Protein AF-A0A410RR20-F1 (afdb_monomer_lite)

Organism: Corallococcus coralloides (NCBI:txid184914)

Sequence (532 aa):
MGDSTIQPGYGQSAARFAAEAAARQAAEAAKLEAAKQAALQRQAQTAKGQPLVRDTFEAPRTRGGVNLSGGNAPSTTGFARWEGGNGSSGIPATGPLTVPQAQAEVKRLLSSTTLDDVTHDDLMSIQAVLGRVPADQVNSVVAGLSDAELKQWVEDLNDPGLAGGGPFRGLSTEERGELFTFLADNLEPTQAGRVFTALDSPEQMVEFGESFIQRGDVHDRLGFLMAVGETSFPDSERAASGQVIASAMDALTSDPGRLAIGVRALSEQNLQDGLLKAAGPAWNGMGPQGGQLQYTDLGRLQRITGAVASTEDHQARAAMFDGMGFVLGDMVRGQHAVQDKEAVADQVSGMMTNLLSDDLGRVLTHLSGAQGYDPTGSSFTTYAREQMLDEGGALSDLAGQMGELNLHSPGPNGRYDTAFVAGYFAGSVIRAADSLTAAELLGPDKAFALELAKLVVSFRTDPATGTLLSGAMSAAEQASVEKALSEGAGSVRNAVLDLLGMELSPGNDNGTPLGAFEQGLFAVYGAALYDP

Structure (mmCIF, N/CA/C/O backbone):
data_AF-A0A410RR20-F1
#
_entry.id   AF-A0A410RR20-F1
#
loop_
_atom_site.group_PDB
_atom_site.id
_atom_site.type_symbol
_atom_site.label_atom_id
_atom_site.label_alt_id
_atom_site.label_comp_id
_atom_site.label_asym_id
_atom_site.label_entity_id
_atom_site.label_seq_id
_atom_site.pdbx_PDB_ins_code
_atom_site.Cartn_x
_atom_site.Cartn_y
_atom_site.Cartn_z
_atom_site.occupancy
_atom_site.B_iso_or_equiv
_atom_site.auth_seq_id
_atom_site.auth_comp_id
_atom_site.auth_asym_id
_atom_site.auth_atom_id
_atom_site.pdbx_PDB_model_num
ATOM 1 N N . MET A 1 1 ? 29.960 47.746 -27.043 1.00 38.28 1 MET A N 1
ATOM 2 C CA . MET A 1 1 ? 28.850 48.073 -26.127 1.00 38.28 1 MET A CA 1
ATOM 3 C C . MET A 1 1 ? 27.576 47.771 -26.891 1.00 38.28 1 MET A C 1
ATOM 5 O O . MET A 1 1 ? 27.235 48.541 -27.775 1.00 38.28 1 MET A O 1
ATOM 9 N N . GLY A 1 2 ? 27.016 46.578 -26.697 1.00 32.12 2 GLY A N 1
ATOM 10 C CA . GLY A 1 2 ? 25.873 46.077 -27.461 1.00 32.12 2 GLY A CA 1
ATOM 11 C C . GLY A 1 2 ? 24.736 45.732 -26.510 1.00 32.12 2 GLY A C 1
ATOM 12 O O . GLY A 1 2 ? 24.950 44.986 -25.561 1.00 32.12 2 GLY A O 1
ATOM 13 N N . ASP A 1 3 ? 23.590 46.349 -26.772 1.00 33.25 3 ASP A N 1
ATOM 14 C CA . ASP A 1 3 ? 22.320 46.306 -26.049 1.00 33.25 3 ASP A CA 1
ATOM 15 C C . ASP A 1 3 ? 21.697 44.899 -26.063 1.00 33.25 3 ASP A C 1
ATOM 17 O O . ASP A 1 3 ? 21.514 44.317 -27.134 1.00 33.25 3 ASP A O 1
ATOM 21 N N . SER A 1 4 ? 21.332 44.358 -24.897 1.00 33.78 4 SER A N 1
ATOM 22 C CA . SER A 1 4 ? 20.535 43.128 -24.779 1.00 33.78 4 SER A CA 1
ATOM 23 C C . SER A 1 4 ? 19.088 43.478 -24.441 1.00 33.78 4 SER A C 1
ATOM 25 O O . SER A 1 4 ? 18.746 43.747 -23.290 1.00 33.78 4 SER A O 1
ATOM 27 N N . THR A 1 5 ? 18.234 43.455 -25.461 1.00 36.31 5 THR A N 1
ATOM 28 C CA . THR A 1 5 ? 16.776 43.511 -25.327 1.00 36.31 5 THR A CA 1
ATOM 29 C C . THR A 1 5 ? 16.246 42.126 -24.949 1.00 36.31 5 THR A C 1
ATOM 31 O O . THR A 1 5 ? 16.313 41.181 -25.729 1.00 36.31 5 THR A O 1
ATOM 34 N N . ILE A 1 6 ? 15.724 41.996 -23.726 1.00 38.72 6 ILE A N 1
ATOM 35 C CA . ILE A 1 6 ? 15.012 40.802 -23.253 1.00 38.72 6 ILE A CA 1
ATOM 36 C C . ILE A 1 6 ? 13.621 40.787 -23.905 1.00 38.72 6 ILE A C 1
ATOM 38 O O . ILE A 1 6 ? 12.835 41.718 -23.724 1.00 38.72 6 ILE A O 1
ATOM 42 N N . GLN A 1 7 ? 13.321 39.745 -24.687 1.00 35.81 7 GLN A N 1
ATOM 43 C CA . GLN A 1 7 ? 12.010 39.545 -25.315 1.00 35.81 7 GLN A CA 1
ATOM 44 C C . GLN A 1 7 ? 10.911 39.278 -24.258 1.00 35.81 7 GLN A C 1
ATOM 46 O O . GLN A 1 7 ? 11.033 38.330 -23.480 1.00 35.81 7 GLN A O 1
ATOM 51 N N . PRO A 1 8 ? 9.791 40.027 -24.256 1.00 40.12 8 PRO A N 1
ATOM 52 C CA . PRO A 1 8 ? 8.716 39.914 -23.262 1.00 40.12 8 PRO A CA 1
ATOM 53 C C . PRO A 1 8 ? 7.669 38.822 -23.590 1.00 40.12 8 PRO A C 1
ATOM 55 O O . PRO A 1 8 ? 6.469 39.057 -23.478 1.00 40.12 8 PRO A O 1
ATOM 58 N N . GLY A 1 9 ? 8.101 37.626 -24.013 1.00 39.41 9 GLY A N 1
ATOM 59 C CA . GLY A 1 9 ? 7.199 36.543 -24.457 1.00 39.41 9 GLY A CA 1
ATOM 60 C C . GLY A 1 9 ? 6.910 35.431 -23.436 1.00 39.41 9 GLY A C 1
ATOM 61 O O . GLY A 1 9 ? 5.862 34.796 -23.504 1.00 39.41 9 GLY A O 1
ATOM 62 N N . TYR A 1 10 ? 7.801 35.201 -22.467 1.00 42.50 10 TYR A N 1
ATOM 63 C CA . TYR A 1 10 ? 7.794 33.976 -21.646 1.00 42.50 10 TYR A CA 1
ATOM 64 C C . TYR A 1 10 ? 6.850 34.001 -20.430 1.00 42.50 10 TYR A C 1
ATOM 66 O O . TYR A 1 10 ? 6.442 32.951 -19.945 1.00 42.50 10 TYR A O 1
ATOM 74 N N . GLY A 1 11 ? 6.442 35.180 -19.951 1.00 42.06 11 GLY A N 1
ATOM 75 C CA . GLY A 1 11 ? 5.507 35.288 -18.819 1.00 42.06 11 GLY A CA 1
ATOM 76 C C . GLY A 1 11 ? 4.038 35.056 -19.194 1.00 42.06 11 GLY A C 1
ATOM 77 O O . GLY A 1 11 ? 3.231 34.685 -18.345 1.00 42.06 11 GLY A O 1
ATOM 78 N N . GLN A 1 12 ? 3.670 35.254 -20.466 1.00 43.16 12 GLN A N 1
ATOM 79 C CA . GLN A 1 12 ? 2.275 35.145 -20.911 1.00 43.16 12 GLN A CA 1
ATOM 80 C C . GLN A 1 12 ? 1.832 33.696 -21.155 1.00 43.16 12 GLN A C 1
ATOM 82 O O . GLN A 1 12 ? 0.652 33.392 -20.993 1.00 43.16 12 GLN A O 1
ATOM 87 N N . SER A 1 13 ? 2.753 32.793 -21.501 1.00 48.34 13 SER A N 1
ATOM 88 C CA . SER A 1 13 ? 2.463 31.367 -21.694 1.00 48.34 13 SER A CA 1
ATOM 89 C C . SER A 1 13 ? 2.228 30.652 -20.362 1.00 48.34 13 SER A C 1
ATOM 91 O O . SER A 1 13 ? 1.198 30.002 -20.206 1.00 48.34 13 SER A O 1
ATOM 93 N N . ALA A 1 14 ? 3.097 30.849 -19.366 1.00 45.62 14 ALA A N 1
ATOM 94 C CA . ALA A 1 14 ? 2.934 30.266 -18.030 1.00 45.62 14 ALA A CA 1
ATOM 95 C C . ALA A 1 14 ? 1.642 30.740 -17.331 1.00 45.62 14 ALA A C 1
ATOM 97 O O . ALA A 1 14 ? 0.900 29.934 -16.771 1.00 45.62 14 ALA A O 1
ATOM 98 N N . ALA A 1 15 ? 1.311 32.032 -17.445 1.00 48.06 15 ALA A N 1
ATOM 99 C CA . ALA A 1 15 ? 0.060 32.576 -16.912 1.00 48.06 15 ALA A CA 1
ATOM 100 C C . ALA A 1 15 ? -1.185 31.991 -17.605 1.00 48.06 15 ALA A C 1
ATOM 102 O O . ALA A 1 15 ? -2.221 31.802 -16.968 1.00 48.06 15 ALA A O 1
ATOM 103 N N . ARG A 1 16 ? -1.087 31.664 -18.900 1.00 59.88 16 ARG A N 1
ATOM 104 C CA . ARG A 1 16 ? -2.178 31.037 -19.655 1.00 59.88 16 ARG A CA 1
ATOM 105 C C . ARG A 1 16 ? -2.388 29.575 -19.253 1.00 59.88 16 ARG A C 1
ATOM 107 O O . ARG A 1 16 ? -3.537 29.171 -19.112 1.00 59.88 16 ARG A O 1
ATOM 114 N N . PHE A 1 17 ? -1.317 28.822 -18.996 1.00 54.97 17 PHE A N 1
ATOM 115 C CA . PHE A 1 17 ? -1.410 27.443 -18.498 1.00 54.97 17 PHE A CA 1
ATOM 116 C C . PHE A 1 17 ? -1.982 27.370 -17.080 1.00 54.97 17 PHE A C 1
ATOM 118 O O . PHE A 1 17 ? -2.875 26.564 -16.825 1.00 54.97 17 PHE A O 1
ATOM 125 N N . ALA A 1 18 ? -1.556 28.264 -16.182 1.00 57.34 18 ALA A N 1
ATOM 126 C CA . ALA A 1 18 ? -2.125 28.352 -14.837 1.00 57.34 18 ALA A CA 1
ATOM 127 C C . ALA A 1 18 ? -3.622 28.721 -14.869 1.00 57.34 18 ALA A C 1
ATOM 129 O O . ALA A 1 18 ? -4.425 28.138 -14.141 1.00 57.34 18 ALA A O 1
ATOM 130 N N . ALA A 1 19 ? -4.020 29.643 -15.755 1.00 59.91 19 ALA A N 1
ATOM 131 C CA . ALA A 1 19 ? -5.423 30.014 -15.934 1.00 59.91 19 ALA A CA 1
ATOM 132 C C . ALA A 1 19 ? -6.271 28.868 -16.516 1.00 59.91 19 ALA A C 1
ATOM 134 O O . ALA A 1 19 ? -7.423 28.693 -16.119 1.00 59.91 19 ALA A O 1
ATOM 135 N N . GLU A 1 20 ? -5.714 28.068 -17.428 1.00 76.81 20 GLU A N 1
ATOM 136 C CA . GLU A 1 20 ? -6.413 26.920 -18.010 1.00 76.81 20 GLU A CA 1
ATOM 137 C C . GLU A 1 20 ? -6.561 25.762 -17.009 1.00 76.81 20 GLU A C 1
ATOM 139 O O . GLU A 1 20 ? -7.639 25.174 -16.914 1.00 76.81 20 GLU A O 1
ATOM 144 N N . ALA A 1 21 ? -5.532 25.484 -16.203 1.00 64.69 21 ALA A N 1
ATOM 145 C CA . ALA A 1 21 ? -5.601 24.499 -15.122 1.00 64.69 21 ALA A CA 1
ATOM 146 C C . ALA A 1 21 ? -6.639 24.895 -14.055 1.00 64.69 21 ALA A C 1
ATOM 148 O O . ALA A 1 21 ? -7.487 24.081 -13.684 1.00 64.69 21 ALA A O 1
ATOM 149 N N . ALA A 1 22 ? -6.653 26.167 -13.644 1.00 69.25 22 ALA A N 1
ATOM 150 C CA . ALA A 1 22 ? -7.646 26.691 -12.707 1.00 69.25 22 ALA A CA 1
ATOM 151 C C . ALA A 1 22 ? -9.078 26.624 -13.273 1.00 69.25 22 ALA A C 1
ATOM 153 O O . ALA A 1 22 ? -10.020 26.290 -12.553 1.00 69.25 22 ALA A O 1
ATOM 154 N N . ALA A 1 23 ? -9.259 26.881 -14.574 1.00 76.50 23 ALA A N 1
ATOM 155 C CA . ALA A 1 23 ? -10.561 26.760 -15.230 1.00 76.50 23 ALA A CA 1
ATOM 156 C C . ALA A 1 23 ? -11.059 25.303 -15.286 1.00 76.50 23 ALA A C 1
ATOM 158 O O . ALA A 1 23 ? -12.258 25.061 -15.127 1.00 76.50 23 ALA A O 1
ATOM 159 N N . ARG A 1 24 ? -10.156 24.328 -15.467 1.00 79.62 24 ARG A N 1
ATOM 160 C CA . ARG A 1 24 ? -10.498 22.895 -15.439 1.00 79.62 24 ARG A CA 1
ATOM 161 C C . ARG A 1 24 ? -10.894 22.435 -14.037 1.00 79.62 24 ARG A C 1
ATOM 163 O O . ARG A 1 24 ? -11.951 21.825 -13.895 1.00 79.62 24 ARG A O 1
ATOM 170 N N . GLN A 1 25 ? -10.140 22.825 -13.010 1.00 73.69 25 GLN A N 1
ATOM 171 C CA . GLN A 1 25 ? -10.489 22.535 -11.614 1.00 73.69 25 GLN A CA 1
ATOM 172 C C . GLN A 1 25 ? -11.842 23.150 -11.219 1.00 73.69 25 GLN A C 1
ATOM 174 O O . GLN A 1 25 ? -12.675 22.486 -10.602 1.00 73.69 25 GLN A O 1
ATOM 179 N N . ALA A 1 26 ? -12.121 24.388 -11.642 1.00 77.38 26 ALA A N 1
ATOM 180 C CA . ALA A 1 26 ? -13.416 25.025 -11.400 1.00 77.38 26 ALA A CA 1
ATOM 181 C C . ALA A 1 26 ? -14.575 24.300 -12.114 1.00 77.38 26 ALA A C 1
ATOM 183 O O . ALA A 1 26 ? -15.666 24.169 -11.554 1.00 77.38 26 ALA A O 1
ATOM 184 N N . ALA A 1 27 ? -14.350 23.794 -13.331 1.00 78.81 27 ALA A N 1
ATOM 185 C CA . ALA A 1 27 ? -15.350 23.025 -14.069 1.00 78.81 27 ALA A CA 1
ATOM 186 C C . ALA A 1 27 ? -15.632 21.653 -13.428 1.00 78.81 27 ALA A C 1
ATOM 188 O O . ALA A 1 27 ? -16.777 21.196 -13.437 1.00 78.81 27 ALA A O 1
ATOM 189 N N . GLU A 1 28 ? -14.623 21.001 -12.851 1.00 79.81 28 GLU A N 1
ATOM 190 C CA . GLU A 1 28 ? -14.780 19.729 -12.136 1.00 79.81 28 GLU A CA 1
ATOM 191 C C . GLU A 1 28 ? -15.485 19.901 -10.790 1.00 79.81 28 GLU A C 1
ATOM 193 O O . GLU A 1 28 ? -16.426 19.159 -10.499 1.00 79.81 28 GLU A O 1
ATOM 198 N N . ALA A 1 29 ? -15.139 20.942 -10.029 1.00 79.31 29 ALA A N 1
ATOM 199 C CA . ALA A 1 29 ? -15.855 21.300 -8.807 1.00 79.31 29 ALA A CA 1
ATOM 200 C C . ALA A 1 29 ? -17.344 21.584 -9.087 1.00 79.31 29 ALA A C 1
ATOM 202 O O . ALA A 1 29 ? -18.221 21.098 -8.372 1.00 79.31 29 ALA A O 1
ATOM 203 N N . ALA A 1 30 ? -17.650 22.290 -10.183 1.00 83.56 30 ALA A N 1
ATOM 204 C CA . ALA A 1 30 ? -19.028 22.543 -10.604 1.00 83.56 30 ALA A CA 1
ATOM 205 C C . ALA A 1 30 ? -19.778 21.258 -11.012 1.00 83.56 30 ALA A C 1
ATOM 207 O O . ALA A 1 30 ? -20.967 21.121 -10.717 1.00 83.56 30 ALA A O 1
ATOM 208 N N . LYS A 1 31 ? -19.103 20.293 -11.656 1.00 85.19 31 LYS A N 1
ATOM 209 C CA . LYS A 1 31 ? -19.693 18.983 -11.990 1.00 85.19 31 LYS A CA 1
ATOM 210 C C . LYS A 1 31 ? -19.987 18.151 -10.743 1.00 85.19 31 LYS A C 1
ATOM 212 O O . LYS A 1 31 ? -21.052 17.538 -10.674 1.00 85.19 31 LYS A O 1
ATOM 217 N N . LEU A 1 32 ? -19.080 18.144 -9.765 1.00 82.19 32 LEU A N 1
ATOM 218 C CA . LEU A 1 32 ? -19.267 17.424 -8.505 1.00 82.19 32 LEU A CA 1
ATOM 219 C C . LEU A 1 32 ? -20.449 17.997 -7.711 1.00 82.19 32 LEU A C 1
ATOM 221 O O . LEU A 1 32 ? -21.290 17.246 -7.217 1.00 82.19 32 LEU A O 1
ATOM 225 N N . GLU A 1 33 ? -20.562 19.322 -7.653 1.00 85.38 33 GLU A N 1
ATOM 226 C CA . GLU A 1 33 ? -21.669 19.991 -6.969 1.00 85.38 33 GLU A CA 1
ATOM 227 C C . GLU A 1 33 ? -23.013 19.738 -7.673 1.00 85.38 33 GLU A C 1
ATOM 229 O O . GLU A 1 33 ? -24.012 19.415 -7.026 1.00 85.38 33 GLU A O 1
ATOM 234 N N . ALA A 1 34 ? -23.037 19.761 -9.010 1.00 85.81 34 ALA A N 1
ATOM 235 C CA . ALA A 1 34 ? -24.222 19.393 -9.783 1.00 85.81 34 ALA A CA 1
ATOM 236 C C . ALA A 1 34 ? -24.636 17.924 -9.560 1.00 85.81 34 ALA A C 1
ATOM 238 O O . ALA A 1 34 ? -25.829 17.625 -9.457 1.00 85.81 34 ALA A O 1
ATOM 239 N N . ALA A 1 35 ? -23.672 17.005 -9.433 1.00 84.19 35 ALA A N 1
ATOM 240 C CA . ALA A 1 35 ? -23.938 15.599 -9.134 1.00 84.19 35 ALA A CA 1
ATOM 241 C C . ALA A 1 35 ? -24.519 15.407 -7.721 1.00 84.19 35 ALA A C 1
ATOM 243 O O . ALA A 1 35 ? -25.494 14.667 -7.558 1.00 84.19 35 ALA A O 1
ATOM 244 N N . LYS A 1 36 ? -23.994 16.124 -6.717 1.00 87.69 36 LYS A N 1
ATOM 245 C CA . LYS A 1 36 ? -24.537 16.131 -5.347 1.00 87.69 36 LYS A CA 1
ATOM 246 C C . LYS A 1 36 ? -25.973 16.656 -5.312 1.00 87.69 36 LYS A C 1
ATOM 248 O O . LYS A 1 36 ? -26.848 16.026 -4.717 1.00 87.69 36 LYS A O 1
ATOM 253 N N . GLN A 1 37 ? -26.253 17.756 -6.013 1.00 86.12 37 GLN A N 1
ATOM 254 C CA . GLN A 1 37 ? -27.609 18.307 -6.104 1.00 86.12 37 GLN A CA 1
ATOM 255 C C . GLN A 1 37 ? -28.576 17.355 -6.823 1.00 86.12 37 GLN A C 1
ATOM 257 O O . GLN A 1 37 ? -29.713 17.182 -6.378 1.00 86.12 37 GLN A O 1
ATOM 262 N N . ALA A 1 38 ? -28.132 16.675 -7.883 1.00 82.56 38 ALA A N 1
ATOM 263 C CA . ALA A 1 38 ? -28.937 15.667 -8.570 1.00 82.56 38 ALA A CA 1
ATOM 264 C C . ALA A 1 38 ? -29.234 14.443 -7.680 1.00 82.56 38 ALA A C 1
ATOM 266 O O . ALA A 1 38 ? -30.351 13.920 -7.707 1.00 82.56 38 ALA A O 1
ATOM 267 N N . ALA A 1 39 ? -28.274 14.003 -6.861 1.00 79.38 39 ALA A N 1
ATOM 268 C CA . ALA A 1 39 ? -28.468 12.915 -5.902 1.00 79.38 39 ALA A CA 1
ATOM 269 C C . ALA A 1 39 ? -29.485 13.287 -4.808 1.00 79.38 39 ALA A C 1
ATOM 271 O O . ALA A 1 39 ? -30.405 12.512 -4.534 1.00 79.38 39 ALA A O 1
ATOM 272 N N . LEU A 1 40 ? -29.394 14.503 -4.260 1.00 81.38 40 LEU A N 1
ATOM 273 C CA . LEU A 1 40 ? -30.354 15.022 -3.279 1.00 81.38 40 LEU A CA 1
ATOM 274 C C . LEU A 1 40 ? -31.769 15.148 -3.867 1.00 81.38 40 LEU A C 1
ATOM 276 O O . LEU A 1 40 ? -32.750 14.786 -3.215 1.00 81.38 40 LEU A O 1
ATOM 280 N N . GLN A 1 41 ? -31.900 15.588 -5.122 1.00 81.19 41 GLN A N 1
ATOM 281 C CA . GLN A 1 41 ? -33.199 15.641 -5.801 1.00 81.19 41 GLN A CA 1
ATOM 282 C C . GLN A 1 41 ? -33.795 14.247 -6.040 1.00 81.19 41 GLN A C 1
ATOM 284 O O . GLN A 1 41 ? -35.004 14.073 -5.878 1.00 81.19 41 GLN A O 1
ATOM 289 N N . ARG A 1 42 ? -32.971 13.240 -6.367 1.00 74.06 42 ARG A N 1
ATOM 290 C CA . ARG A 1 42 ? -33.430 11.845 -6.497 1.00 74.06 42 ARG A CA 1
ATOM 291 C C . ARG A 1 42 ? -33.935 11.289 -5.169 1.00 74.06 42 ARG A C 1
ATOM 293 O O . ARG A 1 42 ? -35.010 10.699 -5.155 1.00 74.06 42 ARG A O 1
ATOM 300 N N . GLN A 1 43 ? -33.228 11.537 -4.065 1.00 71.94 43 GLN A N 1
ATOM 301 C CA . GLN A 1 43 ? -33.666 11.131 -2.721 1.00 71.94 43 GLN A CA 1
ATOM 302 C C . GLN A 1 43 ? -34.980 11.813 -2.301 1.00 71.94 43 GLN A C 1
ATOM 304 O O . GLN A 1 43 ? -35.869 11.178 -1.734 1.00 71.94 43 GLN A O 1
ATOM 309 N N . ALA A 1 44 ? -35.157 13.093 -2.643 1.00 65.88 44 ALA A N 1
ATOM 310 C CA . ALA A 1 44 ? -36.400 13.816 -2.375 1.00 65.88 44 ALA A CA 1
ATOM 311 C C . ALA A 1 44 ? -37.594 13.312 -3.215 1.00 65.88 44 ALA A C 1
ATOM 313 O O . ALA A 1 44 ? -38.746 13.439 -2.789 1.00 65.88 44 ALA A O 1
ATOM 314 N N . GLN A 1 45 ? -37.343 12.740 -4.398 1.00 64.12 45 GLN A N 1
ATOM 315 C CA . GLN A 1 45 ? -38.375 12.154 -5.259 1.00 64.12 45 GLN A CA 1
ATOM 316 C C . GLN A 1 45 ? -38.771 10.736 -4.825 1.00 64.12 45 GLN A C 1
ATOM 318 O O . GLN A 1 45 ? -39.964 10.427 -4.824 1.00 64.12 45 GLN A O 1
ATOM 323 N N . THR A 1 46 ? -37.830 9.897 -4.377 1.00 58.81 46 THR A N 1
ATOM 324 C CA . THR A 1 46 ? -38.148 8.574 -3.804 1.00 58.81 46 THR A CA 1
ATOM 325 C C . THR A 1 46 ? -38.941 8.679 -2.502 1.00 58.81 46 THR A C 1
ATOM 327 O O . THR A 1 46 ? -39.844 7.875 -2.280 1.00 58.81 46 THR A O 1
ATOM 330 N N . ALA A 1 47 ? -38.713 9.719 -1.694 1.00 53.72 47 ALA A N 1
ATOM 331 C CA . ALA A 1 47 ? -39.478 9.967 -0.469 1.00 53.72 47 ALA A CA 1
ATOM 332 C C . ALA A 1 47 ? -40.947 10.388 -0.704 1.00 53.72 47 ALA A C 1
ATOM 334 O O . ALA A 1 47 ? -41.767 10.289 0.206 1.00 53.72 47 ALA A O 1
ATOM 335 N N . LYS A 1 48 ? -41.310 10.852 -1.910 1.00 51.31 48 LYS A N 1
ATOM 336 C CA . LYS A 1 48 ? -42.676 11.308 -2.243 1.00 51.31 48 LYS A CA 1
ATOM 337 C C . LYS A 1 48 ? -43.491 10.308 -3.078 1.00 51.31 48 LYS A C 1
ATOM 339 O O . LYS A 1 48 ? -44.644 10.596 -3.387 1.00 51.31 48 LYS A O 1
ATOM 344 N N . GLY A 1 49 ? -42.913 9.165 -3.459 1.00 46.88 49 GLY A N 1
ATOM 345 C CA . GLY A 1 49 ? -43.400 8.362 -4.587 1.00 46.88 49 GLY A CA 1
ATOM 346 C C . GLY A 1 49 ? -43.948 6.958 -4.315 1.00 46.88 49 GLY A C 1
ATOM 347 O O . GLY A 1 49 ? -44.291 6.297 -5.292 1.00 46.88 49 GLY A O 1
ATOM 348 N N . GLN A 1 50 ? -44.050 6.462 -3.076 1.00 36.53 50 GLN A N 1
ATOM 349 C CA . GLN A 1 50 ? -44.577 5.104 -2.846 1.00 36.53 50 GLN A CA 1
ATOM 350 C C . GLN A 1 50 ? -45.801 5.065 -1.917 1.00 36.53 50 GLN A C 1
ATOM 352 O O . GLN A 1 50 ? -45.685 5.391 -0.734 1.00 36.53 50 GLN A O 1
ATOM 357 N N . PRO A 1 51 ? -46.981 4.643 -2.420 1.00 37.19 51 PRO A N 1
ATOM 358 C CA . PRO A 1 51 ? -48.098 4.263 -1.571 1.00 37.19 51 PRO A CA 1
ATOM 359 C C . PRO A 1 51 ? -47.836 2.891 -0.934 1.00 37.19 51 PRO A C 1
ATOM 361 O O . PRO A 1 51 ? -47.403 1.948 -1.594 1.00 37.19 51 PRO A O 1
ATOM 364 N N . LEU A 1 52 ? -48.142 2.792 0.361 1.00 40.88 52 LEU A N 1
ATOM 365 C CA . LEU A 1 52 ? -48.147 1.560 1.149 1.00 40.88 52 LEU A CA 1
ATOM 366 C C . LEU A 1 52 ? -49.103 0.523 0.535 1.00 40.88 52 LEU A C 1
ATOM 368 O O . LEU A 1 52 ? -50.319 0.631 0.696 1.00 40.88 52 LEU A O 1
ATOM 372 N N . VAL A 1 53 ? -48.556 -0.508 -0.110 1.00 31.33 53 VAL A N 1
ATOM 373 C CA . VAL A 1 53 ? -49.276 -1.753 -0.403 1.00 31.33 53 VAL A CA 1
ATOM 374 C C . VAL A 1 53 ? -48.865 -2.781 0.646 1.00 31.33 53 VAL A C 1
ATOM 376 O O . VAL A 1 53 ? -47.731 -3.248 0.682 1.00 31.33 53 VAL A O 1
ATOM 379 N N . ARG A 1 54 ? -49.803 -3.081 1.549 1.00 40.62 54 ARG A N 1
ATOM 380 C CA . ARG A 1 54 ? -49.764 -4.257 2.419 1.00 40.62 54 ARG A CA 1
ATOM 381 C C . ARG A 1 54 ? -50.034 -5.478 1.548 1.00 40.62 54 ARG A C 1
ATOM 383 O O . ARG A 1 54 ? -51.168 -5.625 1.113 1.00 40.62 54 ARG A O 1
ATOM 390 N N . ASP A 1 55 ? -49.052 -6.359 1.405 1.00 29.05 55 ASP A N 1
ATOM 391 C CA . ASP A 1 55 ? -49.311 -7.756 1.071 1.00 29.05 55 ASP A CA 1
ATOM 392 C C . ASP A 1 55 ? -48.566 -8.680 2.040 1.00 29.05 55 ASP A C 1
ATOM 394 O O . ASP A 1 55 ? -47.346 -8.666 2.187 1.00 29.05 55 ASP A O 1
ATOM 398 N N . THR A 1 56 ? -49.381 -9.449 2.752 1.00 39.09 56 THR A N 1
ATOM 399 C CA . THR A 1 56 ? -49.080 -10.671 3.495 1.00 39.09 56 THR A CA 1
ATOM 400 C C . THR A 1 56 ? -48.312 -11.677 2.644 1.00 39.09 56 THR A C 1
ATOM 402 O O . THR A 1 56 ? -48.839 -12.102 1.622 1.00 39.09 56 THR A O 1
ATOM 405 N N . PHE A 1 57 ? -47.150 -12.147 3.111 1.00 27.75 57 PHE A N 1
ATOM 406 C CA . PHE A 1 57 ? -46.620 -13.453 2.715 1.00 27.75 57 PHE A CA 1
ATOM 407 C C . PHE A 1 57 ? -45.755 -14.088 3.812 1.00 27.75 57 PHE A C 1
ATOM 409 O O . PHE A 1 57 ? -45.141 -13.422 4.642 1.00 27.75 57 PHE A O 1
ATOM 416 N N . GLU A 1 58 ? -45.840 -15.409 3.825 1.00 27.38 58 GLU A N 1
ATOM 417 C CA . GLU A 1 58 ? -45.623 -16.360 4.908 1.00 27.38 58 GLU A CA 1
ATOM 418 C C . GLU A 1 58 ? -44.154 -16.632 5.276 1.00 27.38 58 GLU A C 1
ATOM 420 O O . GLU A 1 58 ? -43.243 -16.560 4.456 1.00 27.38 58 GLU A O 1
ATOM 425 N N . ALA A 1 59 ? -43.949 -17.028 6.535 1.00 31.19 59 ALA A N 1
ATOM 426 C CA . ALA A 1 59 ? -42.667 -17.440 7.098 1.00 31.19 59 ALA A CA 1
ATOM 427 C C . ALA A 1 59 ? -42.218 -18.841 6.625 1.00 31.19 59 ALA A C 1
ATOM 429 O O . ALA A 1 59 ? -43.023 -19.780 6.663 1.00 31.19 59 ALA A O 1
ATOM 430 N N . PRO A 1 60 ? -40.920 -19.065 6.331 1.00 31.22 60 PRO A N 1
ATOM 431 C CA . PRO A 1 60 ? -40.358 -20.402 6.264 1.00 31.22 60 PRO A CA 1
ATOM 432 C C . PRO A 1 60 ? -39.771 -20.845 7.616 1.00 31.22 60 PRO A C 1
ATOM 434 O O . PRO A 1 60 ? -38.783 -20.331 8.128 1.00 31.22 60 PRO A O 1
ATOM 437 N N . ARG A 1 61 ? -40.471 -21.837 8.162 1.00 30.45 61 ARG A N 1
ATOM 438 C CA . ARG A 1 61 ? -40.103 -22.950 9.053 1.00 30.45 61 ARG A CA 1
ATOM 439 C C . ARG A 1 61 ? -38.655 -23.073 9.576 1.00 30.45 61 ARG A C 1
ATOM 441 O O . ARG A 1 61 ? -37.682 -23.225 8.850 1.00 30.45 61 ARG A O 1
ATOM 448 N N . THR A 1 62 ? -38.632 -23.216 10.897 1.00 32.19 62 THR A N 1
ATOM 449 C CA . THR A 1 62 ? -37.693 -23.880 11.816 1.00 32.19 62 THR A CA 1
ATOM 450 C C . THR A 1 62 ? -36.845 -25.058 11.296 1.00 32.19 62 THR A C 1
ATOM 452 O O . THR A 1 62 ? -37.379 -26.060 10.828 1.00 32.19 62 THR A O 1
ATOM 455 N N . ARG A 1 63 ? -35.535 -24.978 11.580 1.00 28.56 63 ARG A N 1
ATOM 456 C CA . ARG A 1 63 ? -34.721 -25.881 12.438 1.00 28.56 63 ARG A CA 1
ATOM 457 C C . ARG A 1 63 ? -35.024 -27.399 12.373 1.00 28.56 63 ARG A C 1
ATOM 459 O O . ARG A 1 63 ? -35.875 -27.896 13.103 1.00 28.56 63 ARG A O 1
ATOM 466 N N . GLY A 1 64 ? -34.212 -28.147 11.623 1.00 27.27 64 GLY A N 1
ATOM 467 C CA . GLY A 1 64 ? -33.764 -29.499 12.005 1.00 27.27 64 GLY A CA 1
ATOM 468 C C . GLY A 1 64 ? -32.314 -29.378 12.498 1.00 27.27 64 GLY A C 1
ATOM 469 O O . GLY A 1 64 ? -31.544 -28.648 11.894 1.00 27.27 64 GLY A O 1
ATOM 470 N N . GLY A 1 65 ? -31.860 -29.931 13.619 1.00 26.05 65 GLY A N 1
ATOM 471 C CA . GLY A 1 65 ? -32.287 -31.157 14.277 1.00 26.05 65 GLY A CA 1
ATOM 472 C C . GLY A 1 65 ? -31.307 -32.285 13.952 1.00 26.05 65 GLY A C 1
ATOM 473 O O . GLY A 1 65 ? -31.718 -33.276 13.365 1.00 26.05 65 GLY A O 1
ATOM 474 N N . VAL A 1 66 ? -30.024 -32.137 14.309 1.00 27.52 66 VAL A N 1
ATOM 475 C CA . VAL A 1 66 ? -29.084 -33.267 14.380 1.00 27.52 66 VAL A CA 1
ATOM 476 C C . VAL A 1 66 ? -28.425 -33.259 15.752 1.00 27.52 66 VAL A C 1
ATOM 478 O O . VAL A 1 66 ? -27.773 -32.303 16.158 1.00 27.52 66 VAL A O 1
ATOM 481 N N . ASN A 1 67 ? -28.686 -34.347 16.464 1.00 28.38 67 ASN A N 1
ATOM 482 C CA . ASN A 1 67 ? -28.191 -34.686 17.782 1.00 28.38 67 ASN A CA 1
ATOM 483 C C . ASN A 1 67 ? -26.889 -35.474 17.581 1.00 28.38 67 ASN A C 1
ATOM 485 O O . ASN A 1 67 ? -26.941 -36.586 17.058 1.00 28.38 67 ASN A O 1
ATOM 489 N N . LEU A 1 68 ? -25.745 -34.927 17.989 1.00 29.50 68 LEU A N 1
ATOM 490 C CA . LEU A 1 68 ? -24.550 -35.717 18.280 1.00 29.50 68 LEU A CA 1
ATOM 491 C C . LEU A 1 68 ? -23.970 -35.229 19.605 1.00 29.50 68 LEU A C 1
ATOM 493 O O . LEU A 1 68 ? -23.531 -34.095 19.761 1.00 29.50 68 LEU A O 1
ATOM 497 N N . SER A 1 69 ? -24.066 -36.126 20.576 1.00 27.83 69 SER A N 1
ATOM 498 C CA . SER A 1 69 ? -23.513 -36.040 21.914 1.00 27.83 69 SER A CA 1
ATOM 499 C C . SER A 1 69 ? -21.987 -35.986 21.892 1.00 27.83 69 SER A C 1
ATOM 501 O O . SER A 1 69 ? -21.368 -36.828 21.243 1.00 27.83 69 SER A O 1
ATOM 503 N N . GLY A 1 70 ? -21.401 -35.123 22.723 1.00 24.52 70 GLY A N 1
ATOM 504 C CA . GLY A 1 70 ? -20.065 -35.353 23.273 1.00 24.52 70 GLY A CA 1
ATOM 505 C C . GLY A 1 70 ? -19.158 -34.128 23.311 1.00 24.52 70 GLY A C 1
ATOM 506 O O . GLY A 1 70 ? -18.523 -33.813 22.318 1.00 24.52 70 GLY A O 1
ATOM 507 N N . GLY A 1 71 ? -19.012 -33.547 24.506 1.00 25.88 71 GLY A N 1
ATOM 508 C CA . GLY A 1 71 ? -17.730 -33.005 24.968 1.00 25.88 71 GLY A CA 1
ATOM 509 C C . GLY A 1 71 ? -17.446 -31.521 24.718 1.00 25.88 71 GLY A C 1
ATOM 510 O O . GLY A 1 71 ? -17.197 -31.108 23.597 1.00 25.88 71 GLY A O 1
ATOM 511 N N . ASN A 1 72 ? -17.338 -30.794 25.836 1.00 26.42 72 ASN A N 1
ATOM 512 C CA . ASN A 1 72 ? -16.632 -29.524 26.049 1.00 26.42 72 ASN A CA 1
ATOM 513 C C . ASN A 1 72 ? -17.228 -28.248 25.434 1.00 26.42 72 ASN A C 1
ATOM 515 O O . ASN A 1 72 ? -16.817 -27.770 24.383 1.00 26.42 72 ASN A O 1
ATOM 519 N N . ALA A 1 73 ? -18.123 -27.627 26.206 1.00 25.62 73 ALA A N 1
ATOM 520 C CA . ALA A 1 73 ? -18.348 -26.188 26.150 1.00 25.62 73 ALA A CA 1
ATOM 521 C C . ALA A 1 73 ? -17.081 -25.438 26.623 1.00 25.62 73 ALA A C 1
ATOM 523 O O . ALA A 1 73 ? -16.534 -25.813 27.666 1.00 25.62 73 ALA A O 1
ATOM 524 N N . PRO A 1 74 ? -16.625 -24.379 25.930 1.00 30.66 74 PRO A N 1
ATOM 525 C CA . PRO A 1 74 ? -15.716 -23.415 26.524 1.00 30.66 74 PRO A CA 1
ATOM 526 C C . PRO A 1 74 ? -16.474 -22.599 27.576 1.00 30.66 74 PRO A C 1
ATOM 528 O O . PRO A 1 74 ? -17.609 -22.165 27.374 1.00 30.66 74 PRO A O 1
ATOM 531 N N . SER A 1 75 ? -15.842 -22.444 28.731 1.00 28.19 75 SER A N 1
ATOM 532 C CA . SER A 1 75 ? -16.327 -21.709 29.889 1.00 28.19 75 SER A CA 1
ATOM 533 C C . SER A 1 75 ? -16.553 -20.231 29.576 1.00 28.19 75 SER A C 1
ATOM 535 O O . SER A 1 75 ? -15.618 -19.498 29.268 1.00 28.19 75 SER A O 1
ATOM 537 N N . THR A 1 76 ? -17.793 -19.781 29.755 1.00 31.25 76 THR A N 1
ATOM 538 C CA . THR A 1 76 ? -18.140 -18.387 30.036 1.00 31.25 76 THR A CA 1
ATOM 539 C C . THR A 1 76 ? -17.573 -18.004 31.404 1.00 31.25 76 THR A C 1
ATOM 541 O O . THR A 1 76 ? -18.205 -18.238 32.435 1.00 31.25 76 THR A O 1
ATOM 544 N N . THR A 1 77 ? -16.368 -17.450 31.435 1.00 35.09 77 THR A N 1
ATOM 545 C CA . THR A 1 77 ? -15.770 -16.862 32.641 1.00 35.09 77 THR A CA 1
ATOM 546 C C . THR A 1 77 ? -15.023 -15.605 32.242 1.00 35.09 77 THR A C 1
ATOM 548 O O . THR A 1 77 ? -14.050 -15.706 31.504 1.00 35.09 77 THR A O 1
ATOM 551 N N . GLY A 1 78 ? -15.478 -14.451 32.737 1.00 29.80 78 GLY A N 1
ATOM 552 C CA . GLY A 1 78 ? -14.750 -13.193 32.574 1.00 29.80 78 GLY A CA 1
ATOM 553 C C . GLY A 1 78 ? -15.567 -11.902 32.650 1.00 29.80 78 GLY A C 1
ATOM 554 O O . GLY A 1 78 ? -15.213 -10.965 31.965 1.00 29.80 78 GLY A O 1
ATOM 555 N N . PHE A 1 79 ? -16.646 -11.819 33.434 1.00 39.00 79 PHE A N 1
ATOM 556 C CA . PHE A 1 79 ? -17.154 -10.514 33.880 1.00 39.00 79 PHE A CA 1
ATOM 557 C C . PHE A 1 79 ? -17.445 -10.615 35.370 1.00 39.00 79 PHE A C 1
ATOM 559 O O . PHE A 1 79 ? -18.459 -11.177 35.796 1.00 39.00 79 PHE A O 1
ATOM 566 N N . ALA A 1 80 ? -16.500 -10.143 36.181 1.00 35.12 80 ALA A N 1
ATOM 567 C CA . ALA A 1 80 ? -16.744 -9.951 37.596 1.00 35.12 80 ALA A CA 1
ATOM 568 C C . ALA A 1 80 ? -17.824 -8.872 37.737 1.00 35.12 80 ALA A C 1
ATOM 570 O O . ALA A 1 80 ? -17.655 -7.726 37.335 1.00 35.12 80 ALA A O 1
ATOM 571 N N . ARG A 1 81 ? -18.971 -9.278 38.280 1.00 36.38 81 ARG A N 1
ATOM 572 C CA . ARG A 1 81 ? -20.088 -8.405 38.627 1.00 36.38 81 ARG A CA 1
ATOM 573 C C . ARG A 1 81 ? -19.612 -7.384 39.662 1.00 36.38 81 ARG A C 1
ATOM 575 O O . ARG A 1 81 ? -19.483 -7.725 40.836 1.00 36.38 81 ARG A O 1
ATOM 582 N N . TRP A 1 82 ? -19.361 -6.155 39.227 1.00 39.28 82 TRP A N 1
ATOM 583 C CA . TRP A 1 82 ? -19.091 -5.027 40.110 1.00 39.28 82 TRP A CA 1
ATOM 584 C C . TRP A 1 82 ? -20.407 -4.296 40.411 1.00 39.28 82 TRP A C 1
ATOM 586 O O . TRP A 1 82 ? -21.110 -3.856 39.505 1.00 39.28 82 TRP A O 1
ATOM 596 N N . GLU A 1 83 ? -20.782 -4.235 41.691 1.00 41.12 83 GLU A N 1
ATOM 597 C CA . GLU A 1 83 ? -21.934 -3.478 42.190 1.00 41.12 83 GLU A CA 1
ATOM 598 C C . GLU A 1 83 ? -21.414 -2.241 42.936 1.00 41.12 83 GLU A C 1
ATOM 600 O O . GLU A 1 83 ? -21.095 -2.311 44.121 1.00 41.12 83 GLU A O 1
ATOM 605 N N . GLY A 1 84 ? -21.322 -1.108 42.239 1.00 33.16 84 GLY A N 1
ATOM 606 C CA . GLY A 1 84 ? -21.084 0.209 42.829 1.00 33.16 84 GLY A CA 1
ATOM 607 C C . GLY A 1 84 ? -22.214 1.160 42.446 1.00 33.16 84 GLY A C 1
ATOM 608 O O . GLY A 1 84 ? -22.473 1.383 41.268 1.00 33.16 84 GLY A O 1
ATOM 609 N N . GLY A 1 85 ? -22.946 1.666 43.441 1.00 33.28 85 GLY A N 1
ATOM 610 C CA . GLY A 1 85 ? -24.051 2.606 43.256 1.00 33.28 85 GLY A CA 1
ATOM 611 C C . GLY A 1 85 ? -23.659 4.044 43.587 1.00 33.28 85 GLY A C 1
ATOM 612 O O . GLY A 1 85 ? -22.836 4.264 44.468 1.00 33.28 85 GLY A O 1
ATOM 613 N N . ASN A 1 86 ? -24.318 5.022 42.957 1.00 35.28 86 ASN A N 1
ATOM 614 C CA . ASN A 1 86 ? -25.393 5.845 43.543 1.00 35.28 86 ASN A CA 1
ATOM 615 C C . ASN A 1 86 ? -25.566 7.128 42.696 1.00 35.28 86 ASN A C 1
ATOM 617 O O . ASN A 1 86 ? -24.697 7.991 42.720 1.00 35.28 86 ASN A O 1
ATOM 621 N N . GLY A 1 87 ? -26.686 7.282 41.973 1.00 31.83 87 GLY A N 1
ATOM 622 C CA . GLY A 1 87 ? -26.943 8.512 41.203 1.00 31.83 87 GLY A CA 1
ATOM 623 C C . GLY A 1 87 ? -28.003 8.409 40.101 1.00 31.83 87 GLY A C 1
ATOM 624 O O . GLY A 1 87 ? -27.679 8.433 38.926 1.00 31.83 87 GLY A O 1
ATOM 625 N N . SER A 1 88 ? -29.273 8.282 40.495 1.00 39.34 88 SER A N 1
ATOM 626 C CA . SER A 1 88 ? -30.499 8.621 39.739 1.00 39.34 88 SER A CA 1
ATOM 627 C C . SER A 1 88 ? -30.504 8.603 38.191 1.00 39.34 88 SER A C 1
ATOM 629 O O . SER A 1 88 ? -30.223 9.611 37.548 1.00 39.34 88 SER A O 1
ATOM 631 N N . SER A 1 89 ? -31.084 7.551 37.608 1.00 38.50 89 SER A N 1
ATOM 632 C CA . SER A 1 89 ? -32.140 7.641 36.578 1.00 38.50 89 SER A CA 1
ATOM 633 C C . SER A 1 89 ? -32.845 6.275 36.459 1.00 38.50 89 SER A C 1
ATOM 635 O O . SER A 1 89 ? -32.322 5.267 36.925 1.00 38.50 89 SER A O 1
ATOM 637 N N . GLY A 1 90 ? -34.088 6.240 35.959 1.00 41.22 90 GLY A N 1
ATOM 638 C CA . GLY A 1 90 ? -35.036 5.109 36.029 1.00 41.22 90 GLY A CA 1
ATOM 639 C C . GLY A 1 90 ? -34.690 3.842 35.229 1.00 41.22 90 GLY A C 1
ATOM 640 O O . GLY A 1 90 ? -35.589 3.208 34.678 1.00 41.22 90 GLY A O 1
ATOM 641 N N . ILE A 1 91 ? -33.415 3.474 35.148 1.00 47.94 91 ILE A N 1
ATOM 642 C CA . ILE A 1 91 ? -32.928 2.261 34.501 1.00 47.94 91 ILE A CA 1
ATOM 643 C C . ILE A 1 91 ? -32.891 1.137 35.554 1.00 47.94 91 ILE A C 1
ATOM 645 O O . ILE A 1 91 ? -32.312 1.329 36.625 1.00 47.94 91 ILE A O 1
ATOM 649 N N . PRO A 1 92 ? -33.508 -0.037 35.315 1.00 50.72 92 PRO A N 1
ATOM 650 C CA . PRO A 1 92 ? -33.478 -1.135 36.281 1.00 50.72 92 PRO A CA 1
ATOM 651 C C . PRO A 1 92 ? -32.029 -1.533 36.583 1.00 50.72 92 PRO A C 1
ATOM 653 O O . PRO A 1 92 ? -31.249 -1.739 35.661 1.00 50.72 92 PRO A O 1
ATOM 656 N N . ALA A 1 93 ? -31.664 -1.653 37.862 1.00 58.72 93 ALA A N 1
ATOM 657 C CA . ALA A 1 93 ? -30.292 -1.952 38.293 1.00 58.72 93 ALA A CA 1
ATOM 658 C C . ALA A 1 93 ? -29.822 -3.374 37.917 1.00 58.72 93 ALA A C 1
ATOM 660 O O . ALA A 1 93 ? -28.631 -3.660 37.916 1.00 58.72 93 ALA A O 1
ATOM 661 N N . THR A 1 94 ? -30.754 -4.269 37.582 1.00 60.69 94 THR A N 1
ATOM 662 C CA . THR A 1 94 ? -30.493 -5.684 37.302 1.00 60.69 94 THR A CA 1
ATOM 663 C C . THR A 1 94 ? -31.396 -6.162 36.160 1.00 60.69 94 THR A C 1
ATOM 665 O O . THR A 1 94 ? -32.570 -6.466 36.346 1.00 60.69 94 THR A O 1
ATOM 668 N N . GLY A 1 95 ? -30.862 -6.183 34.938 1.00 68.56 95 GLY A N 1
ATOM 669 C CA . GLY A 1 95 ? -31.571 -6.659 33.745 1.00 68.56 95 GLY A CA 1
ATOM 670 C C . GLY A 1 95 ? -30.933 -6.173 32.440 1.00 68.56 95 GLY A C 1
ATOM 671 O O . GLY A 1 95 ? -30.173 -5.194 32.480 1.00 68.56 95 GLY A O 1
ATOM 672 N N . PRO A 1 96 ? -31.213 -6.842 31.305 1.00 82.56 96 PRO A N 1
ATOM 673 C CA . PRO A 1 96 ? -3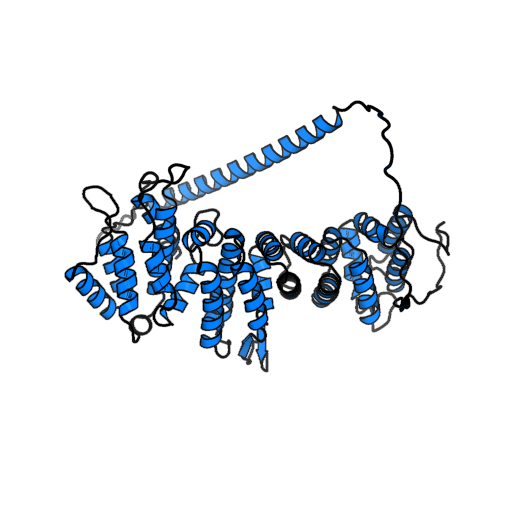0.691 -6.431 30.010 1.00 82.56 96 PRO A CA 1
ATOM 674 C C . PRO A 1 96 ? -31.227 -5.050 29.621 1.00 82.56 96 PRO A C 1
ATOM 676 O O . PRO A 1 96 ? -32.383 -4.724 29.903 1.00 82.56 96 PRO A O 1
ATOM 679 N N . LEU A 1 97 ? -30.382 -4.241 28.987 1.00 89.25 97 LEU A N 1
ATOM 680 C CA . LEU A 1 97 ? -30.748 -2.921 28.481 1.00 89.25 97 LEU A CA 1
ATOM 681 C C . LEU A 1 97 ? -31.171 -3.011 27.017 1.00 89.25 97 LEU A C 1
ATOM 683 O O . LEU A 1 97 ? -30.590 -3.758 26.235 1.00 89.25 97 LEU A O 1
ATOM 687 N N . THR A 1 98 ? -32.181 -2.226 26.641 1.00 91.62 98 THR A N 1
ATOM 688 C CA . THR A 1 98 ? -32.485 -1.993 25.222 1.00 91.62 98 THR A CA 1
ATOM 689 C C . THR A 1 98 ? -31.459 -1.037 24.613 1.00 91.62 98 THR A C 1
ATOM 691 O O . THR A 1 98 ? -30.906 -0.195 25.324 1.00 91.62 98 THR A O 1
ATOM 694 N N . VAL A 1 99 ? -31.254 -1.103 23.293 1.00 91.88 99 VAL A N 1
ATOM 695 C CA . VAL A 1 99 ? -30.329 -0.205 22.574 1.00 91.88 99 VAL A CA 1
ATOM 696 C C . VAL A 1 99 ? -30.545 1.279 22.919 1.00 91.88 99 VAL A C 1
ATOM 698 O O . VAL A 1 99 ? -29.572 1.921 23.309 1.00 91.88 99 VAL A O 1
ATOM 701 N N . PRO A 1 100 ? -31.774 1.844 22.887 1.00 93.19 100 PRO A N 1
ATOM 702 C CA . PRO A 1 100 ? -31.964 3.261 23.206 1.00 93.19 100 PRO A CA 1
ATOM 703 C C . PRO A 1 100 ? -31.642 3.609 24.665 1.00 93.19 100 PRO A C 1
ATOM 705 O O . PRO A 1 100 ? -31.166 4.706 24.941 1.00 93.19 100 PRO A O 1
ATOM 708 N N . GLN A 1 101 ? -31.892 2.688 25.604 1.00 91.75 101 GLN A N 1
ATOM 709 C CA . GLN A 1 101 ? -31.552 2.891 27.017 1.00 91.75 101 GLN A CA 1
ATOM 710 C C . GLN A 1 101 ? -30.039 2.898 27.223 1.00 91.75 101 GLN A C 1
ATOM 712 O O . GLN A 1 101 ? -29.531 3.767 27.923 1.00 91.75 101 GLN A O 1
ATOM 717 N N . ALA A 1 102 ? -29.331 1.956 26.597 1.00 92.31 102 ALA A N 1
ATOM 718 C CA . ALA A 1 102 ? -27.878 1.893 26.662 1.00 92.31 102 ALA A CA 1
ATOM 719 C C . ALA A 1 102 ? -27.235 3.124 26.011 1.00 92.31 102 ALA A C 1
ATOM 721 O O . ALA A 1 102 ? -26.380 3.749 26.622 1.00 92.31 102 ALA A O 1
ATOM 722 N N . GLN A 1 103 ? -27.701 3.537 24.828 1.00 93.38 103 GLN A N 1
ATOM 723 C CA . GLN A 1 103 ? -27.217 4.751 24.160 1.00 93.38 103 GLN A CA 1
ATOM 724 C C . GLN A 1 103 ? -27.426 6.003 25.013 1.00 93.38 103 GLN A C 1
ATOM 726 O O . GLN A 1 103 ? -26.504 6.798 25.162 1.00 93.38 103 GLN A O 1
ATOM 731 N N . ALA A 1 104 ? -28.625 6.190 25.574 1.00 92.12 104 ALA A N 1
ATOM 732 C CA . ALA A 1 104 ? -28.909 7.345 26.420 1.00 92.12 104 ALA A CA 1
ATOM 733 C C . ALA A 1 104 ? -28.001 7.378 27.655 1.00 92.12 104 ALA A C 1
ATOM 735 O O . ALA A 1 104 ? -27.541 8.449 28.038 1.00 92.12 104 ALA A O 1
ATOM 736 N N . GLU A 1 105 ? -27.719 6.216 28.245 1.00 91.62 105 GLU A N 1
ATOM 737 C CA . GLU A 1 105 ? -26.860 6.120 29.421 1.00 91.62 105 GLU A CA 1
ATOM 738 C C . GLU A 1 105 ? -25.382 6.348 29.092 1.00 91.62 105 GLU A C 1
ATOM 740 O O . GLU A 1 105 ? -24.732 7.115 29.794 1.00 91.62 105 GLU A O 1
ATOM 745 N N . VAL A 1 106 ? -24.865 5.772 28.000 1.00 91.50 106 VAL A N 1
ATOM 746 C CA . VAL A 1 106 ? -23.494 6.046 27.538 1.00 91.50 106 VAL A CA 1
ATOM 747 C C . VAL A 1 106 ? -23.320 7.539 27.267 1.00 91.50 106 VAL A C 1
ATOM 749 O O . VAL A 1 106 ? -22.410 8.155 27.807 1.00 91.50 106 VAL A O 1
ATOM 752 N N . LYS A 1 107 ? -24.243 8.163 26.524 1.00 91.31 107 LYS A N 1
ATOM 753 C CA . LYS A 1 107 ? -24.200 9.610 26.259 1.00 91.31 107 LYS A CA 1
ATOM 754 C C . LYS A 1 107 ? -24.270 10.432 27.543 1.00 91.31 107 LYS A C 1
ATOM 756 O O . LYS A 1 107 ? -23.576 11.434 27.669 1.00 91.31 107 LYS A O 1
ATOM 761 N N . ARG A 1 108 ? -25.091 10.006 28.511 1.00 90.44 108 ARG A N 1
ATOM 762 C CA . ARG A 1 108 ? -25.182 10.663 29.816 1.00 90.44 108 ARG A CA 1
ATOM 763 C C . ARG A 1 108 ? -23.837 10.619 30.544 1.00 90.44 108 ARG A C 1
ATOM 765 O O . ARG A 1 108 ? -23.436 11.665 31.039 1.00 90.44 108 ARG A O 1
ATOM 772 N N . LEU A 1 109 ? -23.177 9.460 30.587 1.00 88.31 109 LEU A N 1
ATOM 773 C CA . LEU A 1 109 ? -21.870 9.262 31.230 1.00 88.31 109 LEU A CA 1
ATOM 774 C C . LEU A 1 109 ? -20.770 10.097 30.558 1.00 88.31 109 LEU A C 1
ATOM 776 O O . LEU A 1 109 ? -20.009 10.765 31.245 1.00 88.31 109 LEU A O 1
ATOM 780 N N . LEU A 1 110 ? -20.765 10.163 29.224 1.00 86.44 110 LEU A N 1
ATOM 781 C CA . LEU A 1 110 ? -19.846 11.029 28.474 1.00 86.44 110 LEU A CA 1
ATOM 782 C C . LEU A 1 110 ? -20.105 12.527 28.724 1.00 86.44 110 LEU A C 1
ATOM 784 O O . LEU A 1 110 ? -19.196 13.342 28.665 1.00 86.44 110 LEU A O 1
ATOM 788 N N . SER A 1 111 ? -21.347 12.907 29.035 1.00 81.50 111 SER A N 1
ATOM 789 C CA . SER A 1 111 ? -21.726 14.303 29.299 1.00 81.50 111 SER A CA 1
ATOM 790 C C . SER A 1 111 ? -21.696 14.721 30.778 1.00 81.50 111 SER A C 1
ATOM 792 O O . SER A 1 111 ? -22.034 15.865 31.085 1.00 81.50 111 SER A O 1
ATOM 794 N N . SER A 1 112 ? -21.418 13.807 31.720 1.00 63.72 112 SER A N 1
ATOM 795 C CA . SER A 1 112 ? -21.783 14.016 33.132 1.00 63.72 112 SER A CA 1
ATOM 796 C C . SER A 1 112 ? -20.814 14.840 33.977 1.00 63.72 112 SER A C 1
ATOM 798 O O . SER A 1 112 ? -21.102 15.060 35.157 1.00 63.72 112 SER A O 1
ATOM 800 N N . THR A 1 113 ? -19.720 15.359 33.425 1.00 54.78 113 THR A N 1
ATOM 801 C CA . THR A 1 113 ? -18.719 16.081 34.216 1.00 54.78 113 THR A CA 1
ATOM 802 C C . THR A 1 113 ? -18.715 17.581 33.931 1.00 54.78 113 THR A C 1
ATOM 804 O O . THR A 1 113 ? -18.702 18.060 32.806 1.00 54.78 113 THR A O 1
ATOM 807 N N . THR A 1 114 ? -18.713 18.372 35.007 1.00 49.62 114 THR A N 1
ATOM 808 C CA . THR A 1 114 ? -18.613 19.844 34.977 1.00 49.62 114 THR A CA 1
ATOM 809 C C . THR A 1 114 ? -17.211 20.358 34.613 1.00 49.62 114 THR A C 1
ATOM 811 O O . THR A 1 114 ? -16.950 21.551 34.756 1.00 49.62 114 THR A O 1
ATOM 814 N N . LEU A 1 115 ? -16.302 19.455 34.236 1.00 53.31 115 LEU A N 1
ATOM 815 C CA . LEU A 1 115 ? -14.887 19.696 33.943 1.00 53.31 115 LEU A CA 1
ATOM 816 C C . LEU A 1 115 ? -14.477 19.144 32.562 1.00 53.31 115 LEU A C 1
ATOM 818 O O . LEU A 1 115 ? -13.290 19.088 32.297 1.00 53.31 115 LEU A O 1
ATOM 822 N N . ASP A 1 116 ? -15.439 18.770 31.712 1.00 59.00 116 ASP A N 1
ATOM 823 C CA . ASP A 1 116 ? -15.263 18.206 30.358 1.00 59.00 116 ASP A CA 1
ATOM 824 C C . ASP A 1 116 ? -14.571 16.817 30.252 1.00 59.00 116 ASP A C 1
ATOM 826 O O . ASP A 1 116 ? -14.717 16.179 29.212 1.00 59.00 116 ASP A O 1
ATOM 830 N N . ASP A 1 117 ? -13.952 16.288 31.318 1.00 69.25 117 ASP A N 1
ATOM 831 C CA . ASP A 1 117 ? -13.242 14.983 31.306 1.00 69.25 117 ASP A CA 1
ATOM 832 C C . ASP A 1 117 ? -14.100 13.803 31.826 1.00 69.25 117 ASP A C 1
ATOM 834 O O . ASP A 1 117 ? -14.801 13.951 32.836 1.00 69.25 117 ASP A O 1
ATOM 838 N N . VAL A 1 118 ? -14.030 12.613 31.212 1.00 77.00 118 VAL A N 1
ATOM 839 C CA . VAL A 1 118 ? -14.712 11.381 31.670 1.00 77.00 118 VAL A CA 1
ATOM 840 C C . VAL A 1 118 ? -13.910 10.702 32.789 1.00 77.00 118 VAL A C 1
ATOM 842 O O . VAL A 1 118 ? -12.704 10.494 32.687 1.00 77.00 118 VAL A O 1
ATOM 845 N N . THR A 1 119 ? -14.564 10.326 33.897 1.00 82.31 119 THR A N 1
ATOM 846 C CA . THR A 1 119 ? -13.864 9.680 35.024 1.00 82.31 119 THR A CA 1
ATOM 847 C C . THR A 1 119 ? -13.632 8.185 34.799 1.00 82.31 119 THR A C 1
ATOM 849 O O . THR A 1 119 ? -14.358 7.531 34.052 1.00 82.31 119 THR A O 1
ATOM 852 N N . HIS A 1 120 ? -12.686 7.596 35.535 1.00 85.00 120 HIS A N 1
ATOM 853 C CA . HIS A 1 120 ? -12.472 6.145 35.569 1.00 85.00 120 HIS A CA 1
ATOM 854 C C . HIS A 1 120 ? -13.770 5.366 35.846 1.00 85.00 120 HIS A C 1
ATOM 856 O O . HIS A 1 120 ? -14.070 4.371 35.186 1.00 85.00 120 HIS A O 1
ATOM 862 N N . ASP A 1 121 ? -14.558 5.834 36.820 1.00 84.56 121 ASP A N 1
ATOM 863 C CA . ASP A 1 121 ? -15.819 5.200 37.211 1.00 84.56 121 ASP A CA 1
ATOM 864 C C . ASP A 1 121 ? -16.868 5.307 36.093 1.00 84.56 121 ASP A C 1
ATOM 866 O O . ASP A 1 121 ? -17.660 4.379 35.899 1.00 84.56 121 ASP A O 1
ATOM 870 N N . ASP A 1 122 ? -16.857 6.401 35.324 1.00 85.69 122 ASP A N 1
ATOM 871 C CA . ASP A 1 122 ? -17.711 6.566 34.148 1.00 85.69 122 ASP A CA 1
ATOM 872 C C . ASP A 1 122 ? -17.294 5.604 33.025 1.00 85.69 122 ASP A C 1
ATOM 874 O O . ASP A 1 122 ? -18.159 4.940 32.454 1.00 85.69 122 ASP A O 1
ATOM 878 N N . LEU A 1 123 ? -15.992 5.441 32.759 1.00 87.44 123 LEU A N 1
ATOM 879 C CA . LEU A 1 123 ? -15.474 4.485 31.767 1.00 87.44 123 LEU A CA 1
ATOM 880 C C . LEU A 1 123 ? -15.856 3.039 32.119 1.00 87.44 123 LEU A C 1
ATOM 882 O O . LEU A 1 123 ? -16.392 2.307 31.279 1.00 87.44 123 LEU A O 1
ATOM 886 N N . MET A 1 124 ? -15.672 2.645 33.382 1.00 88.75 124 MET A N 1
ATOM 887 C CA . MET A 1 124 ? -16.101 1.334 33.884 1.00 88.75 124 MET A CA 1
ATOM 888 C C . MET A 1 124 ? -17.626 1.171 33.818 1.00 88.75 124 MET A C 1
ATOM 890 O O . MET A 1 124 ? -18.137 0.091 33.502 1.00 88.75 124 MET A O 1
ATOM 894 N N . SER A 1 125 ? -18.379 2.247 34.062 1.00 89.25 125 SER A N 1
ATOM 895 C CA . SER A 1 125 ? -19.839 2.248 33.934 1.00 89.25 125 SER A CA 1
ATOM 896 C C . SER A 1 125 ? -20.287 2.089 32.482 1.00 89.25 125 SER A C 1
ATOM 898 O O . SER A 1 125 ? -21.227 1.336 32.227 1.00 89.25 125 SER A O 1
ATOM 900 N N . ILE A 1 126 ? -19.607 2.719 31.520 1.00 89.50 126 ILE A N 1
ATOM 901 C CA . ILE A 1 126 ? -19.860 2.528 30.085 1.00 89.50 126 ILE A CA 1
ATOM 902 C C . ILE A 1 126 ? -19.633 1.059 29.710 1.00 89.50 126 ILE A C 1
ATOM 904 O O . ILE A 1 126 ? -20.514 0.445 29.103 1.00 89.50 126 ILE A O 1
ATOM 908 N N . GLN A 1 127 ? -18.521 0.453 30.139 1.00 90.19 127 GLN A N 1
ATOM 909 C CA . GLN A 1 127 ? -18.253 -0.971 29.906 1.00 90.19 127 GLN A CA 1
ATOM 910 C C . GLN A 1 127 ? -19.357 -1.861 30.504 1.00 90.19 127 GLN A C 1
ATOM 912 O O . GLN A 1 127 ? -19.861 -2.770 29.839 1.00 90.19 127 GLN A O 1
ATOM 917 N N . ALA A 1 128 ? -19.804 -1.568 31.729 1.00 89.94 128 ALA A N 1
ATOM 918 C CA . ALA A 1 128 ? -20.897 -2.294 32.371 1.00 89.94 128 ALA A CA 1
ATOM 919 C C . ALA A 1 128 ? -22.243 -2.114 31.643 1.00 89.94 128 ALA A C 1
ATOM 921 O O . ALA A 1 128 ? -23.023 -3.063 31.547 1.00 89.94 128 ALA A O 1
ATOM 922 N N . VAL A 1 129 ? -22.531 -0.922 31.111 1.00 92.00 129 VAL A N 1
ATOM 923 C CA . VAL A 1 129 ? -23.729 -0.651 30.300 1.00 92.00 129 VAL A CA 1
ATOM 924 C C . VAL A 1 129 ? -23.704 -1.482 29.023 1.00 92.00 129 VAL A C 1
ATOM 926 O O . VAL A 1 129 ? -24.700 -2.142 28.721 1.00 92.00 129 VAL A O 1
ATOM 929 N N . LEU A 1 130 ? -22.573 -1.515 28.315 1.00 91.81 130 LEU A N 1
ATOM 930 C CA . LEU A 1 130 ? -22.414 -2.316 27.101 1.00 91.81 130 LEU A CA 1
ATOM 931 C C . LEU A 1 130 ? -22.548 -3.819 27.388 1.00 91.81 130 LEU A C 1
ATOM 933 O O . LEU A 1 130 ? -23.263 -4.511 26.668 1.00 91.81 130 LEU A O 1
ATOM 937 N N . GLY A 1 131 ? -21.975 -4.312 28.490 1.00 90.56 131 GLY A N 1
ATOM 938 C CA . GLY A 1 131 ? -22.099 -5.714 28.915 1.00 90.56 131 GLY A CA 1
ATOM 939 C C . GLY A 1 131 ? -23.517 -6.144 29.320 1.00 90.56 131 GLY A C 1
ATOM 940 O O . GLY A 1 131 ? -23.795 -7.335 29.464 1.00 90.56 131 GLY A O 1
ATOM 941 N N . ARG A 1 132 ? -24.443 -5.193 29.501 1.00 92.06 132 ARG A N 1
ATOM 942 C CA . ARG A 1 132 ? -25.866 -5.463 29.772 1.00 92.06 132 ARG A CA 1
ATOM 943 C C . ARG A 1 132 ? -26.730 -5.466 28.515 1.00 92.06 132 ARG A C 1
ATOM 945 O O . ARG A 1 132 ? -27.923 -5.762 28.607 1.00 92.06 132 ARG A O 1
ATOM 952 N N . VAL A 1 133 ? -26.172 -5.121 27.365 1.00 92.38 133 VAL A N 1
ATOM 953 C CA . VAL A 1 133 ? -26.856 -5.186 26.074 1.00 92.38 133 VAL A CA 1
ATOM 954 C C . VAL A 1 133 ? -26.617 -6.579 25.480 1.00 92.38 133 VAL A C 1
ATOM 956 O O . VAL A 1 133 ? -25.529 -7.129 25.651 1.00 92.38 133 VAL A O 1
ATOM 959 N N . PRO A 1 134 ? -27.608 -7.205 24.817 1.00 91.12 134 PRO A N 1
ATOM 960 C CA . PRO A 1 134 ? -27.362 -8.427 24.057 1.00 91.12 134 PRO A CA 1
ATOM 961 C C . PRO A 1 134 ? -26.204 -8.241 23.065 1.00 91.12 134 PRO A C 1
ATOM 963 O O . PRO A 1 134 ? -26.117 -7.198 22.423 1.00 91.12 134 PRO A O 1
ATOM 966 N N . ALA A 1 135 ? -25.333 -9.244 22.937 1.00 88.88 135 ALA A N 1
ATOM 967 C CA . ALA A 1 135 ? -24.136 -9.201 22.087 1.00 88.88 135 ALA A CA 1
ATOM 968 C C . ALA A 1 135 ? -24.425 -8.698 20.657 1.00 88.88 135 ALA A C 1
ATOM 970 O O . ALA A 1 135 ? -23.768 -7.789 20.159 1.00 88.88 135 ALA A O 1
ATOM 971 N N . ASP A 1 136 ? -25.504 -9.199 20.047 1.00 88.00 136 ASP A N 1
ATOM 972 C CA . ASP A 1 136 ? -25.980 -8.836 18.705 1.00 88.00 136 ASP A CA 1
ATOM 973 C C . ASP A 1 136 ? -26.491 -7.387 18.580 1.00 88.00 136 ASP A C 1
ATOM 975 O O . ASP A 1 136 ? -26.753 -6.903 17.481 1.00 88.00 136 ASP A O 1
ATOM 979 N N . GLN A 1 137 ? -26.642 -6.676 19.698 1.00 93.81 137 GLN A N 1
ATOM 980 C CA . GLN A 1 137 ? -27.150 -5.306 19.766 1.00 93.81 137 GLN A CA 1
ATOM 981 C C . GLN A 1 137 ? -26.085 -4.277 20.167 1.00 93.81 137 GLN A C 1
ATOM 983 O O . GLN A 1 137 ? -26.326 -3.077 20.008 1.00 93.81 137 GLN A O 1
ATOM 988 N N . VAL A 1 138 ? -24.907 -4.703 20.634 1.00 93.62 138 VAL A N 1
ATOM 989 C CA . VAL A 1 138 ? -23.802 -3.803 21.021 1.00 93.62 138 VAL A CA 1
ATOM 990 C C . VAL A 1 138 ? -23.384 -2.917 19.846 1.00 93.62 138 VAL A C 1
ATOM 992 O O . VAL A 1 138 ? -23.282 -1.700 20.001 1.00 93.62 138 VAL A O 1
ATOM 995 N N . ASN A 1 139 ? -23.265 -3.496 18.647 1.00 95.00 139 ASN A N 1
ATOM 996 C CA . ASN A 1 139 ? -22.998 -2.762 17.409 1.00 95.00 139 ASN A CA 1
ATOM 997 C C . ASN A 1 139 ? -23.981 -1.597 17.184 1.00 95.00 139 ASN A C 1
ATOM 999 O O . ASN A 1 139 ? -23.577 -0.493 16.830 1.00 95.00 139 ASN A O 1
ATOM 1003 N N . SER A 1 140 ? -25.274 -1.807 17.463 1.00 95.88 140 SER A N 1
ATOM 1004 C CA . SER A 1 140 ? -26.297 -0.760 17.324 1.00 95.88 140 SER A CA 1
ATOM 1005 C C . SER A 1 140 ? -26.149 0.351 18.365 1.00 95.88 140 SER A C 1
ATOM 1007 O O . SER A 1 140 ? -26.480 1.502 18.082 1.00 95.88 140 SER A O 1
ATOM 1009 N N . VAL A 1 141 ? -25.654 0.040 19.567 1.00 95.12 141 VAL A N 1
ATOM 1010 C CA . VAL A 1 141 ? -25.375 1.056 20.591 1.00 95.12 141 VAL A CA 1
ATOM 1011 C C . VAL A 1 141 ? -24.253 1.972 20.120 1.00 95.12 141 VAL A C 1
ATOM 1013 O O . VAL A 1 141 ? -24.464 3.181 20.063 1.00 95.12 141 VAL A O 1
ATOM 1016 N N . VAL A 1 142 ? -23.125 1.399 19.691 1.00 94.88 142 VAL A N 1
ATOM 1017 C CA . VAL A 1 142 ? -21.968 2.149 19.172 1.00 94.88 142 VAL A CA 1
ATOM 1018 C C . VAL A 1 142 ? -22.321 2.922 17.897 1.00 94.88 142 VAL A C 1
ATOM 1020 O O . VAL A 1 142 ? -21.959 4.088 17.762 1.00 94.88 142 VAL A O 1
ATOM 1023 N N . ALA A 1 143 ? -23.135 2.346 17.008 1.00 95.00 143 ALA A N 1
ATOM 1024 C CA . ALA A 1 143 ? -23.633 3.038 15.818 1.00 95.00 143 ALA A CA 1
ATOM 1025 C C . ALA A 1 143 ? -24.471 4.294 16.133 1.00 95.00 143 ALA A C 1
ATOM 1027 O O . ALA A 1 143 ? -24.549 5.199 15.305 1.00 95.00 143 ALA A O 1
ATOM 1028 N N . GLY A 1 144 ? -25.097 4.369 17.314 1.00 93.62 144 GLY A N 1
ATOM 1029 C CA . GLY A 1 144 ? -25.851 5.548 17.756 1.00 93.62 144 GLY A CA 1
ATOM 1030 C C . GLY A 1 144 ? -25.016 6.631 18.443 1.00 93.62 144 GLY A C 1
ATOM 1031 O O . GLY A 1 144 ? -25.558 7.692 18.777 1.00 93.62 144 GLY A O 1
ATOM 1032 N N . LEU A 1 145 ? -23.727 6.377 18.672 1.00 94.19 145 LEU A N 1
ATOM 1033 C CA . LEU A 1 145 ? -22.773 7.388 19.113 1.00 94.19 145 LEU A CA 1
ATOM 1034 C C . LEU A 1 145 ? -22.276 8.169 17.893 1.00 94.19 145 LEU A C 1
ATOM 1036 O O . LEU A 1 145 ? -21.995 7.595 16.840 1.00 94.19 145 LEU A O 1
ATOM 1040 N N . SER A 1 146 ? -22.197 9.487 18.021 1.00 93.62 146 SER A N 1
ATOM 1041 C CA . SER A 1 146 ? -21.543 10.372 17.056 1.00 93.62 146 SER A CA 1
ATOM 1042 C C . SER A 1 146 ? -20.025 10.226 17.135 1.00 93.62 146 SER A C 1
ATOM 1044 O O . SER A 1 146 ? -19.499 9.767 18.144 1.00 93.62 146 SER A O 1
ATOM 1046 N N . ASP A 1 147 ? -19.309 10.646 16.093 1.00 90.88 147 ASP A N 1
ATOM 1047 C CA . ASP A 1 147 ? -17.842 10.554 16.084 1.00 90.88 147 ASP A CA 1
ATOM 1048 C C . ASP A 1 147 ? -17.204 11.408 17.192 1.00 90.88 147 ASP A C 1
ATOM 1050 O O . ASP A 1 147 ? -16.187 11.020 17.750 1.00 90.88 147 ASP A O 1
ATOM 1054 N N . ALA A 1 148 ? -17.837 12.524 17.575 1.00 89.31 148 ALA A N 1
ATOM 1055 C CA . ALA A 1 148 ? -17.400 13.340 18.708 1.00 89.31 148 ALA A CA 1
ATOM 1056 C C . ALA A 1 148 ? -17.594 12.623 20.055 1.00 89.31 148 ALA A C 1
ATOM 1058 O O . ALA A 1 148 ? -16.708 12.669 20.897 1.00 89.31 148 ALA A O 1
ATOM 1059 N N . GLU A 1 149 ? -18.724 11.931 20.241 1.00 91.50 149 GLU A N 1
ATOM 1060 C CA . GLU A 1 149 ? -18.969 11.120 21.445 1.00 91.50 149 GLU A CA 1
ATOM 1061 C C . GLU A 1 149 ? -18.012 9.918 21.506 1.00 91.50 149 GLU A C 1
ATOM 1063 O O . GLU A 1 149 ? -17.530 9.578 22.581 1.00 91.50 149 GLU A O 1
ATOM 1068 N N . LEU A 1 150 ? -17.708 9.284 20.365 1.00 92.31 150 LEU A N 1
ATOM 1069 C CA . LEU A 1 150 ? -16.705 8.215 20.297 1.00 92.31 150 LEU A CA 1
ATOM 1070 C C . LEU A 1 150 ? -15.314 8.734 20.637 1.00 92.31 150 LEU A C 1
ATOM 1072 O O . LEU A 1 150 ? -14.624 8.106 21.428 1.00 92.31 150 LEU A O 1
ATOM 1076 N N . LYS A 1 151 ? -14.925 9.876 20.067 1.00 89.31 151 LYS A N 1
ATOM 1077 C CA . LYS A 1 151 ? -13.633 10.504 20.326 1.00 89.31 151 LYS A CA 1
ATOM 1078 C C . LYS A 1 151 ? -13.467 10.856 21.804 1.00 89.31 151 LYS A C 1
ATOM 1080 O O . LYS A 1 151 ? -12.513 10.401 22.415 1.00 89.31 151 LYS A O 1
ATOM 1085 N N . GLN A 1 152 ? -14.453 11.531 22.393 1.00 86.94 152 GLN A N 1
ATOM 1086 C CA . GLN A 1 152 ? -14.447 11.842 23.823 1.00 86.94 152 GLN A CA 1
ATOM 1087 C C . GLN A 1 152 ? -14.346 10.571 24.681 1.00 86.94 152 GLN A C 1
ATOM 1089 O O . GLN A 1 152 ? -13.615 10.533 25.660 1.00 86.94 152 GLN A O 1
ATOM 1094 N N . TRP A 1 153 ? -15.056 9.502 24.306 1.00 88.56 153 TRP A N 1
ATOM 1095 C CA . TRP A 1 153 ? -14.971 8.241 25.038 1.00 88.56 153 TRP A CA 1
ATOM 1096 C C . TRP A 1 153 ? -13.562 7.637 25.012 1.00 88.56 153 TRP A C 1
ATOM 1098 O O . TRP A 1 153 ? -13.11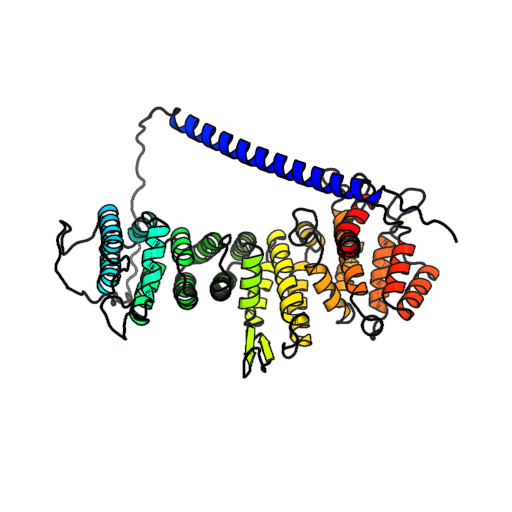3 7.111 26.029 1.00 88.56 153 TRP A O 1
ATOM 1108 N N . VAL A 1 154 ? -12.884 7.665 23.862 1.00 88.56 154 VAL A N 1
ATOM 1109 C CA . VAL A 1 154 ? -11.602 6.970 23.701 1.00 88.56 154 VAL A CA 1
ATOM 1110 C C . VAL A 1 154 ? -10.380 7.785 24.127 1.00 88.56 154 VAL A C 1
ATOM 1112 O O . VAL A 1 154 ? -9.418 7.171 24.590 1.00 88.56 154 VAL A O 1
ATOM 1115 N N . GLU A 1 155 ? -10.433 9.120 24.054 1.00 84.81 155 GLU A N 1
ATOM 1116 C CA . GLU A 1 155 ? -9.379 10.027 24.553 1.00 84.81 155 GLU A CA 1
ATOM 1117 C C . GLU A 1 155 ? -9.092 9.765 26.047 1.00 84.81 155 GLU A C 1
ATOM 1119 O O . GLU A 1 155 ? -7.942 9.615 26.464 1.00 84.81 155 GLU A O 1
ATOM 1124 N N . ASP A 1 156 ? -10.143 9.560 26.845 1.00 84.38 156 ASP A N 1
ATOM 1125 C CA . ASP A 1 156 ? -10.016 9.361 28.293 1.00 84.38 156 ASP A CA 1
ATOM 1126 C C . ASP A 1 156 ? -9.581 7.935 28.688 1.00 84.38 156 ASP A C 1
ATOM 1128 O O . ASP A 1 156 ? -9.251 7.667 29.846 1.00 84.38 156 ASP A O 1
ATOM 1132 N N . LEU A 1 157 ? -9.507 6.987 27.742 1.00 85.62 157 LEU A N 1
ATOM 1133 C CA . LEU A 1 157 ? -9.123 5.600 28.046 1.00 85.62 157 LEU A CA 1
ATOM 1134 C C . LEU A 1 157 ? -7.669 5.463 28.520 1.00 85.62 157 LEU A C 1
ATOM 1136 O O . LEU A 1 157 ? -7.367 4.482 29.202 1.00 85.62 157 LEU A O 1
ATOM 1140 N N . ASN A 1 158 ? -6.771 6.387 28.162 1.00 78.88 158 ASN A N 1
ATOM 1141 C CA . ASN A 1 158 ? -5.350 6.343 28.541 1.00 78.88 158 ASN A CA 1
ATOM 1142 C C . ASN A 1 158 ? -4.908 7.536 29.400 1.00 78.88 158 ASN A C 1
ATOM 1144 O O . ASN A 1 158 ? -3.701 7.748 29.534 1.00 78.88 158 ASN A O 1
ATOM 1148 N N . ASP A 1 159 ? -5.838 8.314 29.972 1.00 78.00 159 ASP A N 1
ATOM 1149 C CA . ASP A 1 159 ? -5.463 9.469 30.791 1.00 78.00 159 ASP A CA 1
ATOM 1150 C C . ASP A 1 159 ? -4.602 8.998 31.988 1.00 78.00 159 ASP A C 1
ATOM 1152 O O . ASP A 1 159 ? -5.062 8.209 32.824 1.00 78.00 159 ASP A O 1
ATOM 1156 N N . PRO A 1 160 ? -3.334 9.438 32.115 1.00 64.94 160 PRO A N 1
ATOM 1157 C CA . PRO A 1 160 ? -2.493 9.078 33.258 1.00 64.94 160 PRO A CA 1
ATOM 1158 C C . PRO A 1 160 ? -3.047 9.597 34.601 1.00 64.94 160 PRO A C 1
ATOM 1160 O O . PRO A 1 160 ? -2.591 9.174 35.672 1.00 64.94 160 PRO A O 1
ATOM 1163 N N . GLY A 1 161 ? -4.027 10.500 34.556 1.00 64.94 161 GLY A N 1
ATOM 1164 C CA . GLY A 1 161 ? -4.669 11.153 35.677 1.00 64.94 161 GLY A CA 1
ATOM 1165 C C . GLY A 1 161 ? -3.738 12.118 36.413 1.00 64.94 161 GLY A C 1
ATOM 1166 O O . GLY A 1 161 ? -2.506 12.086 36.322 1.00 64.94 161 GLY A O 1
ATOM 1167 N N . LEU A 1 162 ? -4.324 12.976 37.249 1.00 54.47 162 LEU A N 1
ATOM 1168 C CA . LEU A 1 162 ? -3.549 13.806 38.171 1.00 54.47 162 LEU A CA 1
ATOM 1169 C C . LEU A 1 162 ? -2.913 12.927 39.267 1.00 54.47 162 LEU A C 1
ATOM 1171 O O . LEU A 1 162 ? -3.599 12.397 40.140 1.00 54.47 162 LEU A O 1
ATOM 1175 N N . ALA A 1 163 ? -1.582 12.806 39.228 1.00 53.81 163 ALA A N 1
ATOM 1176 C CA . ALA A 1 163 ? -0.731 12.224 40.273 1.00 53.81 163 ALA A CA 1
ATOM 1177 C C . ALA A 1 163 ? -1.036 10.760 40.682 1.00 53.81 163 ALA A C 1
ATOM 1179 O O . ALA A 1 163 ? -1.094 10.445 41.871 1.00 53.81 163 ALA A O 1
ATOM 1180 N N . GLY A 1 164 ? -1.140 9.842 39.712 1.00 50.75 164 GLY A N 1
ATOM 1181 C CA . GLY A 1 164 ? -0.925 8.404 39.955 1.00 50.75 164 GLY A CA 1
ATOM 1182 C C . GLY A 1 164 ? -2.072 7.642 40.628 1.00 50.75 164 GLY A C 1
ATOM 1183 O O . GLY A 1 164 ? -1.817 6.678 41.351 1.00 50.75 164 GLY A O 1
ATOM 1184 N N . GLY A 1 165 ? -3.326 8.051 40.402 1.00 57.34 165 GLY A N 1
ATOM 1185 C CA . GLY A 1 165 ? -4.497 7.291 40.864 1.00 57.34 165 GLY A CA 1
ATOM 1186 C C . GLY A 1 165 ? -5.744 8.103 41.218 1.00 57.34 165 GLY A C 1
ATOM 1187 O O . GLY A 1 165 ? -6.582 7.599 41.963 1.00 57.34 165 GLY A O 1
ATOM 1188 N N . GLY A 1 166 ? -5.862 9.346 40.744 1.00 63.81 166 GLY A N 1
ATOM 1189 C CA . GLY A 1 166 ? -7.070 10.155 40.922 1.00 63.81 166 GLY A CA 1
ATOM 1190 C C . GLY A 1 166 ? -8.292 9.609 40.160 1.00 63.81 166 GLY A C 1
ATOM 1191 O O . GLY A 1 166 ? -8.150 8.706 39.339 1.00 63.81 166 GLY A O 1
ATOM 1192 N N . PRO A 1 167 ? -9.494 10.163 40.405 1.00 64.00 167 PRO A N 1
ATOM 1193 C CA . PRO A 1 167 ? -10.737 9.725 39.756 1.00 64.00 167 PRO A CA 1
ATOM 1194 C C . PRO A 1 167 ? -10.759 9.964 38.236 1.00 64.00 167 PRO A C 1
ATOM 1196 O O . PRO A 1 167 ? -11.527 9.319 37.537 1.00 64.00 167 PRO A O 1
ATOM 1199 N N . PHE A 1 168 ? -9.893 10.841 37.726 1.00 69.00 168 PHE A N 1
ATOM 1200 C CA . PHE A 1 168 ? -9.710 11.141 36.298 1.00 69.00 168 PHE A CA 1
ATOM 1201 C C . PHE A 1 168 ? -8.614 10.286 35.644 1.00 69.00 168 PHE A C 1
ATOM 1203 O O . PHE A 1 168 ? -7.991 10.703 34.683 1.00 69.00 168 PHE A O 1
ATOM 1210 N N . ARG A 1 169 ? -8.272 9.130 36.224 1.00 78.94 169 ARG A N 1
ATOM 1211 C CA . ARG A 1 169 ? -7.378 8.183 35.548 1.00 78.94 169 ARG A CA 1
ATOM 1212 C C . ARG A 1 169 ? -8.169 7.420 34.479 1.00 78.94 169 ARG A C 1
ATOM 1214 O O . ARG A 1 169 ? -9.320 7.064 34.719 1.00 78.94 169 ARG A O 1
ATOM 1221 N N . GLY A 1 170 ? -7.532 7.093 33.368 1.00 83.62 170 GLY A N 1
ATOM 1222 C CA . GLY A 1 170 ? -8.076 6.194 32.360 1.00 83.62 170 GLY A CA 1
ATOM 1223 C C . GLY A 1 170 ? -8.170 4.746 32.844 1.00 83.62 170 GLY A C 1
ATOM 1224 O O . GLY A 1 170 ? -8.062 4.437 34.039 1.00 83.62 170 GLY A O 1
ATOM 1225 N N . LEU A 1 171 ? -8.379 3.829 31.903 1.00 85.56 171 LEU A N 1
ATOM 1226 C CA . LEU A 1 171 ? -8.366 2.395 32.184 1.00 85.56 171 LEU A CA 1
ATOM 1227 C C . LEU A 1 171 ? -6.926 1.886 32.322 1.00 85.56 171 LEU A C 1
ATOM 1229 O O . LEU A 1 171 ? -6.016 2.331 31.621 1.00 85.56 171 LEU A O 1
ATOM 1233 N N . SER A 1 172 ? -6.715 0.911 33.206 1.00 86.75 172 SER A N 1
ATOM 1234 C CA . SER A 1 172 ? -5.470 0.136 33.211 1.00 86.75 172 SER A CA 1
ATOM 1235 C C . SER A 1 172 ? -5.307 -0.655 31.908 1.00 86.75 172 SER A C 1
ATOM 1237 O O . SER A 1 172 ? -6.272 -0.887 31.178 1.00 86.75 172 SER A O 1
ATOM 1239 N N . THR A 1 173 ? -4.085 -1.105 31.615 1.00 85.50 173 THR A N 1
ATOM 1240 C CA . THR A 1 173 ? -3.799 -1.936 30.434 1.00 85.50 173 THR A CA 1
ATOM 1241 C C . THR A 1 173 ? -4.672 -3.193 30.399 1.00 85.50 173 THR A C 1
ATOM 1243 O O . THR A 1 173 ? -5.183 -3.554 29.342 1.00 85.50 173 THR A O 1
ATOM 1246 N N . GLU A 1 174 ? -4.885 -3.845 31.545 1.00 88.25 174 GLU A N 1
ATOM 1247 C CA . GLU A 1 174 ? -5.742 -5.027 31.645 1.00 88.25 174 GLU A CA 1
ATOM 1248 C C . GLU A 1 174 ? -7.218 -4.699 31.365 1.00 88.25 174 GLU A C 1
ATOM 1250 O O . GLU A 1 174 ? -7.839 -5.356 30.531 1.00 88.25 174 GLU A O 1
ATOM 1255 N N . GLU A 1 175 ? -7.767 -3.656 31.998 1.00 90.38 175 GLU A N 1
ATOM 1256 C CA . GLU A 1 175 ? -9.163 -3.222 31.799 1.00 90.38 175 GLU A CA 1
ATOM 1257 C C . GLU A 1 175 ? -9.417 -2.796 30.347 1.00 90.38 175 GLU A C 1
ATOM 1259 O O . GLU A 1 175 ? -10.434 -3.148 29.744 1.00 90.38 175 GLU A O 1
ATOM 1264 N N . ARG A 1 176 ? -8.458 -2.084 29.751 1.00 91.12 176 ARG A N 1
ATOM 1265 C CA . ARG A 1 176 ? -8.512 -1.677 28.349 1.00 91.12 176 ARG A CA 1
ATOM 1266 C C . ARG A 1 176 ? -8.452 -2.879 27.409 1.00 91.12 176 ARG A C 1
ATOM 1268 O O . ARG A 1 176 ? -9.235 -2.948 26.464 1.00 91.12 176 ARG A O 1
ATOM 1275 N N . GLY A 1 177 ? -7.586 -3.853 27.690 1.00 90.81 177 GLY A N 1
ATOM 1276 C CA . GLY A 1 177 ? -7.517 -5.104 26.937 1.00 90.81 177 GLY A CA 1
ATOM 1277 C C . GLY A 1 177 ? -8.832 -5.891 26.977 1.00 90.81 177 GLY A C 1
ATOM 1278 O O . GLY A 1 177 ? -9.273 -6.414 25.949 1.00 90.81 177 GLY A O 1
ATOM 1279 N N . GLU A 1 178 ? -9.505 -5.935 28.130 1.00 91.50 178 GLU A N 1
ATOM 1280 C CA . GLU A 1 178 ? -10.838 -6.538 28.268 1.00 91.50 178 GLU A CA 1
ATOM 1281 C C . GLU A 1 178 ? -11.900 -5.777 27.463 1.00 91.50 178 GLU A C 1
ATOM 1283 O O . GLU A 1 178 ? -12.691 -6.402 26.750 1.00 91.50 178 GLU A O 1
ATOM 1288 N N . LEU A 1 179 ? -11.895 -4.439 27.519 1.00 93.00 179 LEU A N 1
ATOM 1289 C CA . LEU A 1 179 ? -12.793 -3.603 26.722 1.00 93.00 179 LEU A CA 1
ATOM 1290 C C . LEU A 1 179 ? -12.581 -3.833 25.222 1.00 93.00 179 LEU A C 1
ATOM 1292 O O . LEU A 1 179 ? -13.541 -4.101 24.503 1.00 93.00 179 LEU A O 1
ATOM 1296 N N . PHE A 1 180 ? -11.342 -3.770 24.738 1.00 94.94 180 PHE A N 1
ATOM 1297 C CA . PHE A 1 180 ? -11.033 -3.967 23.323 1.00 94.94 180 PHE A CA 1
ATOM 1298 C C . PHE A 1 180 ? -11.357 -5.379 22.849 1.00 94.94 180 PHE A C 1
ATOM 1300 O O . PHE A 1 180 ? -11.868 -5.539 21.746 1.00 94.94 180 PHE A O 1
ATOM 1307 N N . THR A 1 181 ? -11.144 -6.396 23.685 1.00 94.56 181 THR A N 1
ATOM 1308 C CA . THR A 1 181 ? -11.583 -7.769 23.393 1.00 94.56 181 THR A CA 1
ATOM 1309 C C . THR A 1 181 ? -13.102 -7.848 23.261 1.00 94.56 181 THR A C 1
ATOM 1311 O O . THR A 1 181 ? -13.611 -8.429 22.304 1.00 94.56 181 THR A O 1
ATOM 1314 N N . PHE A 1 182 ? -13.833 -7.230 24.190 1.00 94.25 182 PHE A N 1
ATOM 1315 C CA . PHE A 1 182 ? -15.289 -7.191 24.143 1.00 94.25 182 PHE A CA 1
ATOM 1316 C C . PHE A 1 182 ? -15.801 -6.453 22.900 1.00 94.25 182 PHE A C 1
ATOM 1318 O O . PHE A 1 182 ? -16.708 -6.939 22.231 1.00 94.25 182 PHE A O 1
ATOM 1325 N N . LEU A 1 183 ? -15.221 -5.304 22.551 1.00 94.94 183 LEU A N 1
ATOM 1326 C CA . LEU A 1 183 ? -15.599 -4.571 21.343 1.00 94.94 183 LEU A CA 1
ATOM 1327 C C . LEU A 1 183 ? -15.263 -5.372 20.081 1.00 94.94 183 LEU A C 1
ATOM 1329 O O . LEU A 1 183 ? -16.104 -5.479 19.193 1.00 94.94 183 LEU A O 1
ATOM 1333 N N . ALA A 1 184 ? -14.094 -6.008 20.026 1.00 94.94 184 ALA A N 1
ATOM 1334 C CA . ALA A 1 184 ? -13.701 -6.855 18.906 1.00 94.94 184 ALA A CA 1
ATOM 1335 C C . ALA A 1 184 ? -14.663 -8.031 18.665 1.00 94.94 184 ALA A C 1
ATOM 1337 O O . ALA A 1 184 ? -14.900 -8.394 17.519 1.00 94.94 184 ALA A O 1
ATOM 1338 N N . ASP A 1 185 ? -15.254 -8.595 19.721 1.00 94.50 185 ASP A N 1
ATOM 1339 C CA . ASP A 1 185 ? -16.228 -9.691 19.614 1.00 94.50 185 ASP A CA 1
ATOM 1340 C C . ASP A 1 185 ? -17.618 -9.272 19.131 1.00 94.50 185 ASP A C 1
ATOM 1342 O O . ASP A 1 185 ? -18.394 -10.117 18.685 1.00 94.50 185 ASP A O 1
ATOM 1346 N N . ASN A 1 186 ? -17.978 -7.999 19.303 1.00 95.31 186 ASN A N 1
ATOM 1347 C CA . ASN A 1 186 ? -19.372 -7.562 19.210 1.00 95.31 186 ASN A CA 1
ATOM 1348 C C . ASN A 1 186 ? -19.604 -6.416 18.213 1.00 95.31 186 ASN A C 1
ATOM 1350 O O . ASN A 1 186 ? -20.755 -6.022 18.002 1.00 95.31 186 ASN A O 1
ATOM 1354 N N . LEU A 1 187 ? -18.547 -5.854 17.621 1.00 96.56 187 LEU A N 1
ATOM 1355 C CA . LEU A 1 187 ? -18.654 -4.801 16.614 1.00 96.56 187 LEU A CA 1
ATOM 1356 C C . LEU A 1 187 ? -18.568 -5.358 15.199 1.00 96.56 187 LEU A C 1
ATOM 1358 O O . LEU A 1 187 ? -17.733 -6.200 14.889 1.00 96.56 187 LEU A O 1
ATOM 1362 N N . GLU A 1 188 ? -19.400 -4.811 14.315 1.00 96.06 188 GLU A N 1
ATOM 1363 C CA . GLU A 1 188 ? -19.237 -5.012 12.880 1.00 96.06 188 GLU A CA 1
ATOM 1364 C C . GLU A 1 188 ? -18.070 -4.160 12.356 1.00 96.06 188 GLU A C 1
ATOM 1366 O O . GLU A 1 188 ? -17.755 -3.111 12.935 1.00 96.06 188 GLU A O 1
ATOM 1371 N N . PRO A 1 189 ? -17.470 -4.525 11.210 1.00 96.31 189 PRO A N 1
ATOM 1372 C CA . PRO A 1 189 ? -16.235 -3.897 10.747 1.00 96.31 189 PRO A CA 1
ATOM 1373 C C . PRO A 1 189 ? -16.326 -2.386 10.524 1.00 96.31 189 PRO A C 1
ATOM 1375 O O . PRO A 1 189 ? -15.372 -1.661 10.787 1.00 96.31 189 PRO A O 1
ATOM 1378 N N . THR A 1 190 ? -17.488 -1.881 10.100 1.00 95.19 190 THR A N 1
ATOM 1379 C CA . THR A 1 190 ? -17.716 -0.437 9.950 1.00 95.19 190 THR A CA 1
ATOM 1380 C C . THR A 1 190 ? -17.660 0.296 11.290 1.00 95.19 190 THR A C 1
ATOM 1382 O O . THR A 1 190 ? -17.084 1.378 11.368 1.00 95.19 190 THR A O 1
ATOM 1385 N N . GLN A 1 191 ? -18.238 -0.271 12.354 1.00 96.31 191 GLN A N 1
ATOM 1386 C CA . GLN A 1 191 ? -18.195 0.357 13.677 1.00 96.31 191 GLN A CA 1
ATOM 1387 C C . GLN A 1 191 ? -16.830 0.173 14.335 1.00 96.31 191 GLN A C 1
ATOM 1389 O O . GLN A 1 191 ? -16.340 1.106 14.964 1.00 96.31 191 GLN A O 1
ATOM 1394 N N . ALA A 1 192 ? -16.179 -0.973 14.126 1.00 96.88 192 ALA A N 1
ATOM 1395 C CA . ALA A 1 192 ? -14.796 -1.166 14.538 1.00 96.88 192 ALA A CA 1
ATOM 1396 C C . ALA A 1 192 ? -13.862 -0.148 13.866 1.00 96.88 192 ALA A C 1
ATOM 1398 O O . ALA A 1 192 ? -13.050 0.460 14.551 1.00 96.88 192 ALA A O 1
ATOM 1399 N N . GLY A 1 193 ? -14.028 0.125 12.567 1.00 96.44 193 GLY A N 1
ATOM 1400 C CA . GLY A 1 193 ? -13.281 1.174 11.868 1.00 96.44 193 GLY A CA 1
ATOM 1401 C C . GLY A 1 193 ? -13.498 2.566 12.472 1.00 96.44 193 GLY A C 1
ATOM 1402 O O . GLY A 1 193 ? -12.536 3.292 12.688 1.00 96.44 193 GLY A O 1
ATOM 1403 N N . ARG A 1 194 ? -14.741 2.916 12.838 1.00 96.00 194 ARG A N 1
ATOM 1404 C CA . ARG A 1 194 ? -15.042 4.192 13.517 1.00 96.00 194 ARG A CA 1
ATOM 1405 C C . ARG A 1 194 ? -14.383 4.302 14.889 1.00 96.00 194 ARG A C 1
ATOM 1407 O O . ARG A 1 194 ? -13.822 5.346 15.194 1.00 96.00 194 ARG A O 1
ATOM 1414 N N . VAL A 1 195 ? -14.440 3.239 15.697 1.00 96.00 195 VAL A N 1
ATOM 1415 C CA . VAL A 1 195 ? -13.747 3.194 16.995 1.00 96.00 195 VAL A CA 1
ATOM 1416 C C . VAL A 1 195 ? -12.244 3.325 16.780 1.00 96.00 195 VAL A C 1
ATOM 1418 O O . VAL A 1 195 ? -11.622 4.166 17.411 1.00 96.00 195 VAL A O 1
ATOM 1421 N N . PHE A 1 196 ? -11.677 2.571 15.839 1.00 96.00 196 PHE A N 1
ATOM 1422 C CA . PHE A 1 196 ? -10.255 2.614 15.515 1.00 96.00 196 PHE A CA 1
ATOM 1423 C C . PHE A 1 196 ? -9.776 4.009 15.100 1.00 96.00 196 PHE A C 1
ATOM 1425 O O . PHE A 1 196 ? -8.746 4.463 15.577 1.00 96.00 196 PHE A O 1
ATOM 1432 N N . THR A 1 197 ? -10.528 4.701 14.240 1.00 93.94 197 THR A N 1
ATOM 1433 C CA . THR A 1 197 ? -10.216 6.070 13.800 1.00 93.94 197 THR A CA 1
ATOM 1434 C C . THR A 1 197 ? -10.438 7.120 14.890 1.00 93.94 197 THR A C 1
ATOM 1436 O O . THR A 1 197 ? -9.908 8.221 14.786 1.00 93.94 197 THR A O 1
ATOM 1439 N N . ALA A 1 198 ? -11.219 6.813 15.926 1.00 93.62 198 ALA A N 1
ATOM 1440 C CA . ALA A 1 198 ? -11.385 7.712 17.060 1.00 93.62 198 ALA A CA 1
ATOM 1441 C C . ALA A 1 198 ? -10.191 7.659 18.031 1.00 93.62 198 ALA A C 1
ATOM 1443 O O . ALA A 1 198 ? -9.974 8.643 18.733 1.00 93.62 198 ALA A O 1
ATOM 1444 N N . LEU A 1 199 ? -9.452 6.540 18.085 1.00 92.56 199 LEU A N 1
ATOM 1445 C CA . LEU A 1 199 ? -8.301 6.355 18.978 1.00 92.56 199 LEU A CA 1
ATOM 1446 C C . LEU A 1 199 ? -7.165 7.310 18.596 1.00 92.56 199 LEU A C 1
ATOM 1448 O O . LEU A 1 199 ? -6.780 7.373 17.432 1.00 92.56 199 LEU A O 1
ATOM 1452 N N . ASP A 1 200 ? -6.603 7.999 19.584 1.00 85.19 200 ASP A N 1
ATOM 1453 C CA . ASP A 1 200 ? -5.555 9.014 19.415 1.00 85.19 200 ASP A CA 1
ATOM 1454 C C . ASP A 1 200 ? -4.172 8.553 19.923 1.00 85.19 200 ASP A C 1
ATOM 1456 O O . ASP A 1 200 ? -3.146 9.185 19.654 1.00 85.19 200 ASP A O 1
ATOM 1460 N N . SER A 1 201 ? -4.119 7.423 20.635 1.00 88.75 201 SER A N 1
ATOM 1461 C CA . SER A 1 201 ? -2.882 6.797 21.102 1.00 88.75 201 SER A CA 1
ATOM 1462 C C . SER A 1 201 ? -2.444 5.667 20.159 1.00 88.75 201 SER A C 1
ATOM 1464 O O . SER A 1 201 ? -3.191 4.703 19.949 1.00 88.75 201 SER A O 1
ATOM 1466 N N . PRO A 1 202 ? -1.197 5.711 19.646 1.00 91.31 202 PRO A N 1
ATOM 1467 C CA . PRO A 1 202 ? -0.624 4.643 18.830 1.00 91.31 202 PRO A CA 1
ATOM 1468 C C . PRO A 1 202 ? -0.714 3.256 19.480 1.00 91.31 202 PRO A C 1
ATOM 1470 O O . PRO A 1 202 ? -0.981 2.265 18.801 1.00 91.31 202 PRO A O 1
ATOM 1473 N N . GLU A 1 203 ? -0.518 3.173 20.796 1.00 90.31 203 GLU A N 1
ATOM 1474 C CA . GLU A 1 203 ? -0.614 1.929 21.558 1.00 90.31 203 GLU A CA 1
ATOM 1475 C C . GLU A 1 203 ? -2.037 1.365 21.527 1.00 90.31 203 GLU A C 1
ATOM 1477 O O . GLU A 1 203 ? -2.227 0.184 21.234 1.00 90.31 203 GLU A O 1
ATOM 1482 N N . GLN A 1 204 ? -3.043 2.211 21.760 1.00 92.06 204 GLN A N 1
ATOM 1483 C CA . GLN A 1 204 ? -4.442 1.792 21.737 1.00 92.06 204 GLN A CA 1
ATOM 1484 C C . GLN A 1 204 ? -4.883 1.325 20.350 1.00 92.06 204 GLN A C 1
ATOM 1486 O O . GLN A 1 204 ? -5.588 0.322 20.236 1.00 92.06 204 GLN A O 1
ATOM 1491 N N . MET A 1 205 ? -4.463 2.034 19.297 1.00 94.81 205 MET A N 1
ATOM 1492 C CA . MET A 1 205 ? -4.753 1.649 17.916 1.00 94.81 205 MET A CA 1
ATOM 1493 C C . MET A 1 205 ? -4.247 0.234 17.634 1.00 94.81 205 MET A C 1
ATOM 1495 O O . MET A 1 205 ? -4.997 -0.591 17.111 1.00 94.81 205 MET A O 1
ATOM 1499 N N . VAL A 1 206 ? -3.000 -0.068 18.011 1.00 95.38 206 VAL A N 1
ATOM 1500 C CA . VAL A 1 206 ? -2.421 -1.406 17.829 1.00 95.38 206 VAL A CA 1
ATOM 1501 C C . VAL A 1 206 ? -3.174 -2.442 18.661 1.00 95.38 206 VAL A C 1
ATOM 1503 O O . VAL A 1 206 ? -3.595 -3.454 18.108 1.00 95.38 206 VAL A O 1
ATOM 1506 N N . GLU A 1 207 ? -3.407 -2.187 19.951 1.00 94.31 207 GLU A N 1
ATOM 1507 C CA . GLU A 1 207 ? -4.108 -3.124 20.839 1.00 94.31 207 GLU A CA 1
ATOM 1508 C C . GLU A 1 207 ? -5.520 -3.467 20.332 1.00 94.31 207 GLU A C 1
ATOM 1510 O O . GLU A 1 207 ? -5.877 -4.644 20.217 1.00 94.31 207 GLU A O 1
ATOM 1515 N N . PHE A 1 208 ? -6.326 -2.455 19.996 1.00 96.69 208 PHE A N 1
ATOM 1516 C CA . PHE A 1 208 ? -7.681 -2.665 19.491 1.00 96.69 208 PHE A CA 1
ATOM 1517 C C . PHE A 1 208 ? -7.678 -3.296 18.096 1.00 96.69 208 PHE A C 1
ATOM 1519 O O . PHE A 1 208 ? -8.381 -4.282 17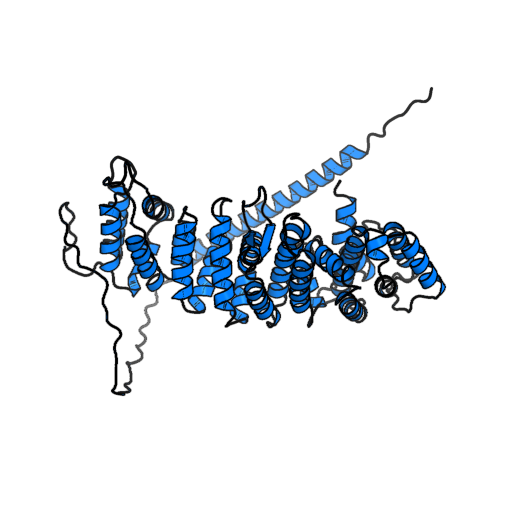.862 1.00 96.69 208 PHE A O 1
ATOM 1526 N N . GLY A 1 209 ? -6.873 -2.759 17.175 1.00 96.62 209 GLY A N 1
ATOM 1527 C CA . GLY A 1 209 ? -6.801 -3.230 15.795 1.00 96.62 209 GLY A CA 1
ATOM 1528 C C . GLY A 1 209 ? -6.348 -4.686 15.700 1.00 96.62 209 GLY A C 1
ATOM 1529 O O . GLY A 1 209 ? -6.984 -5.486 15.013 1.00 96.62 209 GLY A O 1
ATOM 1530 N N . GLU A 1 210 ? -5.297 -5.068 16.429 1.00 95.38 210 GLU A N 1
ATOM 1531 C CA . GLU A 1 210 ? -4.835 -6.458 16.467 1.00 95.38 210 GLU A CA 1
ATOM 1532 C C . GLU A 1 210 ? -5.865 -7.385 17.117 1.00 95.38 210 GLU A C 1
ATOM 1534 O O . GLU A 1 210 ? -6.101 -8.475 16.592 1.00 95.38 210 GLU A O 1
ATOM 1539 N N . SER A 1 211 ? -6.529 -6.949 18.193 1.00 96.06 211 SER A N 1
ATOM 1540 C CA . SER A 1 211 ? -7.618 -7.714 18.811 1.00 96.06 211 SER A CA 1
ATOM 1541 C C . SER A 1 211 ? -8.754 -7.976 17.815 1.00 96.06 211 SER A C 1
ATOM 1543 O O . SER A 1 211 ? -9.182 -9.122 17.653 1.00 96.06 211 SER A O 1
ATOM 1545 N N . PHE A 1 212 ? -9.185 -6.953 17.067 1.00 97.06 212 PHE A N 1
ATOM 1546 C CA . PHE A 1 212 ? -10.217 -7.096 16.038 1.00 97.06 212 PHE A CA 1
ATOM 1547 C C . PHE A 1 212 ? -9.788 -8.063 14.927 1.00 97.06 212 PHE A C 1
ATOM 1549 O O . PHE A 1 212 ? -10.518 -8.992 14.590 1.00 97.06 212 PHE A O 1
ATOM 1556 N N . ILE A 1 213 ? -8.577 -7.902 14.389 1.00 96.94 213 ILE A N 1
ATOM 1557 C CA . ILE A 1 213 ? -8.067 -8.731 13.286 1.00 96.94 213 ILE A CA 1
ATOM 1558 C C . ILE A 1 213 ? -7.918 -10.201 13.699 1.00 96.94 213 ILE A C 1
ATOM 1560 O O . ILE A 1 213 ? -8.283 -11.097 12.932 1.00 96.94 213 ILE A O 1
ATOM 1564 N N . GLN A 1 214 ? -7.380 -10.465 14.893 1.00 95.19 214 GLN A N 1
ATOM 1565 C CA . GLN A 1 214 ? -7.140 -11.826 15.380 1.00 95.19 214 GLN A CA 1
ATOM 1566 C C . GLN A 1 214 ? -8.443 -12.597 15.616 1.00 95.19 214 GLN A C 1
ATOM 1568 O O . GLN A 1 214 ? -8.483 -13.811 15.404 1.00 95.19 214 GLN A O 1
ATOM 1573 N N . ARG A 1 215 ? -9.498 -11.901 16.050 1.00 93.94 215 ARG A N 1
ATOM 1574 C CA . ARG A 1 215 ? -10.783 -12.502 16.434 1.00 93.94 215 ARG A CA 1
ATOM 1575 C C . ARG A 1 215 ? -11.783 -12.551 15.285 1.00 93.94 215 ARG A C 1
ATOM 1577 O O . ARG A 1 215 ? -12.539 -13.516 15.194 1.00 93.94 215 ARG A O 1
ATOM 1584 N N . GLY A 1 216 ? -11.754 -11.546 14.413 1.00 92.00 216 GLY A N 1
ATOM 1585 C CA . GLY A 1 216 ? -12.617 -11.453 13.246 1.00 92.00 216 GLY A CA 1
ATOM 1586 C C . GLY A 1 216 ? -12.334 -12.549 12.226 1.00 92.00 216 GLY A C 1
ATOM 1587 O O . GLY A 1 216 ? -11.202 -13.044 12.096 1.00 92.00 216 GLY A O 1
ATOM 1588 N N . ASP A 1 217 ? -13.368 -12.925 11.481 1.00 94.69 217 ASP A N 1
ATOM 1589 C CA . ASP A 1 217 ? -13.207 -13.806 10.335 1.00 94.69 217 ASP A CA 1
ATOM 1590 C C . ASP A 1 217 ? -12.653 -13.042 9.112 1.00 94.69 217 ASP A C 1
ATOM 1592 O O . ASP A 1 217 ? -12.288 -11.866 9.161 1.00 94.69 217 ASP A O 1
ATOM 1596 N N . VAL A 1 218 ? -12.535 -13.728 7.977 1.00 94.94 218 VAL A N 1
ATOM 1597 C CA . VAL A 1 218 ? -12.011 -13.124 6.744 1.00 94.94 218 VAL A CA 1
ATOM 1598 C C . VAL A 1 218 ? -12.896 -11.985 6.200 1.00 94.94 218 VAL A C 1
ATOM 1600 O O . VAL A 1 218 ? -12.379 -11.065 5.566 1.00 94.94 218 VAL A O 1
ATOM 1603 N N . HIS A 1 219 ? -14.214 -12.025 6.429 1.00 95.56 219 HIS A N 1
ATOM 1604 C CA . HIS A 1 219 ? -15.126 -10.942 6.065 1.00 95.56 219 HIS A CA 1
ATOM 1605 C C . HIS A 1 219 ? -14.931 -9.742 6.982 1.00 95.56 219 HIS A C 1
ATOM 1607 O O . HIS A 1 219 ? -14.899 -8.616 6.484 1.00 95.56 219 HIS A O 1
ATOM 1613 N N . ASP A 1 220 ? -14.736 -9.983 8.277 1.00 95.69 220 ASP A N 1
ATOM 1614 C CA . ASP A 1 220 ? -14.515 -8.911 9.238 1.00 95.69 220 ASP A CA 1
ATOM 1615 C C . ASP A 1 220 ? -13.214 -8.163 8.955 1.00 95.69 220 ASP A C 1
ATOM 1617 O O . ASP A 1 220 ? -13.197 -6.936 8.873 1.00 95.69 220 ASP A O 1
ATOM 1621 N N . ARG A 1 221 ? -12.129 -8.905 8.705 1.00 96.31 221 ARG A N 1
ATOM 1622 C CA . ARG A 1 221 ? -10.809 -8.346 8.367 1.00 96.31 221 ARG A CA 1
ATOM 1623 C C . ARG A 1 221 ? -10.851 -7.494 7.103 1.00 96.31 221 ARG A C 1
ATOM 1625 O O . ARG A 1 221 ? -10.287 -6.402 7.087 1.00 96.31 221 ARG A O 1
ATOM 1632 N N . LEU A 1 222 ? -11.534 -7.968 6.056 1.00 97.44 222 LEU A N 1
ATOM 1633 C CA . LEU A 1 222 ? -11.717 -7.195 4.827 1.00 97.44 222 LEU A CA 1
ATOM 1634 C C . LEU A 1 222 ? -12.577 -5.953 5.080 1.00 97.44 222 LEU A C 1
ATOM 1636 O O . LEU A 1 222 ? -12.199 -4.859 4.671 1.00 97.44 222 LEU A O 1
ATOM 1640 N N . GLY A 1 223 ? -13.717 -6.107 5.756 1.00 97.00 223 GLY A N 1
ATOM 1641 C CA . GLY A 1 223 ? -14.607 -4.990 6.059 1.00 97.00 223 GLY A CA 1
ATOM 1642 C C . GLY A 1 223 ? -13.914 -3.909 6.887 1.00 97.00 223 GLY A C 1
ATOM 1643 O O . GLY A 1 223 ? -14.148 -2.725 6.662 1.00 97.00 223 GLY A O 1
ATOM 1644 N N . PHE A 1 224 ? -13.026 -4.308 7.798 1.00 96.62 224 PHE A N 1
ATOM 1645 C CA . PHE A 1 224 ? -12.270 -3.395 8.645 1.00 96.62 224 PHE A CA 1
ATOM 1646 C C . PHE A 1 224 ? -11.217 -2.657 7.828 1.00 96.62 224 PHE A C 1
ATOM 1648 O O . PHE A 1 224 ? -11.159 -1.432 7.881 1.00 96.62 224 PHE A O 1
ATOM 1655 N N . LEU A 1 225 ? -10.464 -3.380 6.992 1.00 96.38 225 LEU A N 1
ATOM 1656 C CA . LEU A 1 225 ? -9.497 -2.789 6.069 1.00 96.38 225 LEU A CA 1
ATOM 1657 C C . LEU A 1 225 ? -10.157 -1.772 5.124 1.00 96.38 225 LEU A C 1
ATOM 1659 O O . LEU A 1 225 ? -9.613 -0.696 4.903 1.00 96.38 225 LEU A O 1
ATOM 1663 N N . MET A 1 226 ? -11.356 -2.076 4.618 1.00 96.81 226 MET A N 1
ATOM 1664 C CA . MET A 1 226 ? -12.142 -1.143 3.804 1.00 96.81 226 MET A CA 1
ATOM 1665 C C . MET A 1 226 ? -12.644 0.064 4.606 1.00 96.81 226 MET A C 1
ATOM 1667 O O . MET A 1 226 ? -12.713 1.161 4.064 1.00 96.81 226 MET A O 1
ATOM 1671 N N . ALA A 1 227 ? -13.002 -0.119 5.880 1.00 95.44 227 ALA A N 1
ATOM 1672 C CA . ALA A 1 227 ? -13.492 0.963 6.729 1.00 95.44 227 ALA A CA 1
ATOM 1673 C C . ALA A 1 227 ? -12.395 1.977 7.088 1.00 95.44 227 ALA A C 1
ATOM 1675 O O . ALA A 1 227 ? -12.690 3.162 7.205 1.00 95.44 227 ALA A O 1
ATOM 1676 N N . VAL A 1 228 ? -11.147 1.523 7.243 1.00 95.12 228 VAL A N 1
ATOM 1677 C CA . VAL A 1 228 ? -9.999 2.389 7.573 1.00 95.12 228 VAL A CA 1
ATOM 1678 C C . VAL A 1 228 ? -9.197 2.821 6.343 1.00 95.12 228 VAL A C 1
ATOM 1680 O O . VAL A 1 228 ? -8.305 3.657 6.454 1.00 95.12 228 VAL A O 1
ATOM 1683 N N . GLY A 1 229 ? -9.491 2.253 5.170 1.00 90.81 229 GLY A N 1
ATOM 1684 C CA . GLY A 1 229 ? -8.620 2.344 4.000 1.00 90.81 229 GLY A CA 1
ATOM 1685 C C . GLY A 1 229 ? -8.436 3.751 3.445 1.00 90.81 229 GLY A C 1
ATOM 1686 O O . GLY A 1 229 ? -7.319 4.106 3.074 1.00 90.81 229 GLY A O 1
ATOM 1687 N N . GLU A 1 230 ? -9.479 4.580 3.469 1.00 90.31 230 GLU A N 1
ATOM 1688 C CA . GLU A 1 230 ? -9.425 5.978 3.014 1.00 90.31 230 GLU A CA 1
ATOM 1689 C C . GLU A 1 230 ? -9.178 6.982 4.154 1.00 90.31 230 GLU A C 1
ATOM 1691 O O . GLU A 1 230 ? -9.117 8.190 3.918 1.00 90.31 230 GLU A O 1
ATOM 1696 N N . THR A 1 231 ? -9.032 6.512 5.396 1.00 92.00 231 THR A N 1
ATOM 1697 C CA . THR A 1 231 ? -8.829 7.394 6.548 1.00 92.00 231 THR A CA 1
ATOM 1698 C C . THR A 1 231 ? -7.461 8.066 6.471 1.00 92.00 231 THR A C 1
ATOM 1700 O O . THR A 1 231 ? -6.436 7.404 6.318 1.00 92.00 231 THR A O 1
ATOM 1703 N N . SER A 1 232 ? -7.440 9.390 6.616 1.00 91.06 232 SER A N 1
ATOM 1704 C CA . SER A 1 232 ? -6.206 10.166 6.744 1.00 91.06 232 SER A CA 1
ATOM 1705 C C . SER A 1 232 ? -5.779 10.209 8.207 1.00 91.06 232 SER A C 1
ATOM 1707 O O . SER A 1 232 ? -6.404 10.909 9.004 1.00 91.06 232 SER A O 1
ATOM 1709 N N . PHE A 1 233 ? -4.697 9.510 8.544 1.00 91.00 233 PHE A N 1
ATOM 1710 C CA . PHE A 1 233 ? -4.119 9.537 9.886 1.00 91.00 233 PHE A CA 1
ATOM 1711 C C . PHE A 1 233 ? -3.069 10.654 10.019 1.00 91.00 233 PHE A C 1
ATOM 1713 O O . PHE A 1 233 ? -2.253 10.834 9.108 1.00 91.00 233 PHE A O 1
ATOM 1720 N N . PRO A 1 234 ? -3.055 11.409 11.130 1.00 89.75 234 PRO A N 1
ATOM 1721 C CA . PRO A 1 234 ? -1.977 12.341 11.437 1.00 89.75 234 PRO A CA 1
ATOM 1722 C C . PRO A 1 234 ? -0.652 11.595 11.645 1.00 89.75 234 PRO A C 1
ATOM 1724 O O . PRO A 1 234 ? -0.630 10.423 12.022 1.00 89.75 234 PRO A O 1
ATOM 1727 N N . ASP A 1 235 ? 0.472 12.286 11.442 1.00 87.06 235 ASP A N 1
ATOM 1728 C CA . ASP A 1 235 ? 1.811 11.673 11.455 1.00 87.06 235 ASP A CA 1
ATOM 1729 C C . ASP A 1 235 ? 2.135 10.887 12.738 1.00 87.06 235 ASP A C 1
ATOM 1731 O O . ASP A 1 235 ? 2.835 9.876 12.678 1.00 87.06 235 ASP A O 1
ATOM 1735 N N . SER A 1 236 ? 1.598 11.308 13.888 1.00 87.12 236 SER A N 1
ATOM 1736 C CA . SER A 1 236 ? 1.741 10.604 15.170 1.00 87.12 236 SER A CA 1
ATOM 1737 C C . SER A 1 236 ? 1.116 9.205 15.174 1.00 87.12 236 SER A C 1
ATOM 1739 O O . SER A 1 236 ? 1.612 8.320 15.865 1.00 87.12 236 SER A O 1
ATOM 1741 N N . GLU A 1 237 ? 0.065 8.988 14.386 1.00 91.50 237 GLU A N 1
ATOM 1742 C CA . GLU A 1 237 ? -0.745 7.764 14.351 1.00 91.50 237 GLU A CA 1
ATOM 1743 C C . GLU A 1 237 ? -0.416 6.870 13.146 1.00 91.50 237 GLU A C 1
ATOM 1745 O O . GLU A 1 237 ? -0.715 5.673 13.147 1.00 91.50 237 GLU A O 1
ATOM 1750 N N . ARG A 1 238 ? 0.248 7.412 12.115 1.00 91.81 238 ARG A N 1
ATOM 1751 C CA . ARG A 1 238 ? 0.615 6.683 10.883 1.00 91.81 238 ARG A CA 1
ATOM 1752 C C . ARG A 1 238 ? 1.384 5.392 11.146 1.00 91.81 238 ARG A C 1
ATOM 1754 O O . ARG A 1 238 ? 1.156 4.367 10.512 1.00 91.81 238 ARG A O 1
ATOM 1761 N N . ALA A 1 239 ? 2.290 5.412 12.122 1.00 91.06 239 ALA A N 1
ATOM 1762 C CA . ALA A 1 239 ? 3.080 4.234 12.456 1.00 91.06 239 ALA A CA 1
ATOM 1763 C C . ALA A 1 239 ? 2.225 3.085 13.026 1.00 91.06 239 ALA A C 1
ATOM 1765 O O . ALA A 1 239 ? 2.486 1.924 12.704 1.00 91.06 239 ALA A O 1
ATOM 1766 N N . ALA A 1 240 ? 1.234 3.397 13.864 1.00 94.38 240 ALA A N 1
ATOM 1767 C CA . ALA A 1 240 ? 0.337 2.412 14.462 1.00 94.38 240 ALA A CA 1
ATOM 1768 C C . ALA A 1 240 ? -0.737 1.947 13.477 1.00 94.38 240 ALA A C 1
ATOM 1770 O O . ALA A 1 240 ? -0.972 0.748 13.342 1.00 94.38 240 ALA A O 1
ATOM 1771 N N . SER A 1 241 ? -1.333 2.874 12.725 1.00 95.81 241 SER A N 1
ATOM 1772 C CA . SER A 1 241 ? -2.281 2.529 11.662 1.00 95.81 241 SER A CA 1
ATOM 1773 C C . SER A 1 241 ? -1.644 1.649 10.590 1.00 95.81 241 SER A C 1
ATOM 1775 O O . SER A 1 241 ? -2.195 0.595 10.278 1.00 95.81 241 SER A O 1
ATOM 1777 N N . GLY A 1 242 ? -0.436 1.980 10.123 1.00 96.00 242 GLY A N 1
ATOM 1778 C CA . GLY A 1 242 ? 0.329 1.129 9.211 1.00 96.00 242 GLY A CA 1
ATOM 1779 C C . GLY A 1 242 ? 0.574 -0.279 9.768 1.00 96.00 242 GLY A C 1
ATOM 1780 O O . GLY A 1 242 ? 0.431 -1.261 9.044 1.00 96.00 242 GLY A O 1
ATOM 1781 N N . GLN A 1 243 ? 0.870 -0.415 11.068 1.00 96.31 243 GLN A N 1
ATOM 1782 C CA . GLN A 1 243 ? 1.051 -1.722 11.718 1.00 96.31 243 GLN A CA 1
ATOM 1783 C C . GLN A 1 243 ? -0.235 -2.559 11.665 1.00 96.31 243 GLN A C 1
ATOM 1785 O O . GLN A 1 243 ? -0.199 -3.745 11.335 1.00 96.31 243 GLN A O 1
ATOM 1790 N N . VAL A 1 244 ? -1.380 -1.945 11.955 1.00 97.38 244 VAL A N 1
ATOM 1791 C CA . VAL A 1 244 ? -2.682 -2.621 11.938 1.00 97.38 244 VAL A CA 1
ATOM 1792 C C . VAL A 1 244 ? -3.108 -2.969 10.510 1.00 97.38 244 VAL A C 1
ATOM 1794 O O . VAL A 1 244 ? -3.569 -4.085 10.269 1.00 97.38 244 VAL A O 1
ATOM 1797 N N . ILE A 1 245 ? -2.878 -2.079 9.541 1.00 97.75 245 ILE A N 1
ATOM 1798 C CA . ILE A 1 245 ? -3.105 -2.341 8.111 1.00 97.75 245 ILE A CA 1
ATOM 1799 C C . ILE A 1 245 ? -2.248 -3.525 7.645 1.00 97.75 245 ILE A C 1
ATOM 1801 O O . ILE A 1 245 ? -2.768 -4.453 7.023 1.00 97.75 245 ILE A O 1
ATOM 1805 N N . ALA A 1 246 ? -0.962 -3.563 8.010 1.00 97.44 246 ALA A N 1
ATOM 1806 C CA . ALA A 1 246 ? -0.090 -4.703 7.738 1.00 97.44 246 ALA A CA 1
ATOM 1807 C C . ALA A 1 246 ? -0.646 -6.005 8.339 1.00 97.44 246 ALA A C 1
ATOM 1809 O O . ALA A 1 246 ? -0.493 -7.084 7.759 1.00 97.44 246 ALA A O 1
ATOM 1810 N N . SER A 1 247 ? -1.262 -5.944 9.525 1.00 97.31 247 SER A N 1
ATOM 1811 C CA . SER A 1 247 ? -1.855 -7.103 10.219 1.00 97.31 247 SER A CA 1
ATOM 1812 C C . SER A 1 247 ? -3.121 -7.584 9.538 1.00 97.31 247 SER A C 1
ATOM 1814 O O . SER A 1 247 ? -3.273 -8.788 9.335 1.00 97.31 247 SER A O 1
ATOM 1816 N N . ALA A 1 248 ? -3.969 -6.667 9.083 1.00 97.44 248 ALA A N 1
ATOM 1817 C CA . ALA A 1 248 ? -5.146 -7.007 8.303 1.00 97.44 248 ALA A CA 1
ATOM 1818 C C . ALA A 1 248 ? -4.749 -7.642 6.960 1.00 97.44 248 ALA A C 1
ATOM 1820 O O . ALA A 1 248 ? -5.290 -8.686 6.600 1.00 97.44 248 ALA A O 1
ATOM 1821 N N . MET A 1 249 ? -3.760 -7.076 6.257 1.00 98.06 249 MET A N 1
ATOM 1822 C CA . MET A 1 249 ? -3.256 -7.636 4.998 1.00 98.06 249 MET A CA 1
ATOM 1823 C C . MET A 1 249 ? -2.646 -9.034 5.182 1.00 98.06 249 MET A C 1
ATO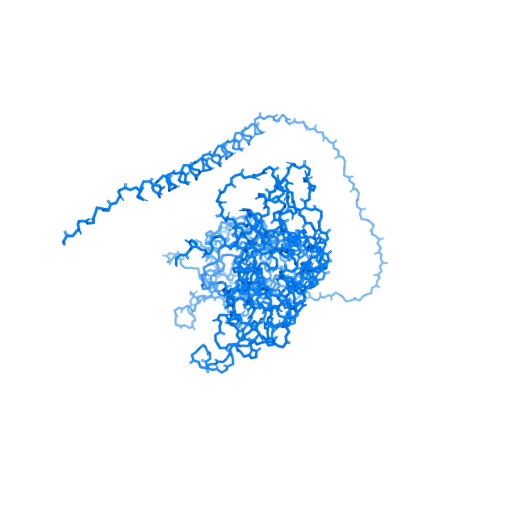M 1825 O O . MET A 1 249 ? -3.010 -9.948 4.445 1.00 98.06 249 MET A O 1
ATOM 1829 N N . ASP A 1 250 ? -1.774 -9.239 6.179 1.00 97.81 250 ASP A N 1
ATOM 1830 C CA . ASP A 1 250 ? -1.177 -10.562 6.447 1.00 97.81 250 ASP A CA 1
ATOM 1831 C C . ASP A 1 250 ? -2.256 -11.596 6.805 1.00 97.81 250 ASP A C 1
ATOM 1833 O O . ASP A 1 250 ? -2.258 -12.707 6.275 1.00 97.81 250 ASP A O 1
ATOM 1837 N N . ALA A 1 251 ? -3.246 -11.219 7.620 1.00 96.94 251 ALA A N 1
ATOM 1838 C CA . ALA A 1 251 ? -4.353 -12.099 7.993 1.00 96.94 251 ALA A CA 1
ATOM 1839 C C . ALA A 1 251 ? -5.283 -12.457 6.813 1.00 96.94 251 ALA A C 1
ATOM 1841 O O . ALA A 1 251 ? -5.975 -13.482 6.862 1.00 96.94 251 ALA A O 1
ATOM 1842 N N . LEU A 1 252 ? -5.295 -11.637 5.756 1.00 97.88 252 LEU A N 1
ATOM 1843 C CA . LEU A 1 252 ? -6.026 -11.873 4.509 1.00 97.88 252 LEU A CA 1
ATOM 1844 C C . LEU A 1 252 ? -5.228 -12.690 3.480 1.00 97.88 252 LEU A C 1
ATOM 1846 O O . LEU A 1 252 ? -5.813 -13.118 2.493 1.00 97.88 252 LEU A O 1
ATOM 1850 N N . THR A 1 253 ? -3.943 -12.996 3.701 1.00 97.56 253 THR A N 1
ATOM 1851 C CA . THR A 1 253 ? -3.132 -13.796 2.749 1.00 97.56 253 THR A CA 1
ATOM 1852 C C . THR A 1 253 ? -3.691 -15.194 2.477 1.00 97.56 253 THR A C 1
ATOM 1854 O O . THR A 1 253 ? -3.453 -15.761 1.413 1.00 97.56 253 THR A O 1
ATOM 1857 N N . SER A 1 254 ? -4.475 -15.741 3.412 1.00 95.12 254 SER A N 1
ATOM 1858 C CA . SER A 1 254 ? -5.199 -17.008 3.237 1.00 95.12 254 SER A CA 1
ATOM 1859 C C . SER A 1 254 ? -6.355 -16.936 2.225 1.00 95.12 254 SER A C 1
ATOM 1861 O O . SER A 1 254 ? -6.815 -17.976 1.758 1.00 95.12 254 SER A O 1
ATOM 1863 N N . ASP A 1 255 ? -6.797 -15.729 1.859 1.00 97.06 255 ASP A N 1
ATOM 1864 C CA . ASP A 1 255 ? -7.769 -15.453 0.800 1.00 97.06 255 ASP A CA 1
ATOM 1865 C C . ASP A 1 255 ? -7.252 -14.321 -0.111 1.00 97.06 255 ASP A C 1
ATOM 1867 O O . ASP A 1 255 ? -7.596 -13.145 0.071 1.00 97.06 255 ASP A O 1
ATOM 1871 N N . PRO A 1 256 ? -6.432 -14.668 -1.121 1.00 96.56 256 PRO A N 1
ATOM 1872 C CA . PRO A 1 256 ? -5.849 -13.698 -2.040 1.00 96.56 256 PRO A CA 1
ATOM 1873 C C . PRO A 1 256 ? -6.873 -12.785 -2.725 1.00 96.56 256 PRO A C 1
ATOM 1875 O O . PRO A 1 256 ? -6.607 -11.602 -2.921 1.00 96.56 256 PRO A O 1
ATOM 1878 N N . GLY A 1 257 ? -8.064 -13.298 -3.055 1.00 97.31 257 GLY A N 1
ATOM 1879 C CA . GLY A 1 257 ? -9.107 -12.511 -3.716 1.00 97.31 257 GLY A CA 1
ATOM 1880 C C . GLY A 1 257 ? -9.639 -11.390 -2.824 1.00 97.31 257 GLY A C 1
ATOM 1881 O O . GLY A 1 257 ? -9.796 -10.255 -3.276 1.00 97.31 257 GLY A O 1
ATOM 1882 N N . ARG A 1 258 ? -9.865 -11.674 -1.536 1.00 97.38 258 ARG A N 1
ATOM 1883 C CA . ARG A 1 258 ? -10.243 -10.640 -0.561 1.00 97.38 258 ARG A CA 1
ATOM 1884 C C . ARG A 1 258 ? -9.089 -9.690 -0.255 1.00 97.38 258 ARG A C 1
ATOM 1886 O O . ARG A 1 258 ? -9.332 -8.491 -0.145 1.00 97.38 258 ARG A O 1
ATOM 1893 N N . LEU A 1 259 ? -7.852 -10.184 -0.180 1.00 98.31 259 LEU A N 1
ATOM 1894 C CA . LEU A 1 259 ? -6.676 -9.322 -0.037 1.00 98.31 259 LEU A CA 1
ATOM 1895 C C . LEU A 1 259 ? -6.569 -8.318 -1.195 1.00 98.31 259 LEU A C 1
ATOM 1897 O O . LEU A 1 259 ? -6.383 -7.133 -0.943 1.00 98.31 259 LEU A O 1
ATOM 1901 N N . ALA A 1 260 ? -6.757 -8.754 -2.444 1.00 97.69 260 ALA A N 1
ATOM 1902 C CA . ALA A 1 260 ? -6.738 -7.870 -3.611 1.00 97.69 260 ALA A CA 1
ATOM 1903 C C . ALA A 1 260 ? -7.816 -6.775 -3.543 1.00 97.69 260 ALA A C 1
ATOM 1905 O O . ALA A 1 260 ? -7.537 -5.611 -3.830 1.00 97.69 260 ALA A O 1
ATOM 1906 N N . ILE A 1 261 ? -9.034 -7.112 -3.098 1.00 97.62 261 ILE A N 1
ATOM 1907 C CA . ILE A 1 261 ? -10.085 -6.110 -2.854 1.00 97.62 261 ILE A CA 1
ATOM 1908 C C . ILE A 1 261 ? -9.626 -5.102 -1.797 1.00 97.62 261 ILE A C 1
ATOM 1910 O O . ILE A 1 261 ? -9.778 -3.901 -2.010 1.00 97.62 261 ILE A O 1
ATOM 1914 N N . GLY A 1 262 ? -9.051 -5.590 -0.696 1.00 96.75 262 GLY A N 1
ATOM 1915 C CA . GLY A 1 262 ? -8.534 -4.768 0.394 1.00 96.75 262 GLY A CA 1
ATOM 1916 C C . GLY A 1 262 ? -7.442 -3.798 -0.053 1.00 96.75 262 GLY A C 1
ATOM 1917 O O . GLY A 1 262 ? -7.546 -2.609 0.215 1.00 96.75 262 GLY A O 1
ATOM 1918 N N . VAL A 1 263 ? -6.449 -4.280 -0.804 1.00 97.44 263 VAL A N 1
ATOM 1919 C CA . VAL A 1 263 ? -5.346 -3.463 -1.339 1.00 97.44 263 VAL A CA 1
ATOM 1920 C C . VAL A 1 263 ? -5.861 -2.299 -2.184 1.00 97.44 263 VAL A C 1
ATOM 1922 O O . VAL A 1 263 ? -5.372 -1.187 -2.045 1.00 97.44 263 VAL A O 1
ATOM 1925 N N . ARG A 1 264 ? -6.886 -2.517 -3.016 1.00 95.25 264 ARG A N 1
ATOM 1926 C CA . ARG A 1 264 ? -7.477 -1.442 -3.836 1.00 95.25 264 ARG A CA 1
ATOM 1927 C C . ARG A 1 264 ? -8.336 -0.457 -3.044 1.00 95.25 264 ARG A C 1
ATOM 1929 O O . ARG A 1 264 ? -8.640 0.609 -3.566 1.00 95.25 264 ARG A O 1
ATOM 1936 N N . ALA A 1 265 ? -8.799 -0.842 -1.857 1.00 94.94 265 ALA A N 1
ATOM 1937 C CA . ALA A 1 265 ? -9.607 0.015 -0.992 1.00 94.94 265 ALA A CA 1
ATOM 1938 C C . ALA A 1 265 ? -8.750 0.942 -0.116 1.00 94.94 265 ALA A C 1
ATOM 1940 O O . ALA A 1 265 ? -9.277 1.874 0.485 1.00 94.94 265 ALA A O 1
ATOM 1941 N N . LEU A 1 266 ? -7.445 0.676 -0.020 1.00 96.69 266 LEU A N 1
ATOM 1942 C CA . LEU A 1 266 ? -6.510 1.532 0.692 1.00 96.69 266 LEU A CA 1
ATOM 1943 C C . LEU A 1 266 ? -6.173 2.769 -0.144 1.00 96.69 266 LEU A C 1
ATOM 1945 O O . LEU A 1 266 ? -5.973 2.684 -1.357 1.00 96.69 266 LEU A O 1
ATOM 1949 N N . SER A 1 267 ? -6.047 3.912 0.528 1.00 95.06 267 SER A N 1
ATOM 1950 C CA . SER A 1 267 ? -5.335 5.056 -0.030 1.00 95.06 267 SER A CA 1
ATOM 1951 C C . SER A 1 267 ? -3.871 4.687 -0.278 1.00 95.06 267 SER A C 1
ATOM 1953 O O . SER A 1 267 ? -3.316 3.812 0.391 1.00 95.06 267 SER A O 1
ATOM 1955 N N . GLU A 1 268 ? -3.233 5.378 -1.221 1.00 92.75 268 GLU A N 1
ATOM 1956 C CA . GLU A 1 268 ? -1.813 5.192 -1.540 1.00 92.75 268 GLU A CA 1
ATOM 1957 C C . GLU A 1 268 ? -0.940 5.258 -0.274 1.00 92.75 268 GLU A C 1
ATOM 1959 O O . GLU A 1 268 ? -0.167 4.345 0.006 1.00 92.75 268 GLU A O 1
ATOM 1964 N N . GLN A 1 269 ? -1.161 6.281 0.554 1.00 93.69 269 GLN A N 1
ATOM 1965 C CA . GLN A 1 269 ? -0.444 6.491 1.810 1.00 93.69 269 GLN A CA 1
ATOM 1966 C C . GLN A 1 269 ? -0.640 5.332 2.801 1.00 93.69 269 GLN A C 1
ATOM 1968 O O . GLN A 1 269 ? 0.330 4.840 3.375 1.00 93.69 269 GLN A O 1
ATOM 1973 N N . ASN A 1 270 ? -1.877 4.863 2.984 1.00 95.75 270 ASN A N 1
ATOM 1974 C CA . ASN A 1 270 ? -2.174 3.766 3.908 1.00 95.75 270 ASN A CA 1
ATOM 1975 C C . ASN A 1 270 ? -1.600 2.431 3.413 1.00 95.75 270 ASN A C 1
ATOM 1977 O O . ASN A 1 270 ? -1.143 1.619 4.221 1.00 95.75 270 ASN A O 1
ATOM 1981 N N . LEU A 1 271 ? -1.582 2.207 2.095 1.00 96.75 271 LEU A N 1
ATOM 1982 C CA . LEU A 1 271 ? -0.919 1.052 1.497 1.00 96.75 271 LEU A CA 1
ATOM 1983 C C . LEU A 1 271 ? 0.599 1.122 1.708 1.00 96.75 271 LEU A C 1
ATOM 1985 O O . LEU A 1 271 ? 1.178 0.155 2.193 1.00 96.75 271 LEU A O 1
ATOM 1989 N N . GLN A 1 272 ? 1.234 2.258 1.415 1.00 95.00 272 GLN A N 1
ATOM 1990 C CA . GLN A 1 272 ? 2.672 2.468 1.615 1.00 95.00 272 GLN A CA 1
ATOM 1991 C C . GLN A 1 272 ? 3.080 2.274 3.085 1.00 95.00 272 GLN A C 1
ATOM 1993 O O . GLN A 1 272 ? 4.011 1.518 3.370 1.00 95.00 272 GLN A O 1
ATOM 1998 N N . ASP A 1 273 ? 2.347 2.875 4.028 1.00 94.38 273 ASP A N 1
ATOM 1999 C CA . ASP A 1 273 ? 2.590 2.720 5.467 1.00 94.38 273 ASP A CA 1
ATOM 2000 C C . ASP A 1 273 ? 2.404 1.261 5.914 1.00 94.38 273 ASP A C 1
ATOM 2002 O O . ASP A 1 273 ? 3.214 0.727 6.678 1.00 94.38 273 ASP A O 1
ATOM 2006 N N . GLY A 1 274 ? 1.370 0.589 5.400 1.00 96.50 274 GLY A N 1
ATOM 2007 C CA . GLY A 1 274 ? 1.110 -0.826 5.647 1.00 96.50 274 GLY A CA 1
ATOM 2008 C C . GLY A 1 274 ? 2.215 -1.745 5.124 1.00 96.50 274 GLY A C 1
ATOM 2009 O O . GLY A 1 274 ? 2.656 -2.646 5.836 1.00 96.50 274 GLY A O 1
ATOM 2010 N N . LEU A 1 275 ? 2.705 -1.520 3.904 1.00 97.12 275 LEU A N 1
ATOM 2011 C CA . LEU A 1 275 ? 3.790 -2.309 3.313 1.00 97.12 275 LEU A CA 1
ATOM 2012 C C . LEU A 1 275 ? 5.118 -2.067 4.022 1.00 97.12 275 LEU A C 1
ATOM 2014 O O . LEU A 1 275 ? 5.835 -3.020 4.334 1.00 97.12 275 LEU A O 1
ATOM 2018 N N . LEU A 1 276 ? 5.411 -0.812 4.363 1.00 94.00 276 LEU A N 1
ATOM 2019 C CA . LEU A 1 276 ? 6.575 -0.484 5.167 1.00 94.00 276 LEU A CA 1
ATOM 2020 C C . LEU A 1 276 ? 6.519 -1.210 6.514 1.00 94.00 276 LEU A C 1
ATOM 2022 O O . LEU A 1 276 ? 7.497 -1.832 6.915 1.00 94.00 276 LEU A O 1
ATOM 2026 N N . LYS A 1 277 ? 5.379 -1.192 7.212 1.00 94.81 277 LYS A N 1
ATOM 2027 C CA . LYS A 1 277 ? 5.240 -1.891 8.498 1.00 94.81 277 LYS A CA 1
ATOM 2028 C C . LYS A 1 277 ? 5.265 -3.407 8.360 1.00 94.81 277 LYS A C 1
ATOM 2030 O O . LYS A 1 277 ? 5.854 -4.070 9.212 1.00 94.81 277 LYS A O 1
ATOM 2035 N N . ALA A 1 278 ? 4.742 -3.953 7.266 1.00 96.56 278 ALA A N 1
ATOM 2036 C CA . ALA A 1 278 ? 4.866 -5.372 6.953 1.00 96.56 278 ALA A CA 1
ATOM 2037 C C . ALA A 1 278 ? 6.327 -5.819 6.781 1.00 96.56 278 ALA A C 1
ATOM 2039 O O . ALA A 1 278 ? 6.630 -6.963 7.095 1.00 96.56 278 ALA A O 1
ATOM 2040 N N . ALA A 1 279 ? 7.227 -4.937 6.334 1.00 93.56 279 ALA A N 1
ATOM 2041 C CA . ALA A 1 279 ? 8.659 -5.224 6.214 1.00 93.56 279 ALA A CA 1
ATOM 2042 C C . ALA A 1 279 ? 9.398 -5.287 7.572 1.00 93.56 279 ALA A C 1
ATOM 2044 O O . ALA A 1 279 ? 10.534 -5.761 7.645 1.00 93.56 279 ALA A O 1
ATOM 2045 N N . GLY A 1 280 ? 8.775 -4.802 8.652 1.00 92.06 280 GLY A N 1
ATOM 2046 C CA . GLY A 1 280 ? 9.338 -4.805 10.005 1.00 92.06 280 GLY A CA 1
ATOM 2047 C C . GLY A 1 280 ? 10.557 -3.887 10.200 1.00 92.06 280 GLY A C 1
ATOM 2048 O O . GLY A 1 280 ? 11.600 -4.370 10.640 1.00 92.06 280 GLY A O 1
ATOM 2049 N N . PRO A 1 281 ? 10.484 -2.578 9.889 1.00 90.19 281 PRO A N 1
ATOM 2050 C CA . PRO A 1 281 ? 11.591 -1.654 10.101 1.00 90.19 281 PRO A CA 1
ATOM 2051 C C . PRO A 1 281 ? 11.899 -1.524 11.597 1.00 90.19 281 PRO A C 1
ATOM 2053 O O . PRO A 1 281 ? 11.065 -1.070 12.384 1.00 90.19 281 PRO A O 1
ATOM 2056 N N . ALA A 1 282 ? 13.114 -1.886 11.990 1.00 88.81 282 ALA A N 1
ATOM 2057 C CA . ALA A 1 282 ? 13.594 -1.821 13.361 1.00 88.81 282 ALA A CA 1
ATOM 2058 C C . ALA A 1 282 ? 15.030 -1.293 13.401 1.00 88.81 282 ALA A C 1
ATOM 2060 O O . ALA A 1 282 ? 15.885 -1.709 12.624 1.00 88.81 282 ALA A O 1
ATOM 2061 N N . TRP A 1 283 ? 15.317 -0.382 14.327 1.00 87.00 283 TRP A N 1
ATOM 2062 C CA . TRP A 1 283 ? 16.677 0.111 14.527 1.00 87.00 283 TRP A CA 1
ATOM 2063 C C . TRP A 1 283 ? 17.456 -0.830 15.440 1.00 87.00 283 TRP A C 1
ATOM 2065 O O . TRP A 1 283 ? 17.017 -1.121 16.553 1.00 87.00 283 TRP A O 1
ATOM 2075 N N . ASN A 1 284 ? 18.642 -1.253 15.009 1.00 82.62 284 ASN A N 1
ATOM 2076 C CA . ASN A 1 284 ? 19.609 -1.854 15.914 1.00 82.62 284 ASN A CA 1
ATOM 2077 C C . ASN A 1 284 ? 20.332 -0.745 16.713 1.00 82.62 284 ASN A C 1
ATOM 2079 O O . ASN A 1 284 ? 20.676 0.310 16.190 1.00 82.62 284 ASN A O 1
ATOM 2083 N N . GLY A 1 285 ? 20.541 -0.933 18.017 1.00 71.25 285 GLY A N 1
ATOM 2084 C CA . GLY A 1 285 ? 21.327 0.012 18.826 1.00 71.25 285 GLY A CA 1
ATOM 2085 C C . GLY A 1 285 ? 20.645 1.359 19.131 1.00 71.25 285 GLY A C 1
ATOM 2086 O O . GLY A 1 285 ? 19.498 1.393 19.563 1.00 71.25 285 GLY A O 1
ATOM 2087 N N . MET A 1 286 ? 21.378 2.475 18.991 1.00 73.62 286 MET A N 1
ATOM 2088 C CA . MET A 1 286 ? 21.009 3.815 19.508 1.00 73.62 286 MET A CA 1
ATOM 2089 C C . MET A 1 286 ? 19.924 4.554 18.691 1.00 73.62 286 MET A C 1
ATOM 2091 O O . MET A 1 286 ? 19.848 5.783 18.722 1.00 73.62 286 MET A O 1
ATOM 2095 N N . GLY A 1 287 ? 19.090 3.829 17.941 1.00 77.62 287 GLY A N 1
ATOM 2096 C CA . GLY A 1 287 ? 18.053 4.420 17.096 1.00 77.62 287 GLY A CA 1
ATOM 2097 C C . GLY A 1 287 ? 18.613 5.216 15.904 1.00 77.62 287 GLY A C 1
ATOM 2098 O O . GLY A 1 287 ? 19.772 5.034 15.528 1.00 77.62 287 GLY A O 1
ATOM 2099 N N . PRO A 1 288 ? 17.830 6.143 15.325 1.00 76.50 288 PRO A N 1
ATOM 2100 C CA . PRO A 1 288 ? 18.208 6.887 14.118 1.00 76.50 288 PRO A CA 1
ATOM 2101 C C . PRO A 1 288 ? 19.517 7.684 14.207 1.00 76.50 288 PRO A C 1
ATOM 2103 O O . PRO A 1 288 ? 20.102 8.033 13.188 1.00 76.50 288 PRO A O 1
ATOM 2106 N N . GLN A 1 289 ? 19.976 8.001 15.422 1.00 76.81 289 GLN A N 1
ATOM 2107 C CA . GLN A 1 289 ? 21.137 8.865 15.661 1.00 76.81 289 GLN A CA 1
ATOM 2108 C C . GLN A 1 289 ? 22.482 8.121 15.625 1.00 76.81 289 GLN A C 1
ATOM 2110 O O . GLN A 1 289 ? 23.532 8.759 15.665 1.00 76.81 289 GLN A O 1
ATOM 2115 N N . GLY A 1 290 ? 22.475 6.789 15.557 1.00 75.44 290 GLY A N 1
ATOM 2116 C CA . GLY A 1 290 ? 23.716 6.006 15.536 1.00 75.44 290 GLY A CA 1
ATOM 2117 C C . GLY A 1 290 ? 23.551 4.499 15.357 1.00 75.44 290 GLY A C 1
ATOM 2118 O O . GLY A 1 290 ? 24.524 3.764 15.506 1.00 75.44 290 GLY A O 1
ATOM 2119 N N . GLY A 1 291 ? 22.332 4.035 15.093 1.00 83.88 291 GLY A N 1
ATOM 2120 C CA . GLY A 1 291 ? 22.010 2.657 14.757 1.00 83.88 291 GLY A CA 1
ATOM 2121 C C . GLY A 1 291 ? 21.954 2.416 13.252 1.00 83.88 291 GLY A C 1
ATOM 2122 O O . GLY A 1 291 ? 22.069 3.338 12.446 1.00 83.88 291 GLY A O 1
ATOM 2123 N N . GLN A 1 292 ? 21.739 1.162 12.884 1.00 87.31 292 GLN A N 1
ATOM 2124 C CA . GLN A 1 292 ? 21.375 0.752 11.535 1.00 87.31 292 GLN A CA 1
ATOM 2125 C C . GLN A 1 292 ? 19.906 0.342 11.510 1.00 87.31 292 GLN A C 1
ATOM 2127 O O . GLN A 1 292 ? 19.396 -0.272 12.451 1.00 87.31 292 GLN A O 1
ATOM 2132 N N . LEU A 1 293 ? 19.231 0.678 10.421 1.00 89.31 293 LEU A N 1
ATOM 2133 C CA . LEU A 1 293 ? 17.873 0.243 10.153 1.00 89.31 293 LEU A CA 1
ATOM 2134 C C . LEU A 1 293 ? 17.908 -1.171 9.566 1.00 89.31 293 LEU A C 1
ATOM 2136 O O . LEU A 1 293 ? 18.590 -1.423 8.578 1.00 89.31 293 LEU A O 1
ATOM 2140 N N . GLN A 1 294 ? 17.161 -2.083 10.170 1.00 91.38 294 GLN A N 1
ATOM 2141 C CA . GLN A 1 294 ? 16.960 -3.448 9.699 1.00 91.38 294 GLN A CA 1
ATOM 2142 C C . GLN A 1 294 ? 15.500 -3.648 9.311 1.00 91.38 294 GLN A C 1
ATOM 2144 O O . GLN A 1 294 ? 14.612 -3.033 9.896 1.00 91.38 294 GLN A O 1
ATOM 2149 N N . TYR A 1 295 ? 15.260 -4.561 8.377 1.00 90.56 295 TYR A N 1
ATOM 2150 C CA . TYR A 1 295 ? 13.927 -5.027 8.011 1.00 90.56 295 TYR A CA 1
ATOM 2151 C C . TYR A 1 295 ? 13.764 -6.460 8.509 1.00 90.56 295 TYR A C 1
ATOM 2153 O O . TYR A 1 295 ? 14.225 -7.410 7.879 1.00 90.56 295 TYR A O 1
ATOM 2161 N N . THR A 1 296 ? 13.195 -6.612 9.704 1.00 90.62 296 THR A N 1
ATOM 2162 C CA . THR A 1 296 ? 13.194 -7.883 10.444 1.00 90.62 296 THR A CA 1
ATOM 2163 C C . THR A 1 296 ? 12.122 -8.864 9.975 1.00 90.62 296 THR A C 1
ATOM 2165 O O . THR A 1 296 ? 12.194 -10.037 10.339 1.00 90.62 296 THR A O 1
ATOM 2168 N N . ASP A 1 297 ? 11.159 -8.422 9.159 1.00 93.06 297 ASP A N 1
ATOM 2169 C CA . ASP A 1 297 ? 10.014 -9.234 8.731 1.00 93.06 297 ASP A CA 1
ATOM 2170 C C . ASP A 1 297 ? 9.741 -9.149 7.218 1.00 93.06 297 ASP A C 1
ATOM 2172 O O . ASP A 1 297 ? 8.603 -9.163 6.752 1.00 93.06 297 ASP A O 1
ATOM 2176 N N . LEU A 1 298 ? 10.797 -9.130 6.396 1.00 93.81 298 LEU A N 1
ATOM 2177 C CA . LEU A 1 298 ? 10.647 -9.233 4.933 1.00 93.81 298 LEU A CA 1
ATOM 2178 C C . LEU A 1 298 ? 9.876 -10.495 4.501 1.00 93.81 298 LEU A C 1
ATOM 2180 O O . LEU A 1 298 ? 9.258 -10.512 3.438 1.00 93.81 298 LEU A O 1
ATOM 2184 N N . GLY A 1 299 ? 9.856 -11.539 5.338 1.00 96.50 299 GLY A N 1
ATOM 2185 C CA . GLY A 1 299 ? 9.045 -12.734 5.114 1.00 96.50 299 GLY A CA 1
ATOM 2186 C C . GLY A 1 299 ? 7.539 -12.456 5.132 1.00 96.50 299 GLY A C 1
ATOM 2187 O O . GLY A 1 299 ? 6.809 -13.048 4.338 1.00 96.50 299 GLY A O 1
ATOM 2188 N N . ARG A 1 300 ? 7.050 -11.562 5.997 1.00 96.44 300 ARG A N 1
ATOM 2189 C CA . ARG A 1 300 ? 5.649 -11.118 5.986 1.00 96.44 300 ARG A CA 1
ATOM 2190 C C . ARG A 1 300 ? 5.320 -10.286 4.762 1.00 96.44 300 ARG A C 1
ATOM 2192 O O . ARG A 1 300 ? 4.322 -10.573 4.101 1.00 96.44 300 ARG A O 1
ATOM 2199 N N . LEU A 1 301 ? 6.177 -9.329 4.411 1.00 97.12 301 LEU A N 1
ATOM 2200 C CA . LEU A 1 301 ? 6.014 -8.557 3.179 1.00 97.12 301 LEU A CA 1
ATOM 2201 C C . LEU A 1 301 ? 5.930 -9.478 1.951 1.00 97.12 301 LEU A C 1
ATOM 2203 O O . LEU A 1 301 ? 5.037 -9.323 1.117 1.00 97.12 301 LEU A O 1
ATOM 2207 N N . GLN A 1 302 ? 6.791 -10.497 1.882 1.00 97.31 302 GLN A N 1
ATOM 2208 C CA . GLN A 1 302 ? 6.787 -11.490 0.808 1.00 97.31 302 GLN A CA 1
ATOM 2209 C C . GLN A 1 302 ? 5.498 -12.323 0.762 1.00 97.31 302 GLN A C 1
ATOM 2211 O O . GLN A 1 302 ? 5.006 -12.625 -0.324 1.00 97.31 302 GLN A O 1
ATOM 2216 N N . ARG A 1 303 ? 4.921 -12.696 1.913 1.00 97.81 303 ARG A N 1
ATOM 2217 C CA . ARG A 1 303 ? 3.628 -13.407 1.950 1.00 97.81 303 ARG A CA 1
ATOM 2218 C C . ARG A 1 303 ? 2.488 -12.543 1.419 1.00 97.81 303 ARG A C 1
ATOM 2220 O O . ARG A 1 303 ? 1.694 -13.030 0.620 1.00 97.81 303 ARG A O 1
ATOM 2227 N N . ILE A 1 304 ? 2.419 -11.279 1.840 1.00 98.25 304 ILE A N 1
ATOM 2228 C CA . ILE A 1 304 ? 1.382 -10.329 1.404 1.00 98.25 304 ILE A CA 1
ATOM 2229 C C . ILE A 1 304 ? 1.482 -10.087 -0.103 1.00 98.25 304 ILE A C 1
ATOM 2231 O O . ILE A 1 304 ? 0.512 -10.289 -0.835 1.00 98.25 304 ILE A O 1
ATOM 2235 N N . THR A 1 305 ? 2.668 -9.708 -0.575 1.00 97.75 305 THR A N 1
ATOM 2236 C CA . THR A 1 305 ? 2.922 -9.436 -1.998 1.00 97.75 305 THR A CA 1
ATOM 2237 C C . THR A 1 305 ? 2.723 -10.685 -2.854 1.00 97.75 305 THR A C 1
ATOM 2239 O O . THR A 1 305 ? 2.057 -10.613 -3.882 1.00 97.75 305 THR A O 1
ATOM 2242 N N . GLY A 1 306 ? 3.206 -11.848 -2.405 1.00 97.62 306 GLY A N 1
ATOM 2243 C CA . GLY A 1 306 ? 3.021 -13.129 -3.088 1.00 97.62 306 GLY A CA 1
ATOM 2244 C C . GLY A 1 306 ? 1.555 -13.557 -3.189 1.00 97.62 306 GLY A C 1
ATOM 2245 O O . GLY A 1 306 ? 1.131 -14.060 -4.229 1.00 97.62 306 GLY A O 1
ATOM 2246 N N . ALA A 1 307 ? 0.751 -13.307 -2.151 1.00 97.81 307 ALA A N 1
ATOM 2247 C CA . ALA A 1 307 ? -0.686 -13.549 -2.206 1.00 97.81 307 ALA A CA 1
ATOM 2248 C C . ALA A 1 307 ? -1.349 -12.657 -3.267 1.00 97.81 307 ALA A C 1
ATOM 2250 O O . ALA A 1 307 ? -2.063 -13.180 -4.118 1.00 97.81 307 ALA A O 1
ATOM 2251 N N . VAL A 1 308 ? -1.055 -11.352 -3.310 1.00 97.69 308 VAL A N 1
ATOM 2252 C CA . VAL A 1 308 ? -1.580 -10.456 -4.363 1.00 97.69 308 VAL A CA 1
ATOM 2253 C C . VAL A 1 308 ? -1.112 -10.871 -5.760 1.00 97.69 308 VAL A C 1
ATOM 2255 O O . VAL A 1 308 ? -1.930 -10.931 -6.682 1.00 97.69 308 VAL A O 1
ATOM 2258 N N . ALA A 1 309 ? 0.165 -11.226 -5.913 1.00 96.50 309 ALA A N 1
ATOM 2259 C CA . ALA A 1 309 ? 0.734 -11.709 -7.170 1.00 96.50 309 ALA A CA 1
ATOM 2260 C C . ALA A 1 309 ? 0.006 -12.953 -7.706 1.00 96.50 309 ALA A C 1
ATOM 2262 O O . ALA A 1 309 ? -0.140 -13.105 -8.913 1.00 96.50 309 ALA A O 1
ATOM 2263 N N . SER A 1 310 ? -0.524 -13.810 -6.827 1.00 95.62 310 SER A N 1
ATOM 2264 C CA . SER A 1 310 ? -1.273 -15.012 -7.224 1.00 95.62 310 SER A CA 1
ATOM 2265 C C . SER A 1 310 ? -2.695 -14.748 -7.751 1.00 95.62 310 SER A C 1
ATOM 2267 O O . SER A 1 310 ? -3.348 -15.668 -8.241 1.00 95.62 310 SER A O 1
ATOM 2269 N N . THR A 1 311 ? -3.204 -13.514 -7.655 1.00 94.94 311 THR A N 1
ATOM 2270 C CA . THR A 1 311 ? -4.581 -13.155 -8.054 1.00 94.94 311 THR A CA 1
ATOM 2271 C C . THR A 1 311 ? -4.662 -12.694 -9.499 1.00 94.94 311 THR A C 1
ATOM 2273 O O . THR A 1 311 ? -3.729 -12.076 -9.980 1.00 94.94 311 THR A O 1
ATOM 2276 N N . GLU A 1 312 ? -5.789 -12.856 -10.187 1.00 94.06 312 GLU A N 1
ATOM 2277 C CA . GLU A 1 312 ? -5.994 -12.260 -11.525 1.00 94.06 312 GLU A CA 1
ATOM 2278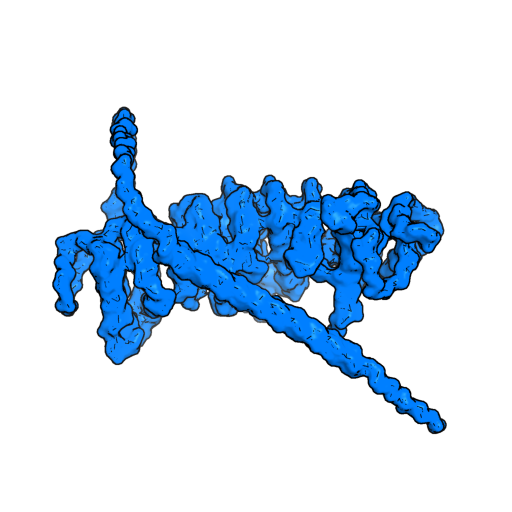 C C . GLU A 1 312 ? -6.340 -10.749 -11.482 1.00 94.06 312 GLU A C 1
ATOM 2280 O O . GLU A 1 312 ? -6.670 -10.150 -12.505 1.00 94.06 312 GLU A O 1
ATOM 2285 N N . ASP A 1 313 ? -6.283 -10.102 -10.310 1.00 95.38 313 ASP A N 1
ATOM 2286 C CA . ASP A 1 313 ? -6.605 -8.679 -10.157 1.00 95.38 313 ASP A CA 1
ATOM 2287 C C . ASP A 1 313 ? -5.384 -7.802 -10.477 1.00 95.38 313 ASP A C 1
ATOM 2289 O O . ASP A 1 313 ? -4.594 -7.426 -9.608 1.00 95.38 313 ASP A O 1
ATOM 2293 N N . HIS A 1 314 ? -5.229 -7.461 -11.756 1.00 94.75 314 HIS A N 1
ATOM 2294 C CA . HIS A 1 314 ? -4.121 -6.625 -12.230 1.00 94.75 314 HIS A CA 1
ATOM 2295 C C . HIS A 1 314 ? -4.117 -5.215 -11.620 1.00 94.75 314 HIS A C 1
ATOM 2297 O O . HIS A 1 314 ? -3.051 -4.612 -11.506 1.00 94.75 314 HIS A O 1
ATOM 2303 N N . GLN A 1 315 ? -5.276 -4.696 -11.203 1.00 95.25 315 GLN A N 1
ATOM 2304 C CA . GLN A 1 315 ? -5.364 -3.392 -10.552 1.00 95.25 315 GLN A CA 1
ATOM 2305 C C . GLN A 1 315 ? -4.779 -3.460 -9.135 1.00 95.25 315 GLN A C 1
ATOM 2307 O O . GLN A 1 315 ? -4.008 -2.586 -8.747 1.00 95.25 315 GLN A O 1
ATOM 2312 N N . ALA A 1 316 ? -5.081 -4.525 -8.386 1.00 96.69 316 ALA A N 1
ATOM 2313 C CA . ALA A 1 316 ? -4.464 -4.770 -7.084 1.00 96.69 316 ALA A CA 1
ATOM 2314 C C . ALA A 1 316 ? -2.953 -5.026 -7.202 1.00 96.69 316 ALA A C 1
ATOM 2316 O O . ALA A 1 316 ? -2.183 -4.500 -6.400 1.00 96.69 316 ALA A O 1
ATOM 2317 N N . ARG A 1 317 ? -2.514 -5.785 -8.219 1.00 97.38 317 ARG A N 1
ATOM 2318 C CA . ARG A 1 317 ? -1.081 -5.988 -8.498 1.00 97.38 317 ARG A CA 1
ATOM 2319 C C . ARG A 1 317 ? -0.369 -4.669 -8.813 1.00 97.38 317 ARG A C 1
ATOM 2321 O O . ARG A 1 317 ? 0.724 -4.458 -8.305 1.00 97.38 317 ARG A O 1
ATOM 2328 N N . ALA A 1 318 ? -0.987 -3.781 -9.597 1.00 96.88 318 ALA A N 1
ATOM 2329 C CA . ALA A 1 318 ? -0.436 -2.462 -9.912 1.00 96.88 318 ALA A CA 1
ATOM 2330 C C . ALA A 1 318 ? -0.344 -1.554 -8.677 1.00 96.88 318 ALA A C 1
ATOM 2332 O O . ALA A 1 318 ? 0.711 -0.979 -8.439 1.00 96.88 318 ALA A O 1
ATOM 2333 N N . ALA A 1 319 ? -1.395 -1.486 -7.854 1.00 96.69 319 ALA A N 1
ATOM 2334 C CA . ALA A 1 319 ? -1.367 -0.735 -6.596 1.00 96.69 319 ALA A CA 1
ATOM 2335 C C . ALA A 1 319 ? -0.269 -1.252 -5.649 1.00 96.69 319 ALA A C 1
ATOM 2337 O O . ALA A 1 319 ? 0.495 -0.478 -5.080 1.00 96.69 319 ALA A O 1
ATOM 2338 N N . MET A 1 320 ? -0.151 -2.579 -5.522 1.00 97.56 320 MET A N 1
ATOM 2339 C CA . MET A 1 320 ? 0.904 -3.220 -4.737 1.00 97.56 320 MET A CA 1
ATOM 2340 C C . MET A 1 320 ? 2.297 -2.916 -5.302 1.00 97.56 320 MET A C 1
ATOM 2342 O O . MET A 1 320 ? 3.220 -2.654 -4.540 1.00 97.56 320 MET A O 1
ATOM 2346 N N . PHE A 1 321 ? 2.457 -2.941 -6.627 1.00 97.31 321 PHE A N 1
ATOM 2347 C CA . PHE A 1 321 ? 3.726 -2.636 -7.283 1.00 97.31 321 PHE A CA 1
ATOM 2348 C C . PHE A 1 321 ? 4.150 -1.189 -7.019 1.00 97.31 321 PHE A C 1
ATOM 2350 O O . PHE A 1 321 ? 5.297 -0.953 -6.653 1.00 97.31 321 PHE A O 1
ATOM 2357 N N . ASP A 1 322 ? 3.229 -0.236 -7.145 1.00 95.69 322 ASP A N 1
ATOM 2358 C CA . ASP A 1 322 ? 3.504 1.167 -6.845 1.00 95.69 322 ASP A CA 1
ATOM 2359 C C . ASP A 1 322 ? 3.887 1.381 -5.367 1.00 95.69 322 ASP A C 1
ATOM 2361 O O . ASP A 1 322 ? 4.959 1.907 -5.067 1.00 95.69 322 ASP A O 1
ATOM 2365 N N . GLY A 1 323 ? 3.102 0.838 -4.429 1.00 95.44 323 GLY A N 1
ATOM 2366 C CA . GLY A 1 323 ? 3.424 0.908 -2.999 1.00 95.44 323 GLY A CA 1
ATOM 2367 C C . GLY A 1 323 ? 4.770 0.261 -2.638 1.00 95.44 323 GLY A C 1
ATOM 2368 O O . GLY A 1 323 ? 5.488 0.749 -1.765 1.00 95.44 323 GLY A O 1
ATOM 2369 N N . MET A 1 324 ? 5.161 -0.811 -3.334 1.00 95.94 324 MET A N 1
ATOM 2370 C CA . MET A 1 324 ? 6.485 -1.431 -3.192 1.00 95.94 324 MET A CA 1
ATOM 2371 C C . MET A 1 324 ? 7.612 -0.571 -3.781 1.00 95.94 324 MET A C 1
ATOM 2373 O O . MET A 1 324 ? 8.728 -0.605 -3.259 1.00 95.94 324 MET A O 1
ATOM 2377 N N . GLY A 1 325 ? 7.328 0.229 -4.813 1.00 93.50 325 GLY A N 1
ATOM 2378 C CA . GLY A 1 325 ? 8.251 1.223 -5.358 1.00 93.50 325 GLY A CA 1
ATOM 2379 C C . GLY A 1 325 ? 8.675 2.252 -4.313 1.00 93.50 325 GLY A C 1
ATOM 2380 O O . GLY A 1 325 ? 9.867 2.533 -4.191 1.00 93.50 325 GLY A O 1
ATOM 2381 N N . PHE A 1 326 ? 7.738 2.719 -3.482 1.00 90.00 326 PHE A N 1
ATOM 2382 C CA . PHE A 1 326 ? 8.041 3.568 -2.323 1.00 90.00 326 PHE A CA 1
ATOM 2383 C C . PHE A 1 326 ? 8.948 2.863 -1.300 1.00 90.00 326 PHE A C 1
ATOM 2385 O O . PHE A 1 326 ? 9.955 3.426 -0.863 1.00 90.00 326 PHE A O 1
ATOM 2392 N N . VAL A 1 327 ? 8.642 1.608 -0.940 1.00 89.38 327 VAL A N 1
ATOM 2393 C CA . VAL A 1 327 ? 9.470 0.831 0.004 1.00 89.38 327 VAL A CA 1
ATOM 2394 C C . VAL A 1 327 ? 10.902 0.682 -0.524 1.00 89.38 327 VAL A C 1
ATOM 2396 O O . VAL A 1 327 ? 11.866 0.902 0.209 1.00 89.38 327 VAL A O 1
ATOM 2399 N N . LEU A 1 328 ? 11.060 0.350 -1.805 1.00 92.44 328 LEU A N 1
ATOM 2400 C CA . LEU A 1 328 ? 12.363 0.178 -2.442 1.00 92.44 328 LEU A CA 1
ATOM 2401 C C . LEU A 1 328 ? 13.137 1.500 -2.564 1.00 92.44 328 LEU A C 1
ATOM 2403 O O . LEU A 1 328 ? 14.309 1.582 -2.189 1.00 92.44 328 LEU A O 1
ATOM 2407 N N . GLY A 1 329 ? 12.480 2.540 -3.074 1.00 87.19 329 GLY A N 1
ATOM 2408 C CA . GLY A 1 329 ? 13.085 3.834 -3.369 1.00 87.19 329 GLY A CA 1
ATOM 2409 C C . GLY A 1 329 ? 13.407 4.620 -2.109 1.00 87.19 329 GLY A C 1
ATOM 2410 O O . GLY A 1 329 ? 14.577 4.834 -1.786 1.00 87.19 329 GLY A O 1
ATOM 2411 N N . ASP A 1 330 ? 12.381 5.012 -1.366 1.00 80.88 330 ASP A N 1
ATOM 2412 C CA . ASP A 1 330 ? 12.529 5.966 -0.267 1.00 80.88 330 ASP A CA 1
ATOM 2413 C C . ASP A 1 330 ? 13.078 5.292 0.991 1.00 80.88 330 ASP A C 1
ATOM 2415 O O . ASP A 1 330 ? 13.943 5.839 1.684 1.00 80.88 330 ASP A O 1
ATOM 2419 N N . MET A 1 331 ? 12.632 4.066 1.265 1.00 78.88 331 MET A N 1
ATOM 2420 C CA . MET A 1 331 ? 12.891 3.419 2.550 1.00 78.88 331 MET A CA 1
ATOM 2421 C C . MET A 1 331 ? 14.125 2.510 2.540 1.00 78.88 331 MET A C 1
ATOM 2423 O O . MET A 1 331 ? 14.806 2.397 3.564 1.00 78.88 331 MET A O 1
ATOM 2427 N N . VAL A 1 332 ? 14.470 1.898 1.405 1.00 84.25 332 VAL A N 1
ATOM 2428 C CA . VAL A 1 332 ? 15.700 1.098 1.271 1.00 84.25 332 VAL A CA 1
ATOM 2429 C C . VAL A 1 332 ? 16.832 1.934 0.678 1.00 84.25 332 VAL A C 1
ATOM 2431 O O . VAL A 1 332 ? 17.881 2.106 1.310 1.00 84.25 332 VAL A O 1
ATOM 2434 N N . ARG A 1 333 ? 16.646 2.494 -0.523 1.00 83.31 333 ARG A N 1
ATOM 2435 C CA . ARG A 1 333 ? 17.721 3.220 -1.214 1.00 83.31 333 ARG A CA 1
ATOM 2436 C C . ARG A 1 333 ? 17.970 4.603 -0.615 1.00 83.31 333 ARG A C 1
ATOM 2438 O O . ARG A 1 333 ? 19.132 4.904 -0.312 1.00 83.31 333 ARG A O 1
ATOM 2445 N N . GLY A 1 334 ? 16.917 5.372 -0.343 1.00 81.81 334 GLY A N 1
ATOM 2446 C CA . GLY A 1 334 ? 16.974 6.716 0.242 1.00 81.81 334 GLY A CA 1
ATOM 2447 C C . GLY A 1 334 ? 17.525 6.765 1.671 1.00 81.81 334 GLY A C 1
ATOM 2448 O O . GLY A 1 334 ? 18.105 7.769 2.082 1.00 81.81 334 GLY A O 1
ATOM 2449 N N . GLN A 1 335 ? 17.439 5.664 2.423 1.00 84.75 335 GLN A N 1
ATOM 2450 C CA . GLN A 1 335 ? 17.910 5.605 3.805 1.00 84.75 335 GLN A CA 1
ATOM 2451 C C . GLN A 1 335 ? 19.356 5.095 3.901 1.00 84.75 335 GLN A C 1
ATOM 2453 O O . GLN A 1 335 ? 19.655 3.923 3.674 1.00 84.75 335 GLN A O 1
ATOM 2458 N N . HIS A 1 336 ? 20.299 5.960 4.279 1.00 83.50 336 HIS A N 1
ATOM 2459 C CA . HIS A 1 336 ? 21.720 5.599 4.404 1.00 83.50 336 HIS A CA 1
ATOM 2460 C C . HIS A 1 336 ? 22.012 4.588 5.516 1.00 83.50 336 HIS A C 1
ATOM 2462 O O . HIS A 1 336 ? 23.013 3.882 5.440 1.00 83.50 336 HIS A O 1
ATOM 2468 N N . ALA A 1 337 ? 21.153 4.514 6.531 1.00 86.44 337 ALA A N 1
ATOM 2469 C CA . ALA A 1 337 ? 21.373 3.659 7.688 1.00 86.44 337 ALA A CA 1
ATOM 2470 C C . ALA A 1 337 ? 20.931 2.199 7.497 1.00 86.44 337 ALA A C 1
ATOM 2472 O O . ALA A 1 337 ? 21.064 1.418 8.434 1.00 86.44 337 ALA A O 1
ATOM 2473 N N . VAL A 1 338 ? 20.382 1.821 6.337 1.00 88.88 338 VAL A N 1
ATOM 2474 C CA . VAL A 1 338 ? 19.914 0.445 6.103 1.00 88.88 338 VAL A CA 1
ATOM 2475 C C . VAL A 1 338 ? 21.085 -0.530 6.155 1.00 88.88 338 VAL A C 1
ATOM 2477 O O . VAL A 1 338 ? 22.073 -0.370 5.437 1.00 88.88 338 VAL A O 1
ATOM 2480 N N . GLN A 1 339 ? 20.961 -1.545 7.005 1.00 87.94 339 GLN A N 1
ATOM 2481 C CA . GLN A 1 339 ? 21.881 -2.670 7.049 1.00 87.94 339 GLN A CA 1
ATOM 2482 C C . GLN A 1 339 ? 21.623 -3.609 5.865 1.00 87.94 339 GLN A C 1
ATOM 2484 O O . GLN A 1 339 ? 20.469 -3.885 5.549 1.00 87.94 339 GLN A O 1
ATOM 2489 N N . ASP A 1 340 ? 22.698 -4.121 5.255 1.00 88.69 340 ASP A N 1
ATOM 2490 C CA . ASP A 1 340 ? 22.641 -5.071 4.135 1.00 88.69 340 ASP A CA 1
ATOM 2491 C C . ASP A 1 340 ? 21.724 -4.566 3.003 1.00 88.69 340 ASP A C 1
ATOM 2493 O O . ASP A 1 340 ? 20.907 -5.301 2.450 1.00 88.69 340 ASP A O 1
ATOM 2497 N N . LYS A 1 341 ? 21.850 -3.265 2.696 1.00 89.81 341 LYS A N 1
ATOM 2498 C CA . LYS A 1 341 ? 20.974 -2.506 1.793 1.00 89.81 341 LYS A CA 1
ATOM 2499 C C . LYS A 1 341 ? 20.756 -3.204 0.456 1.00 89.81 341 LYS A C 1
ATOM 2501 O O . LYS A 1 341 ? 19.628 -3.238 -0.022 1.00 89.81 341 LYS A O 1
ATOM 2506 N N . GLU A 1 342 ? 21.819 -3.734 -0.134 1.00 88.94 342 GLU A N 1
ATOM 2507 C CA . GLU A 1 342 ? 21.778 -4.440 -1.411 1.00 88.94 342 GLU A CA 1
ATOM 2508 C C . GLU A 1 342 ? 20.894 -5.687 -1.311 1.00 88.94 342 GLU A C 1
ATOM 2510 O O . GLU A 1 342 ? 19.931 -5.801 -2.055 1.00 88.94 342 GLU A O 1
ATOM 2515 N N . ALA A 1 343 ? 21.106 -6.540 -0.305 1.00 90.50 343 ALA A N 1
ATOM 2516 C CA . ALA A 1 343 ? 20.303 -7.749 -0.117 1.00 90.50 343 ALA A CA 1
ATOM 2517 C C . ALA A 1 343 ? 18.812 -7.444 0.124 1.00 90.50 343 ALA A C 1
ATOM 2519 O O . ALA A 1 343 ? 17.938 -8.171 -0.351 1.00 90.50 343 ALA A O 1
ATOM 2520 N N . VAL A 1 344 ? 18.506 -6.362 0.851 1.00 92.25 344 VAL A N 1
ATOM 2521 C CA . VAL A 1 344 ? 17.120 -5.911 1.047 1.00 92.25 344 VAL A CA 1
ATOM 2522 C C . VAL A 1 344 ? 16.516 -5.425 -0.273 1.00 92.25 344 VAL A C 1
ATOM 2524 O O . VAL A 1 344 ? 15.384 -5.790 -0.591 1.00 92.25 344 VAL A O 1
ATOM 2527 N N . ALA A 1 345 ? 17.254 -4.628 -1.051 1.00 92.00 345 ALA A N 1
ATOM 2528 C CA . ALA A 1 345 ? 16.804 -4.130 -2.349 1.00 92.00 345 ALA A CA 1
ATOM 2529 C C . ALA A 1 345 ? 16.560 -5.273 -3.349 1.00 92.00 345 ALA A C 1
ATOM 2531 O O . ALA A 1 345 ? 15.525 -5.289 -4.019 1.00 92.00 345 ALA A O 1
ATOM 2532 N N . ASP A 1 346 ? 17.441 -6.274 -3.382 1.00 90.88 346 ASP A N 1
ATOM 2533 C CA . ASP A 1 346 ? 17.301 -7.468 -4.220 1.00 90.88 346 ASP A CA 1
ATOM 2534 C C . ASP A 1 346 ? 16.038 -8.255 -3.842 1.00 90.88 346 ASP A C 1
ATOM 2536 O O . ASP A 1 346 ? 15.243 -8.643 -4.699 1.00 90.88 346 ASP A O 1
ATOM 2540 N N . GLN A 1 347 ? 15.785 -8.439 -2.542 1.00 93.44 347 GLN A N 1
ATOM 2541 C CA . GLN A 1 347 ? 14.601 -9.163 -2.086 1.00 93.44 347 GLN A CA 1
ATOM 2542 C C . GLN A 1 347 ? 13.302 -8.410 -2.416 1.00 93.44 347 GLN A C 1
ATOM 2544 O O . GLN A 1 347 ? 12.344 -9.019 -2.896 1.00 93.44 347 GLN A O 1
ATOM 2549 N N . VAL A 1 348 ? 13.257 -7.096 -2.176 1.00 95.12 348 VAL A N 1
ATOM 2550 C CA . VAL A 1 348 ? 12.086 -6.249 -2.463 1.00 95.12 348 VAL A CA 1
ATOM 2551 C C . VAL A 1 348 ? 11.833 -6.165 -3.972 1.00 95.12 348 VAL A C 1
ATOM 2553 O O . VAL A 1 348 ? 10.696 -6.344 -4.408 1.00 95.12 348 VAL A O 1
ATOM 2556 N N . SER A 1 349 ? 12.874 -5.980 -4.787 1.00 94.00 349 SER A N 1
ATOM 2557 C CA . SER A 1 349 ? 12.740 -5.957 -6.248 1.00 94.00 349 SER A CA 1
ATOM 2558 C C . SER A 1 349 ? 12.316 -7.320 -6.812 1.00 94.00 349 SER A C 1
ATOM 2560 O O . SER A 1 349 ? 11.461 -7.375 -7.694 1.00 94.00 349 SER A O 1
ATOM 2562 N N . GLY A 1 350 ? 12.782 -8.432 -6.234 1.00 94.19 350 GLY A N 1
ATOM 2563 C CA . GLY A 1 350 ? 12.290 -9.774 -6.555 1.00 94.19 350 GLY A CA 1
ATOM 2564 C C . GLY A 1 350 ? 10.793 -9.959 -6.266 1.00 94.19 350 GLY A C 1
ATOM 2565 O O . GLY A 1 350 ? 10.078 -10.573 -7.061 1.00 94.19 350 GLY A O 1
ATOM 2566 N N . MET A 1 351 ? 10.275 -9.383 -5.172 1.00 96.19 351 MET A N 1
ATOM 2567 C CA . MET A 1 351 ? 8.827 -9.364 -4.903 1.00 96.19 351 MET A CA 1
ATOM 2568 C C . MET A 1 351 ? 8.065 -8.551 -5.958 1.00 96.19 351 MET A C 1
ATOM 2570 O O . MET A 1 351 ? 7.001 -8.980 -6.403 1.00 96.19 351 MET A O 1
ATOM 2574 N N . MET A 1 352 ? 8.618 -7.413 -6.391 1.00 96.62 352 MET A N 1
ATOM 2575 C CA . MET A 1 352 ? 8.034 -6.586 -7.452 1.00 96.62 352 MET A CA 1
ATOM 2576 C C . MET A 1 352 ? 7.999 -7.317 -8.800 1.00 96.62 352 MET A C 1
ATOM 2578 O O . MET A 1 352 ? 6.975 -7.277 -9.478 1.00 96.62 352 MET A O 1
ATOM 2582 N N . THR A 1 353 ? 9.051 -8.060 -9.155 1.00 94.69 353 THR A N 1
ATOM 2583 C CA . THR A 1 353 ? 9.080 -8.909 -10.360 1.00 94.69 353 THR A CA 1
ATOM 2584 C C . THR A 1 353 ? 7.927 -9.916 -10.372 1.00 94.69 353 THR A C 1
ATOM 2586 O O . THR A 1 353 ? 7.257 -10.074 -11.392 1.00 94.69 353 THR A O 1
ATOM 2589 N N . ASN A 1 354 ? 7.628 -10.552 -9.234 1.00 93.88 354 ASN A N 1
ATOM 2590 C CA . ASN A 1 354 ? 6.524 -11.517 -9.137 1.00 93.88 354 ASN A CA 1
ATOM 2591 C C . ASN A 1 354 ? 5.144 -10.880 -9.372 1.00 93.88 354 ASN A C 1
ATOM 2593 O O . ASN A 1 354 ? 4.223 -11.561 -9.813 1.00 93.88 354 ASN A O 1
ATOM 2597 N N . LEU A 1 355 ? 4.975 -9.579 -9.108 1.00 95.50 355 LEU A N 1
ATOM 2598 C CA . LEU A 1 355 ? 3.723 -8.876 -9.419 1.00 95.50 355 LEU A CA 1
ATOM 2599 C C . LEU A 1 355 ? 3.536 -8.681 -10.934 1.00 95.50 355 LEU A C 1
ATOM 2601 O O . LEU A 1 355 ? 2.397 -8.571 -11.393 1.00 95.50 355 LEU A O 1
ATOM 2605 N N . LEU A 1 356 ? 4.631 -8.666 -11.703 1.00 91.38 356 LEU A N 1
ATOM 2606 C CA . LEU A 1 356 ? 4.645 -8.422 -13.148 1.00 91.38 356 LEU A CA 1
ATOM 2607 C C . LEU A 1 356 ? 4.610 -9.700 -14.003 1.00 91.38 356 LEU A C 1
ATOM 2609 O O . LEU A 1 356 ? 4.156 -9.634 -15.143 1.00 91.38 356 LEU A O 1
ATOM 2613 N N . SER A 1 357 ? 5.090 -10.836 -13.481 1.00 77.12 357 SER A N 1
ATOM 2614 C CA . SER A 1 357 ? 5.595 -11.968 -14.284 1.00 77.12 357 SER A CA 1
ATOM 2615 C C . SER A 1 357 ? 4.627 -12.573 -15.307 1.00 77.12 357 SER A C 1
ATOM 2617 O O . SER A 1 357 ? 5.079 -13.048 -16.347 1.00 77.12 357 SER A O 1
ATOM 2619 N N . ASP A 1 358 ? 3.320 -12.552 -15.036 1.00 81.44 358 ASP A N 1
ATOM 2620 C CA . ASP A 1 358 ? 2.336 -13.303 -15.831 1.00 81.44 358 ASP A CA 1
ATOM 2621 C C . ASP A 1 358 ? 1.526 -12.432 -16.806 1.00 81.44 358 ASP A C 1
ATOM 2623 O O . ASP A 1 358 ? 0.908 -12.962 -17.729 1.00 81.44 358 ASP A O 1
ATOM 2627 N N . ASP A 1 359 ? 1.481 -11.110 -16.603 1.00 83.56 359 ASP A N 1
ATOM 2628 C CA . ASP A 1 359 ? 0.688 -10.198 -17.444 1.00 83.56 359 ASP A CA 1
ATOM 2629 C C . ASP A 1 359 ? 1.180 -8.743 -17.328 1.00 83.56 359 ASP A C 1
ATOM 2631 O O . ASP A 1 359 ? 0.462 -7.833 -16.891 1.00 83.56 359 ASP A O 1
ATOM 2635 N N . LEU A 1 360 ? 2.448 -8.533 -17.698 1.00 87.00 360 LEU A N 1
ATOM 2636 C CA . LEU A 1 360 ? 3.131 -7.238 -17.641 1.00 87.00 360 LEU A CA 1
ATOM 2637 C C . LEU A 1 360 ? 2.299 -6.115 -18.279 1.00 87.00 360 LEU A C 1
ATOM 2639 O O . LEU A 1 360 ? 2.108 -5.060 -17.675 1.00 87.00 360 LEU A O 1
ATOM 2643 N N . GLY A 1 361 ? 1.760 -6.347 -19.480 1.00 83.94 361 GLY A N 1
ATOM 2644 C CA . GLY A 1 361 ? 1.013 -5.334 -20.229 1.00 83.94 361 GLY A CA 1
ATOM 2645 C C . GLY A 1 361 ? -0.221 -4.819 -19.482 1.00 83.94 361 GLY A C 1
ATOM 2646 O O . GLY A 1 361 ? -0.474 -3.610 -19.466 1.00 83.94 361 GLY A O 1
ATOM 2647 N N . ARG A 1 362 ? -0.976 -5.700 -18.812 1.00 88.56 362 ARG A N 1
ATOM 2648 C CA . ARG A 1 362 ? -2.148 -5.282 -18.026 1.00 88.56 362 ARG A CA 1
ATOM 2649 C C . ARG A 1 362 ? -1.772 -4.571 -16.737 1.00 88.56 362 ARG A C 1
ATOM 2651 O O . ARG A 1 362 ? -2.424 -3.588 -16.397 1.00 88.56 362 ARG A O 1
ATOM 2658 N N . VAL A 1 363 ? -0.724 -5.013 -16.044 1.00 91.88 363 VAL A N 1
ATOM 2659 C CA . VAL A 1 363 ? -0.256 -4.320 -14.832 1.00 91.88 363 VAL A CA 1
ATOM 2660 C C . VAL A 1 363 ? 0.238 -2.915 -15.183 1.00 91.88 363 VAL A C 1
ATOM 2662 O O . VAL A 1 363 ? -0.200 -1.943 -14.571 1.00 91.88 363 VAL A O 1
ATOM 2665 N N . LEU A 1 364 ? 1.046 -2.775 -16.238 1.00 90.38 364 LEU A N 1
ATOM 2666 C CA . LEU A 1 364 ? 1.502 -1.468 -16.717 1.00 90.38 364 LEU A CA 1
ATOM 2667 C C . LEU A 1 364 ? 0.352 -0.566 -17.183 1.00 90.38 364 LEU A C 1
ATOM 2669 O O . LEU A 1 364 ? 0.431 0.649 -17.026 1.00 90.38 364 LEU A O 1
ATOM 2673 N N . THR A 1 365 ? -0.738 -1.126 -17.714 1.00 90.31 365 THR A N 1
ATOM 2674 C CA . THR A 1 365 ? -1.938 -0.343 -18.066 1.00 90.31 365 THR A CA 1
ATOM 2675 C C . THR A 1 365 ? -2.562 0.327 -16.836 1.00 90.31 365 THR A C 1
ATOM 2677 O O . THR A 1 365 ? -3.096 1.425 -16.949 1.00 90.31 365 THR A O 1
ATOM 2680 N N . HIS A 1 366 ? -2.492 -0.313 -15.664 1.00 92.44 366 HIS A N 1
ATOM 2681 C CA . HIS A 1 366 ? -2.998 0.241 -14.404 1.00 92.44 366 HIS A CA 1
ATOM 2682 C C . HIS A 1 366 ? -1.978 1.108 -13.657 1.00 92.44 366 HIS A C 1
ATOM 2684 O O . HIS A 1 366 ? -2.376 1.949 -12.856 1.00 92.44 366 HIS A O 1
ATOM 2690 N N . LEU A 1 367 ? -0.681 0.922 -13.905 1.00 91.94 367 LEU A N 1
ATOM 2691 C CA . LEU A 1 367 ? 0.355 1.830 -13.408 1.00 91.94 367 LEU A CA 1
ATOM 2692 C C . LEU A 1 367 ? 0.344 3.150 -14.185 1.00 91.94 367 LEU A C 1
ATOM 2694 O O . LEU A 1 367 ? 0.388 4.216 -13.589 1.00 91.94 367 LEU A O 1
ATOM 2698 N N . SER A 1 368 ? 0.232 3.077 -15.508 1.00 88.38 368 SER A N 1
ATOM 2699 C CA . SER A 1 368 ? 0.414 4.218 -16.401 1.00 88.38 368 SER A CA 1
ATOM 2700 C C . SER A 1 368 ? -0.862 5.029 -16.665 1.00 88.38 368 SER A C 1
ATOM 2702 O O . SER A 1 368 ? -1.989 4.628 -16.371 1.00 88.38 368 SER A O 1
ATOM 2704 N N . GLY A 1 369 ? -0.679 6.195 -17.291 1.00 81.69 369 GLY A N 1
ATOM 2705 C CA . GLY A 1 369 ? -1.767 7.089 -17.688 1.00 81.69 369 GLY A CA 1
ATOM 2706 C C . GLY A 1 369 ? -2.230 8.004 -16.555 1.00 81.69 369 GLY A C 1
ATOM 2707 O O . GLY A 1 369 ? -1.891 7.817 -15.398 1.00 81.69 369 GLY A O 1
ATOM 2708 N N . ALA A 1 370 ? -3.033 9.020 -16.881 1.00 75.50 370 ALA A N 1
ATOM 2709 C CA . ALA A 1 370 ? -3.386 10.093 -15.939 1.00 75.50 370 ALA A CA 1
ATOM 2710 C C . ALA A 1 370 ? -4.177 9.650 -14.689 1.00 75.50 370 ALA A C 1
ATOM 2712 O O . ALA A 1 370 ? -4.322 10.434 -13.759 1.00 75.50 370 ALA A O 1
ATOM 2713 N N . GLN A 1 371 ? -4.735 8.438 -14.697 1.00 81.06 371 GLN A N 1
ATOM 2714 C CA . GLN A 1 371 ? -5.459 7.837 -13.569 1.00 81.06 371 GLN A CA 1
ATOM 2715 C C . GLN A 1 371 ? -4.789 6.547 -13.075 1.00 81.06 371 GLN A C 1
ATOM 2717 O O . GLN A 1 371 ? -5.400 5.806 -12.309 1.00 81.06 371 GLN A O 1
ATOM 2722 N N . GLY A 1 372 ? -3.589 6.241 -13.575 1.00 85.75 372 GLY A N 1
ATOM 2723 C CA . GLY A 1 372 ? -2.814 5.104 -13.105 1.00 85.75 372 GLY A CA 1
ATOM 2724 C C . GLY A 1 372 ? -2.261 5.350 -11.704 1.00 85.75 372 GLY A C 1
ATOM 2725 O O . GLY A 1 372 ? -2.265 6.484 -11.223 1.00 85.75 372 GLY A O 1
ATOM 2726 N N . TYR A 1 373 ? -1.802 4.281 -11.059 1.00 89.12 373 TYR A N 1
ATOM 2727 C CA . TYR A 1 373 ? -1.176 4.363 -9.735 1.00 89.12 373 TYR A CA 1
ATOM 2728 C C . TYR A 1 373 ? 0.197 5.045 -9.774 1.00 89.12 373 TYR A C 1
ATOM 2730 O O . TYR A 1 373 ? 0.537 5.766 -8.851 1.00 89.12 373 TYR A O 1
ATOM 2738 N N . ASP A 1 374 ? 0.940 4.890 -10.872 1.00 88.81 374 ASP A N 1
ATOM 2739 C CA . ASP A 1 374 ? 2.264 5.482 -11.077 1.00 88.81 374 ASP A CA 1
ATOM 2740 C C . ASP A 1 374 ? 2.288 6.293 -12.391 1.00 88.81 374 ASP A C 1
ATOM 2742 O O . ASP A 1 374 ? 2.946 5.928 -13.366 1.00 88.81 374 ASP A O 1
ATOM 2746 N N . PRO A 1 375 ? 1.553 7.415 -12.485 1.00 83.94 375 PRO A N 1
ATOM 2747 C CA . PRO A 1 375 ? 1.427 8.163 -13.736 1.00 83.94 375 PRO A CA 1
ATOM 2748 C C . PRO A 1 375 ? 2.764 8.742 -14.227 1.00 83.94 375 PRO A C 1
ATOM 2750 O O . PRO A 1 375 ? 2.899 9.045 -15.414 1.00 83.94 375 PRO A O 1
ATOM 2753 N N . THR A 1 376 ? 3.739 8.906 -13.324 1.00 84.56 376 THR A N 1
ATOM 2754 C CA . THR A 1 376 ? 5.069 9.477 -13.607 1.00 84.56 376 THR A CA 1
ATOM 2755 C C . THR A 1 376 ? 6.162 8.427 -13.793 1.00 84.56 376 THR A C 1
ATOM 2757 O O . THR A 1 376 ? 7.304 8.783 -14.091 1.00 84.56 376 THR A O 1
ATOM 2760 N N . GLY A 1 377 ? 5.841 7.146 -13.614 1.00 86.88 377 GLY A N 1
ATOM 2761 C CA . GLY A 1 377 ? 6.788 6.047 -13.723 1.00 86.88 377 GLY A CA 1
ATOM 2762 C C . GLY A 1 377 ? 7.848 5.993 -12.630 1.00 86.88 377 GLY A C 1
ATOM 2763 O O . GLY A 1 377 ? 8.892 5.395 -12.884 1.00 86.88 377 GLY A O 1
ATOM 2764 N N . SER A 1 378 ? 7.668 6.635 -11.474 1.00 89.94 378 SER A N 1
ATOM 2765 C CA . SER A 1 378 ? 8.672 6.706 -10.402 1.00 89.94 378 SER A CA 1
ATOM 2766 C C . SER A 1 378 ? 8.952 5.332 -9.789 1.00 89.94 378 SER A C 1
ATOM 2768 O O . SER A 1 378 ? 10.118 4.936 -9.663 1.00 89.94 378 SER A O 1
ATOM 2770 N N . SER A 1 379 ? 7.899 4.577 -9.482 1.00 91.62 379 SER A N 1
ATOM 2771 C CA . SER A 1 379 ? 7.971 3.233 -8.909 1.00 91.62 379 SER A CA 1
ATOM 2772 C C . SER A 1 379 ? 8.583 2.253 -9.906 1.00 91.62 379 SER A C 1
ATOM 2774 O O . SER A 1 379 ? 9.508 1.510 -9.564 1.00 91.62 379 SER A O 1
ATOM 2776 N N . PHE A 1 380 ? 8.164 2.308 -11.176 1.00 92.25 380 PHE A N 1
ATOM 2777 C CA . PHE A 1 380 ? 8.760 1.462 -12.217 1.00 92.25 380 PHE A CA 1
ATOM 2778 C C . PHE A 1 380 ? 10.208 1.853 -12.550 1.00 92.25 380 PHE A C 1
ATOM 2780 O O . PHE A 1 380 ? 11.036 0.980 -12.797 1.00 92.25 380 PHE A O 1
ATOM 2787 N N . THR A 1 381 ? 10.552 3.144 -12.516 1.00 90.06 381 THR A N 1
ATOM 2788 C CA . THR A 1 381 ? 11.937 3.624 -12.697 1.00 90.06 381 THR A CA 1
ATOM 2789 C C . THR A 1 381 ? 12.840 3.105 -11.582 1.00 90.06 381 THR A C 1
ATOM 2791 O O . THR A 1 381 ? 13.939 2.626 -11.853 1.00 90.06 381 THR A O 1
ATOM 2794 N N . THR A 1 382 ? 12.373 3.165 -10.333 1.00 91.50 382 THR A N 1
ATOM 2795 C CA . THR A 1 382 ? 13.104 2.634 -9.176 1.00 91.50 382 THR A CA 1
ATOM 2796 C C . THR A 1 382 ? 13.332 1.135 -9.328 1.00 91.50 382 THR A C 1
ATOM 2798 O O . THR A 1 382 ? 14.467 0.680 -9.246 1.00 91.50 382 THR A O 1
ATOM 2801 N N . TYR A 1 383 ? 12.283 0.374 -9.649 1.00 93.00 383 TYR A N 1
ATOM 2802 C CA . TYR A 1 383 ? 12.400 -1.055 -9.938 1.00 93.00 383 TYR A CA 1
ATOM 2803 C C . TYR A 1 383 ? 13.396 -1.348 -11.069 1.00 93.00 383 TYR A C 1
ATOM 2805 O O . TYR A 1 383 ? 14.292 -2.175 -10.907 1.00 93.00 383 TYR A O 1
ATOM 2813 N N . ALA A 1 384 ? 13.274 -0.652 -12.202 1.00 88.44 384 ALA A N 1
ATOM 2814 C CA . ALA A 1 384 ? 14.142 -0.859 -13.354 1.00 88.44 384 ALA A CA 1
ATOM 2815 C C . ALA A 1 384 ? 15.609 -0.567 -13.017 1.00 88.44 384 ALA A C 1
ATOM 2817 O O . ALA A 1 384 ? 16.485 -1.320 -13.431 1.00 88.44 384 ALA A O 1
ATOM 2818 N N . ARG A 1 385 ? 15.881 0.478 -12.224 1.00 86.62 385 ARG A N 1
ATOM 2819 C CA . ARG A 1 385 ? 17.231 0.794 -11.739 1.00 86.62 385 ARG A CA 1
ATOM 2820 C C . ARG A 1 385 ? 17.821 -0.371 -10.950 1.00 86.62 385 ARG A C 1
ATOM 2822 O O . ARG A 1 385 ? 18.972 -0.723 -11.177 1.00 86.62 385 ARG A O 1
ATOM 2829 N N . GLU A 1 386 ? 17.043 -0.969 -10.053 1.00 87.19 386 GLU A N 1
ATOM 2830 C CA . GLU A 1 386 ? 17.501 -2.113 -9.261 1.00 87.19 386 GLU A CA 1
ATOM 2831 C C . GLU A 1 386 ? 17.792 -3.332 -10.130 1.00 87.19 386 GLU A C 1
ATOM 2833 O O . GLU A 1 386 ? 18.855 -3.931 -10.009 1.00 87.19 386 GLU A O 1
ATOM 2838 N N . GLN A 1 387 ? 16.911 -3.643 -11.082 1.00 85.31 387 GLN A N 1
ATOM 2839 C CA . GLN A 1 387 ? 17.157 -4.741 -12.018 1.00 85.31 387 GLN A CA 1
ATOM 2840 C C . GLN A 1 387 ? 18.400 -4.503 -12.888 1.00 85.31 387 GLN A C 1
ATOM 2842 O O . GLN A 1 387 ? 19.088 -5.452 -13.240 1.00 85.31 387 GLN A O 1
ATOM 2847 N N . MET A 1 388 ? 18.724 -3.250 -13.227 1.00 79.44 388 MET A N 1
ATOM 2848 C CA . MET A 1 388 ? 19.962 -2.926 -13.946 1.00 79.44 388 MET A CA 1
ATOM 2849 C C . MET A 1 388 ? 21.220 -3.131 -13.101 1.00 79.44 388 MET A C 1
ATOM 2851 O O . MET A 1 388 ? 22.258 -3.496 -13.651 1.00 79.44 388 MET A O 1
ATOM 2855 N N . LEU A 1 389 ? 21.143 -2.880 -11.792 1.00 78.94 389 LEU A N 1
ATOM 2856 C CA . LEU A 1 389 ? 22.249 -3.141 -10.870 1.00 78.94 389 LEU A CA 1
ATOM 2857 C C . LEU A 1 389 ? 22.490 -4.650 -10.697 1.00 78.94 389 LEU A C 1
ATOM 2859 O O . LEU A 1 389 ? 23.639 -5.051 -10.523 1.00 78.94 389 LEU A O 1
ATOM 2863 N N . ASP A 1 390 ? 21.441 -5.465 -10.828 1.00 76.88 390 ASP A N 1
ATOM 2864 C CA . ASP A 1 390 ? 21.480 -6.936 -10.827 1.00 76.88 390 ASP A CA 1
ATOM 2865 C C . ASP A 1 390 ? 21.650 -7.527 -12.245 1.00 76.88 390 ASP A C 1
ATOM 2867 O O . ASP A 1 390 ? 20.905 -8.398 -12.688 1.00 76.88 390 ASP A O 1
ATOM 2871 N N . GLU A 1 391 ? 22.604 -6.994 -13.018 1.00 71.00 391 GLU A N 1
ATOM 2872 C CA . GLU A 1 391 ? 22.980 -7.499 -14.357 1.00 71.00 391 GLU A CA 1
ATOM 2873 C C . GLU A 1 391 ? 21.820 -7.550 -15.382 1.00 71.00 391 GLU A C 1
ATOM 2875 O O . GLU A 1 391 ? 21.845 -8.303 -16.355 1.00 71.00 391 GLU A O 1
ATOM 2880 N N . GLY A 1 392 ? 20.798 -6.709 -15.205 1.00 64.06 392 GLY A N 1
ATOM 2881 C CA . GLY A 1 392 ? 19.607 -6.670 -16.056 1.00 64.06 392 GLY A CA 1
ATOM 2882 C C . GLY A 1 392 ? 18.479 -7.601 -15.606 1.00 64.06 392 GLY A C 1
ATOM 2883 O O . GLY A 1 392 ? 17.377 -7.485 -16.151 1.00 64.06 392 GLY A O 1
ATOM 2884 N N . GLY A 1 393 ? 18.728 -8.463 -14.612 1.00 76.88 393 GLY A N 1
ATOM 2885 C CA . GLY A 1 393 ? 17.757 -9.276 -13.880 1.00 76.88 393 GLY A CA 1
ATOM 2886 C C . GLY A 1 393 ? 16.569 -9.773 -14.707 1.00 76.88 393 GLY A C 1
ATOM 2887 O O . GLY A 1 393 ? 16.706 -10.292 -15.815 1.00 76.88 393 GLY A O 1
ATOM 2888 N N . ALA A 1 394 ? 15.365 -9.568 -14.175 1.00 81.19 394 ALA A N 1
ATOM 2889 C CA . ALA A 1 394 ? 14.117 -9.879 -14.871 1.00 81.19 394 ALA A CA 1
ATOM 2890 C C . ALA A 1 394 ? 13.770 -8.866 -15.977 1.00 81.19 394 ALA A C 1
ATOM 2892 O O . ALA A 1 394 ? 12.908 -9.129 -16.815 1.00 81.19 394 ALA A O 1
ATOM 2893 N N . LEU A 1 395 ? 14.428 -7.703 -16.010 1.00 77.81 395 LEU A N 1
ATOM 2894 C CA . LEU A 1 395 ? 14.100 -6.622 -16.937 1.00 77.81 395 LEU A CA 1
ATOM 2895 C C . LEU A 1 395 ? 14.376 -7.005 -18.400 1.00 77.81 395 LEU A C 1
ATOM 2897 O O . LEU A 1 395 ? 13.651 -6.549 -19.282 1.00 77.81 395 LEU A O 1
ATOM 2901 N N . SER A 1 396 ? 15.358 -7.876 -18.658 1.00 73.38 396 SER A N 1
ATOM 2902 C CA . SER A 1 396 ? 15.601 -8.446 -19.993 1.00 73.38 396 SER A CA 1
ATOM 2903 C C . SER A 1 396 ? 14.422 -9.294 -20.487 1.00 73.38 396 SER A C 1
ATOM 2905 O O . SER A 1 396 ? 13.973 -9.137 -21.624 1.00 73.38 396 SER A O 1
ATOM 2907 N N . ASP A 1 397 ? 13.873 -10.157 -19.631 1.00 78.75 397 ASP A N 1
ATOM 2908 C CA . ASP A 1 397 ? 12.724 -10.996 -19.986 1.00 78.75 397 ASP A CA 1
ATOM 2909 C C . ASP A 1 397 ? 11.465 -10.142 -20.194 1.00 78.75 397 ASP A C 1
ATOM 2911 O O . ASP A 1 397 ? 10.726 -10.338 -21.161 1.00 78.75 397 ASP A O 1
ATOM 2915 N N . LEU A 1 398 ? 11.256 -9.135 -19.338 1.00 80.25 398 LEU A N 1
ATOM 2916 C CA . LEU A 1 398 ? 10.158 -8.174 -19.477 1.00 80.25 398 LEU A CA 1
ATOM 2917 C C . LEU A 1 398 ? 10.282 -7.349 -20.767 1.00 80.25 398 LEU A C 1
ATOM 2919 O O . LEU A 1 398 ? 9.286 -7.134 -21.455 1.00 80.25 398 LEU A O 1
ATOM 2923 N N . ALA A 1 399 ? 11.495 -6.932 -21.142 1.00 74.38 399 ALA A N 1
ATOM 2924 C CA . ALA A 1 399 ? 11.753 -6.271 -22.420 1.00 74.38 399 ALA A CA 1
ATOM 2925 C C . ALA A 1 399 ? 11.380 -7.175 -23.608 1.00 74.38 399 ALA A C 1
ATOM 2927 O O . ALA A 1 399 ? 10.723 -6.717 -24.545 1.00 74.38 399 ALA A O 1
ATOM 2928 N N . GLY A 1 400 ? 11.724 -8.466 -23.545 1.00 72.56 400 GLY A N 1
ATOM 2929 C CA . GLY A 1 400 ? 11.293 -9.464 -24.525 1.00 72.56 400 GLY A CA 1
ATOM 2930 C C . GLY A 1 400 ? 9.770 -9.511 -24.676 1.00 72.56 400 GLY A C 1
ATOM 2931 O O . GLY A 1 400 ? 9.263 -9.367 -25.788 1.00 72.56 400 GLY A O 1
ATOM 2932 N N . GLN A 1 401 ? 9.038 -9.604 -23.559 1.00 77.31 401 GLN A N 1
ATOM 2933 C CA . GLN A 1 401 ? 7.567 -9.601 -23.557 1.00 77.31 401 GLN A CA 1
ATOM 2934 C C . GLN A 1 401 ? 6.983 -8.320 -24.174 1.00 77.31 401 GLN A C 1
ATOM 2936 O O . GLN A 1 401 ? 6.031 -8.379 -24.953 1.00 77.31 401 GLN A O 1
ATOM 2941 N N . MET A 1 402 ? 7.570 -7.157 -23.875 1.00 76.62 402 MET A N 1
ATOM 2942 C CA . MET A 1 402 ? 7.142 -5.881 -24.455 1.00 76.62 402 MET A CA 1
ATOM 2943 C C . MET A 1 402 ? 7.359 -5.818 -25.972 1.00 76.62 402 MET A C 1
ATOM 2945 O O . MET A 1 402 ? 6.550 -5.215 -26.678 1.00 76.62 402 MET A O 1
ATOM 2949 N N . GLY A 1 403 ? 8.411 -6.461 -26.484 1.00 67.25 403 GLY A N 1
ATOM 2950 C CA . GLY A 1 403 ? 8.687 -6.562 -27.919 1.00 67.25 403 GLY A CA 1
ATOM 2951 C C . GLY A 1 403 ? 7.702 -7.449 -28.693 1.00 67.25 403 GLY A C 1
ATOM 2952 O O . GLY A 1 403 ? 7.585 -7.304 -29.909 1.00 67.25 403 GLY A O 1
ATOM 2953 N N . GLU A 1 404 ? 6.977 -8.340 -28.012 1.00 72.81 404 GLU A N 1
ATOM 2954 C CA . GLU A 1 404 ? 5.964 -9.220 -28.618 1.00 72.81 404 GLU A CA 1
ATOM 2955 C C . GLU A 1 404 ? 4.572 -8.574 -28.713 1.00 72.81 404 GLU A C 1
ATOM 2957 O O . GLU A 1 404 ? 3.672 -9.103 -29.375 1.00 72.81 404 GLU A O 1
ATOM 2962 N N . LEU A 1 405 ? 4.372 -7.423 -28.069 1.00 73.44 405 LEU A N 1
ATOM 2963 C CA . LEU A 1 405 ? 3.092 -6.730 -28.062 1.00 73.44 405 LEU A CA 1
ATOM 2964 C C . LEU A 1 405 ? 2.699 -6.226 -29.460 1.00 73.44 405 LEU A C 1
ATOM 2966 O O . LEU A 1 405 ? 3.498 -5.658 -30.201 1.00 73.44 405 LEU A O 1
ATOM 2970 N N . ASN A 1 406 ? 1.417 -6.367 -29.814 1.00 73.19 406 ASN A N 1
ATOM 2971 C CA . ASN A 1 406 ? 0.883 -5.809 -31.057 1.00 73.19 406 ASN A CA 1
ATOM 2972 C C . ASN A 1 406 ? 0.537 -4.323 -30.886 1.00 73.19 406 ASN A C 1
ATOM 2974 O O . ASN A 1 406 ? -0.576 -3.961 -30.505 1.00 73.19 406 ASN A O 1
ATOM 2978 N N . LEU A 1 407 ? 1.498 -3.466 -31.205 1.00 71.25 407 LEU A N 1
ATOM 2979 C CA . LEU A 1 407 ? 1.412 -2.014 -31.031 1.00 71.25 407 LEU A CA 1
ATOM 2980 C C . LEU A 1 407 ? 0.549 -1.329 -32.098 1.00 71.25 407 LEU A C 1
ATOM 2982 O O . LEU A 1 407 ? 0.092 -0.205 -31.909 1.00 71.25 407 LEU A O 1
ATOM 2986 N N . HIS A 1 408 ? 0.334 -1.995 -33.234 1.00 67.88 408 HIS A N 1
ATOM 2987 C CA . HIS A 1 408 ? -0.355 -1.436 -34.399 1.00 67.88 408 HIS A CA 1
ATOM 2988 C C . HIS A 1 408 ? -1.868 -1.617 -34.341 1.00 67.88 408 HIS A C 1
ATOM 2990 O O . HIS A 1 408 ? -2.579 -1.064 -35.181 1.00 67.88 408 HIS A O 1
ATOM 2996 N N . SER A 1 409 ? -2.372 -2.396 -33.384 1.00 70.38 409 SER A N 1
ATOM 2997 C CA . SER A 1 409 ? -3.805 -2.596 -33.221 1.00 70.38 409 SER A CA 1
ATOM 2998 C C . SER A 1 409 ? -4.372 -1.550 -32.265 1.00 70.38 409 SER A C 1
ATOM 3000 O O . SER A 1 409 ? -4.047 -1.586 -31.077 1.00 70.38 409 SER A O 1
ATOM 3002 N N . PRO A 1 410 ? -5.264 -0.653 -32.722 1.00 70.88 410 PRO A N 1
ATOM 3003 C CA . PRO A 1 410 ? -6.028 0.154 -31.790 1.00 70.88 410 PRO A CA 1
ATOM 3004 C C . PRO A 1 410 ? -6.921 -0.769 -30.950 1.00 70.88 410 PRO A C 1
ATOM 3006 O O . PRO A 1 410 ? -7.513 -1.727 -31.457 1.00 70.88 410 PRO A O 1
ATOM 3009 N N . GLY A 1 411 ? -7.013 -0.483 -29.655 1.00 71.38 411 GLY A N 1
ATOM 3010 C CA . GLY A 1 411 ? -7.935 -1.142 -28.744 1.00 71.38 411 GLY A CA 1
ATOM 3011 C C . GLY A 1 411 ? -9.401 -0.837 -29.085 1.00 71.38 411 GLY A C 1
ATOM 3012 O O . GLY A 1 411 ? -9.691 -0.033 -29.977 1.00 71.38 411 GLY A O 1
ATOM 3013 N N . PRO A 1 412 ? -10.363 -1.416 -28.343 1.00 70.62 412 PRO A N 1
ATOM 3014 C CA . PRO A 1 412 ? -11.802 -1.259 -28.599 1.00 70.62 412 PRO A CA 1
ATOM 3015 C C . PRO A 1 412 ? -12.284 0.199 -28.652 1.00 70.62 412 PRO A C 1
ATOM 3017 O O . PRO A 1 412 ? -13.278 0.508 -29.304 1.00 70.62 412 PRO A O 1
ATOM 3020 N N . ASN A 1 413 ? -11.557 1.098 -27.985 1.00 73.56 413 ASN A N 1
ATOM 3021 C CA . ASN A 1 413 ? -11.856 2.526 -27.902 1.00 73.56 413 ASN A CA 1
ATOM 3022 C C . ASN A 1 413 ? -11.165 3.358 -29.001 1.00 73.56 413 ASN A C 1
ATOM 3024 O O . ASN A 1 413 ? -11.198 4.585 -28.944 1.00 73.56 413 ASN A O 1
ATOM 3028 N N . GLY A 1 414 ? -10.496 2.717 -29.967 1.00 70.94 414 GLY A N 1
ATOM 3029 C CA . GLY A 1 414 ? -9.705 3.388 -31.003 1.00 70.94 414 GLY A CA 1
ATOM 3030 C C . GLY A 1 414 ? -8.357 3.937 -30.517 1.00 70.94 414 GLY A C 1
ATOM 3031 O O . GLY A 1 414 ? -7.698 4.653 -31.265 1.00 70.94 414 GLY A O 1
ATOM 3032 N N . ARG A 1 415 ? -7.956 3.628 -29.276 1.00 77.81 415 ARG A N 1
ATOM 3033 C CA . ARG A 1 415 ? -6.705 4.086 -28.649 1.00 77.81 415 ARG A CA 1
ATOM 3034 C C . ARG A 1 415 ? -5.602 3.044 -28.805 1.00 77.81 415 ARG A C 1
ATOM 3036 O O . ARG A 1 415 ? -5.874 1.851 -28.725 1.00 77.81 415 ARG A O 1
ATOM 3043 N N . TYR A 1 416 ? -4.360 3.484 -28.969 1.00 80.69 416 TYR A N 1
ATOM 3044 C CA . TYR A 1 416 ? -3.189 2.602 -29.021 1.00 80.69 416 TYR A CA 1
ATOM 3045 C C . TYR A 1 416 ? -2.614 2.377 -27.618 1.00 80.69 416 TYR A C 1
ATOM 3047 O O . TYR A 1 416 ? -1.472 2.731 -27.337 1.00 80.69 416 TYR A O 1
ATOM 3055 N N . ASP A 1 417 ? -3.427 1.809 -26.725 1.00 80.19 417 ASP A N 1
ATOM 3056 C CA . ASP A 1 417 ? -3.076 1.635 -25.307 1.00 80.19 417 ASP A CA 1
ATOM 3057 C C . ASP A 1 417 ? -1.804 0.784 -25.140 1.00 80.19 417 ASP A C 1
ATOM 3059 O O . ASP A 1 417 ? -0.944 1.090 -24.323 1.00 80.19 417 ASP A O 1
ATOM 3063 N N . THR A 1 418 ? -1.620 -0.228 -25.990 1.00 81.19 418 THR A N 1
ATOM 3064 C CA . THR A 1 418 ? -0.418 -1.069 -26.002 1.00 81.19 418 THR A CA 1
ATOM 3065 C C . THR A 1 418 ? 0.842 -0.292 -26.401 1.00 81.19 418 THR A C 1
ATOM 3067 O O . THR A 1 418 ? 1.898 -0.494 -25.807 1.00 81.19 418 THR A O 1
ATOM 3070 N N . ALA A 1 419 ? 0.734 0.629 -27.364 1.00 78.31 419 ALA A N 1
ATOM 3071 C CA . ALA A 1 419 ? 1.846 1.498 -27.743 1.00 78.31 419 ALA A CA 1
ATOM 3072 C C . ALA A 1 419 ? 2.165 2.511 -26.634 1.00 78.31 419 ALA A C 1
ATOM 3074 O O . ALA A 1 419 ? 3.332 2.730 -26.328 1.00 78.31 419 ALA A O 1
ATOM 3075 N N . PHE A 1 420 ? 1.140 3.056 -25.972 1.00 83.94 420 PHE A N 1
ATOM 3076 C CA . PHE A 1 420 ? 1.316 3.919 -24.803 1.00 83.94 420 PHE A CA 1
ATOM 3077 C C . PHE A 1 420 ? 2.034 3.203 -23.653 1.00 83.94 420 PHE A C 1
ATOM 3079 O O . PHE A 1 420 ? 3.008 3.723 -23.116 1.00 83.94 420 PHE A O 1
ATOM 3086 N N . VAL A 1 421 ? 1.606 1.985 -23.315 1.00 85.75 421 VAL A N 1
ATOM 3087 C CA . VAL A 1 421 ? 2.235 1.155 -22.277 1.00 85.75 421 VAL A CA 1
ATOM 3088 C C . VAL A 1 421 ? 3.692 0.824 -22.621 1.00 85.75 421 VAL A C 1
ATOM 3090 O O . VAL A 1 421 ? 4.559 0.884 -21.750 1.00 85.75 421 VAL A O 1
ATOM 3093 N N . ALA A 1 422 ? 3.988 0.539 -23.891 1.00 81.56 422 ALA A N 1
ATOM 3094 C CA . ALA A 1 422 ? 5.359 0.363 -24.366 1.00 81.56 422 ALA A CA 1
ATOM 3095 C C . ALA A 1 422 ? 6.212 1.629 -24.210 1.00 81.56 422 ALA A C 1
ATOM 3097 O O . ALA A 1 422 ? 7.353 1.546 -23.755 1.00 81.56 422 ALA A O 1
ATOM 3098 N N . GLY A 1 423 ? 5.643 2.796 -24.518 1.00 80.25 423 GLY A N 1
ATOM 3099 C CA . GLY A 1 423 ? 6.292 4.087 -24.306 1.00 80.25 423 GLY A CA 1
ATOM 3100 C C . GLY A 1 423 ? 6.592 4.351 -22.835 1.00 80.25 423 GLY A C 1
ATOM 3101 O O . GLY A 1 423 ? 7.708 4.734 -22.494 1.00 80.25 423 GLY A O 1
ATOM 3102 N N . TYR A 1 424 ? 5.621 4.088 -21.958 1.00 86.62 424 TYR A N 1
ATOM 3103 C CA . TYR A 1 424 ? 5.775 4.204 -20.507 1.00 86.62 424 TYR A CA 1
ATOM 3104 C C . TYR A 1 424 ? 6.916 3.319 -19.990 1.00 86.62 424 TYR A C 1
ATOM 3106 O O . TYR A 1 424 ? 7.821 3.816 -19.322 1.00 86.62 424 TYR A O 1
ATOM 3114 N N . PHE A 1 425 ? 6.930 2.035 -20.373 1.00 86.88 425 PHE A N 1
ATOM 3115 C CA . PHE A 1 425 ? 8.007 1.105 -20.025 1.00 86.88 425 PHE A CA 1
ATOM 3116 C C . PHE A 1 425 ? 9.369 1.638 -20.484 1.00 86.88 425 PHE A C 1
ATOM 3118 O O . PHE A 1 425 ? 10.292 1.759 -19.680 1.00 86.88 425 PHE A O 1
ATOM 3125 N N . ALA A 1 426 ? 9.494 2.011 -21.762 1.00 79.94 426 ALA A N 1
ATOM 3126 C CA . ALA A 1 426 ? 10.743 2.531 -22.311 1.00 79.94 426 ALA A CA 1
ATOM 3127 C C . ALA A 1 426 ? 11.201 3.805 -21.581 1.00 79.94 426 ALA A C 1
ATOM 3129 O O . ALA A 1 426 ? 12.381 3.939 -21.258 1.00 79.94 426 ALA A O 1
ATOM 3130 N N . GLY A 1 427 ? 10.271 4.709 -21.263 1.00 80.25 427 GLY A N 1
ATOM 3131 C CA . GLY A 1 427 ? 10.547 5.954 -20.547 1.00 80.25 427 GLY A CA 1
ATOM 3132 C C . GLY A 1 427 ? 11.097 5.716 -19.149 1.00 80.25 427 GLY A C 1
ATOM 3133 O O . GLY A 1 427 ? 12.108 6.318 -18.783 1.00 80.25 427 GLY A O 1
ATOM 3134 N N . SER A 1 428 ? 10.495 4.796 -18.394 1.00 86.44 428 SER A N 1
ATOM 3135 C CA . SER A 1 428 ? 10.982 4.420 -17.063 1.00 86.44 428 SER A CA 1
ATOM 3136 C C . SER A 1 428 ? 12.361 3.772 -17.115 1.00 86.44 428 SER A C 1
ATOM 3138 O O . SER A 1 428 ? 13.221 4.086 -16.295 1.00 86.44 428 SER A O 1
ATOM 3140 N N . VAL A 1 429 ? 12.608 2.900 -18.095 1.00 82.38 429 VAL A N 1
ATOM 3141 C CA . VAL A 1 429 ? 13.901 2.221 -18.231 1.00 82.38 429 VAL A CA 1
ATOM 3142 C C . VAL A 1 429 ? 15.005 3.199 -18.656 1.00 82.38 429 VAL A C 1
ATOM 3144 O O . VAL A 1 429 ? 16.101 3.161 -18.101 1.00 82.38 429 VAL A O 1
ATOM 3147 N N . ILE A 1 430 ? 14.724 4.138 -19.566 1.00 77.06 430 ILE A N 1
ATOM 3148 C CA . ILE A 1 430 ? 15.669 5.207 -19.936 1.00 77.06 430 ILE A CA 1
ATOM 3149 C C . ILE A 1 430 ? 15.958 6.114 -18.736 1.00 77.06 430 ILE A C 1
ATOM 3151 O O . ILE A 1 430 ? 17.118 6.416 -18.460 1.00 77.06 430 ILE A O 1
ATOM 3155 N N . ARG A 1 431 ? 14.927 6.514 -17.981 1.00 81.25 431 ARG A N 1
ATOM 3156 C CA . ARG A 1 431 ? 15.093 7.328 -16.768 1.00 81.25 431 ARG A CA 1
ATOM 3157 C C . ARG A 1 431 ? 15.927 6.604 -15.708 1.00 81.25 431 ARG A C 1
ATOM 3159 O O . ARG A 1 431 ? 16.756 7.229 -15.049 1.00 81.25 431 ARG A O 1
ATOM 3166 N N . ALA A 1 432 ? 15.742 5.293 -15.564 1.00 82.25 432 ALA A N 1
ATOM 3167 C CA . ALA A 1 432 ? 16.532 4.470 -14.658 1.00 82.25 432 ALA A CA 1
ATOM 3168 C C . ALA A 1 432 ? 18.007 4.442 -15.079 1.00 82.25 432 ALA A C 1
ATOM 3170 O O . ALA A 1 432 ? 18.875 4.700 -14.245 1.00 82.25 432 ALA A O 1
ATOM 3171 N N . ALA A 1 433 ? 18.282 4.234 -16.371 1.00 76.94 433 ALA A N 1
ATOM 3172 C CA . ALA A 1 433 ? 19.629 4.282 -16.937 1.00 76.94 433 ALA A CA 1
ATOM 3173 C C . ALA A 1 433 ? 20.307 5.652 -16.734 1.00 76.94 433 ALA A C 1
ATOM 3175 O O . ALA A 1 433 ? 21.468 5.700 -16.334 1.00 76.94 433 ALA A O 1
ATOM 3176 N N . ASP A 1 434 ? 19.579 6.758 -16.932 1.00 75.69 434 ASP A N 1
ATOM 3177 C CA . ASP A 1 434 ? 20.071 8.127 -16.690 1.00 75.69 434 ASP A CA 1
ATOM 3178 C C . ASP A 1 434 ? 20.443 8.368 -15.212 1.00 75.69 434 ASP A C 1
ATOM 3180 O O . ASP A 1 434 ? 21.260 9.239 -14.908 1.00 75.69 434 ASP A O 1
ATOM 3184 N N . SER A 1 435 ? 19.873 7.592 -14.283 1.00 79.00 435 SER A N 1
ATOM 3185 C CA . SER A 1 435 ? 20.152 7.697 -12.846 1.00 79.00 435 SER A CA 1
ATOM 3186 C C . SER A 1 435 ? 21.388 6.913 -12.377 1.00 79.00 435 SER A C 1
ATOM 3188 O O . SER A 1 435 ? 21.767 7.023 -11.205 1.00 79.00 435 SER A O 1
ATOM 3190 N N . LEU A 1 436 ? 22.005 6.129 -13.270 1.00 76.00 436 LEU A N 1
ATOM 3191 C CA . LEU A 1 436 ? 23.189 5.314 -13.005 1.00 76.00 436 LEU A CA 1
ATOM 3192 C C . LEU A 1 436 ? 24.463 6.002 -13.509 1.00 76.00 436 LEU A C 1
ATOM 3194 O O . LEU A 1 436 ? 24.496 6.673 -14.542 1.00 76.00 436 LEU A O 1
ATOM 3198 N N . THR A 1 437 ? 25.562 5.804 -12.789 1.00 77.88 437 THR A N 1
ATOM 3199 C CA . THR A 1 437 ? 26.886 6.221 -13.249 1.00 77.88 437 THR A CA 1
ATOM 3200 C C . THR A 1 437 ? 27.359 5.343 -14.405 1.00 77.88 437 THR A C 1
ATOM 3202 O O . THR A 1 437 ? 26.960 4.189 -14.548 1.00 77.88 437 THR A O 1
ATOM 3205 N N . ALA A 1 438 ? 28.296 5.858 -15.208 1.00 68.62 438 ALA A N 1
ATOM 3206 C CA . ALA A 1 438 ? 28.912 5.065 -16.269 1.00 68.62 438 ALA A CA 1
ATOM 3207 C C . ALA A 1 438 ? 29.542 3.767 -15.735 1.00 68.62 438 ALA A C 1
ATOM 3209 O O . ALA A 1 438 ? 29.498 2.769 -16.430 1.00 68.62 438 ALA A O 1
ATOM 3210 N N . ALA A 1 439 ? 30.091 3.755 -14.515 1.00 70.69 439 ALA A N 1
ATOM 3211 C CA . ALA A 1 439 ? 30.690 2.557 -13.922 1.00 70.69 439 ALA A CA 1
ATOM 3212 C C . ALA A 1 439 ? 29.648 1.503 -13.510 1.00 70.69 439 ALA A C 1
ATOM 3214 O O . ALA A 1 439 ? 29.893 0.319 -13.711 1.00 70.69 439 ALA A O 1
ATOM 3215 N N . GLU A 1 440 ? 28.501 1.925 -12.972 1.00 74.12 440 GLU A N 1
ATOM 3216 C CA . GLU A 1 440 ? 27.381 1.030 -12.636 1.00 74.12 440 GLU A CA 1
ATOM 3217 C C . GLU A 1 440 ? 26.744 0.454 -13.905 1.00 74.12 440 GLU A C 1
ATOM 3219 O O . GLU A 1 440 ? 26.460 -0.735 -13.978 1.00 74.12 440 GLU A O 1
ATOM 3224 N N . LEU A 1 441 ? 26.602 1.282 -14.942 1.00 67.06 441 LEU A N 1
ATOM 3225 C CA . LEU A 1 441 ? 26.017 0.887 -16.223 1.00 67.06 441 LEU A CA 1
ATOM 3226 C C . LEU A 1 441 ? 26.983 0.049 -17.090 1.00 67.06 441 LEU A C 1
ATOM 3228 O O . LEU A 1 441 ? 26.548 -0.729 -17.935 1.00 67.06 441 LEU A O 1
ATOM 3232 N N . LEU A 1 442 ? 28.298 0.197 -16.876 1.00 58.75 442 LEU A N 1
ATOM 3233 C CA . LEU A 1 442 ? 29.386 -0.569 -17.505 1.00 58.75 442 LEU A CA 1
ATOM 3234 C C . LEU A 1 442 ? 29.901 -1.718 -16.627 1.00 58.75 442 LEU A C 1
ATOM 3236 O O . LEU A 1 442 ? 31.042 -2.157 -16.812 1.00 58.75 442 LEU A O 1
ATOM 3240 N N . GLY A 1 443 ? 29.088 -2.208 -15.687 1.00 62.00 443 GLY A N 1
ATOM 3241 C CA . GLY A 1 443 ? 29.337 -3.476 -15.001 1.00 62.00 443 GLY A CA 1
ATOM 3242 C C . GLY A 1 443 ? 29.571 -4.650 -15.977 1.00 62.00 443 GLY A C 1
ATOM 3243 O O . GLY A 1 443 ? 29.630 -4.465 -17.196 1.00 62.00 443 GLY A O 1
ATOM 3244 N N . PRO A 1 444 ? 29.747 -5.884 -15.477 1.00 46.91 444 PRO A N 1
ATOM 3245 C CA . PRO A 1 444 ? 30.185 -7.016 -16.297 1.00 46.91 444 PRO A CA 1
ATOM 3246 C C . PRO A 1 444 ? 29.316 -7.323 -17.530 1.00 46.91 444 PRO A C 1
ATOM 3248 O O . PRO A 1 444 ? 29.851 -7.931 -18.458 1.00 46.91 444 PRO A O 1
ATOM 3251 N N . ASP A 1 445 ? 28.068 -6.843 -17.621 1.00 51.94 445 ASP A N 1
ATOM 3252 C CA . ASP A 1 445 ? 27.196 -7.119 -18.765 1.00 51.94 445 ASP A CA 1
ATOM 3253 C C . ASP A 1 445 ? 26.733 -5.898 -19.578 1.00 51.94 445 ASP A C 1
ATOM 3255 O O . ASP A 1 445 ? 25.666 -5.312 -19.398 1.00 51.94 445 ASP A O 1
ATOM 3259 N N . LYS A 1 446 ? 27.504 -5.619 -20.636 1.00 56.50 446 LYS A N 1
ATOM 3260 C CA . LYS A 1 446 ? 27.103 -4.800 -21.797 1.00 56.50 446 LYS A CA 1
ATOM 3261 C C . LYS A 1 446 ? 25.854 -5.339 -22.516 1.00 56.50 446 LYS A C 1
ATOM 3263 O O . LYS A 1 446 ? 25.284 -4.630 -23.346 1.00 56.50 446 LYS A O 1
ATOM 3268 N N . ALA A 1 447 ? 25.461 -6.586 -22.247 1.00 59.56 447 ALA A N 1
ATOM 3269 C CA . ALA A 1 447 ? 24.342 -7.265 -22.887 1.00 59.56 447 ALA A CA 1
ATOM 3270 C C . ALA A 1 447 ? 22.998 -6.580 -22.601 1.00 59.56 447 ALA A C 1
ATOM 3272 O O . ALA A 1 447 ? 22.216 -6.389 -23.530 1.00 59.56 447 ALA A O 1
ATOM 3273 N N . PHE A 1 448 ? 22.761 -6.126 -21.366 1.00 59.59 448 PHE A N 1
ATOM 3274 C CA . PHE A 1 448 ? 21.484 -5.523 -20.983 1.00 59.59 448 PHE A CA 1
ATOM 3275 C C . PHE A 1 448 ? 21.210 -4.201 -21.716 1.00 59.59 448 PHE A C 1
ATOM 3277 O O . PHE A 1 448 ? 20.139 -4.001 -22.281 1.00 59.59 448 PHE A O 1
ATOM 3284 N N . ALA A 1 449 ? 22.191 -3.302 -21.785 1.00 59.06 449 ALA A N 1
ATOM 3285 C CA . ALA A 1 449 ? 22.017 -2.048 -22.512 1.00 59.06 449 ALA A CA 1
ATOM 3286 C C . ALA A 1 449 ? 21.852 -2.251 -24.028 1.00 59.06 449 ALA A C 1
ATOM 3288 O O . ALA A 1 449 ? 21.196 -1.455 -24.703 1.00 59.06 449 ALA A O 1
ATOM 3289 N N . LEU A 1 450 ? 22.409 -3.342 -24.560 1.00 60.69 450 LEU A N 1
ATOM 3290 C CA . LEU A 1 450 ? 22.160 -3.774 -25.927 1.00 60.69 450 LEU A CA 1
ATOM 3291 C C . LEU A 1 450 ? 20.720 -4.275 -26.106 1.00 60.69 450 LEU A C 1
ATOM 3293 O O . LEU A 1 450 ? 20.112 -3.966 -27.124 1.00 60.69 450 LEU A O 1
ATOM 3297 N N . GLU A 1 451 ? 20.168 -5.017 -25.142 1.00 63.62 451 GLU A N 1
ATOM 3298 C CA . GLU A 1 451 ? 18.757 -5.439 -25.131 1.00 63.62 451 GLU A CA 1
ATOM 3299 C C . GLU A 1 451 ? 17.801 -4.251 -24.987 1.00 63.62 451 GLU A C 1
ATOM 3301 O O . GLU A 1 451 ? 16.824 -4.163 -25.726 1.00 63.62 451 GLU A O 1
ATOM 3306 N N . LEU A 1 452 ? 18.127 -3.270 -24.143 1.00 63.06 452 LEU A N 1
ATOM 3307 C CA . LEU A 1 452 ? 17.379 -2.018 -24.051 1.00 63.06 452 LEU A CA 1
ATOM 3308 C C . LEU A 1 452 ? 17.374 -1.268 -25.387 1.00 63.06 452 LEU A C 1
ATOM 3310 O O . LEU A 1 452 ? 16.329 -0.815 -25.846 1.00 63.06 452 LEU A O 1
ATOM 3314 N N . ALA A 1 453 ? 18.527 -1.171 -26.048 1.00 62.97 453 ALA A N 1
ATOM 3315 C CA . ALA A 1 453 ? 18.608 -0.553 -27.363 1.00 62.97 453 ALA A CA 1
ATOM 3316 C C . ALA A 1 453 ? 17.877 -1.365 -28.444 1.00 62.97 453 ALA A C 1
ATOM 3318 O O . ALA A 1 453 ? 17.260 -0.774 -29.324 1.00 62.97 453 ALA A O 1
ATOM 3319 N N . LYS A 1 454 ? 17.887 -2.703 -28.382 1.00 62.81 454 LYS A N 1
ATOM 3320 C CA . LYS A 1 454 ? 17.099 -3.559 -29.288 1.00 62.81 454 LYS A CA 1
ATOM 3321 C C . LYS A 1 454 ? 15.601 -3.372 -29.083 1.00 62.81 454 LYS A C 1
ATOM 3323 O O . LYS A 1 454 ? 14.878 -3.289 -30.071 1.00 62.81 454 LYS A O 1
ATOM 3328 N N . LEU A 1 455 ? 15.155 -3.280 -27.833 1.00 62.28 455 LEU A N 1
ATOM 3329 C CA . LEU A 1 455 ? 13.776 -2.969 -27.484 1.00 62.28 455 LEU A CA 1
ATOM 3330 C C . LEU A 1 455 ? 13.386 -1.584 -28.018 1.00 62.28 455 LEU A C 1
ATOM 3332 O O . LEU A 1 455 ? 12.375 -1.422 -28.679 1.00 62.28 455 LEU A O 1
ATOM 3336 N N . VAL A 1 456 ? 14.225 -0.578 -27.808 1.00 59.91 456 VAL A N 1
ATOM 3337 C CA . VAL A 1 456 ? 14.013 0.764 -28.360 1.00 59.91 456 VAL A CA 1
ATOM 3338 C C . VAL A 1 456 ? 13.938 0.739 -29.893 1.00 59.91 456 VAL A C 1
ATOM 3340 O O . VAL A 1 456 ? 13.067 1.367 -30.488 1.00 59.91 456 VAL A O 1
ATOM 3343 N N . VAL A 1 457 ? 14.827 -0.006 -30.551 1.00 58.41 457 VAL A N 1
ATOM 3344 C CA . VAL A 1 457 ? 14.853 -0.145 -32.013 1.00 58.41 457 VAL A CA 1
ATOM 3345 C C . VAL A 1 457 ? 13.635 -0.904 -32.534 1.00 58.41 457 VAL A C 1
ATOM 3347 O O . VAL A 1 457 ? 13.174 -0.596 -33.632 1.00 58.41 457 VAL A O 1
ATOM 3350 N N . SER A 1 458 ? 13.068 -1.847 -31.774 1.00 54.31 458 SER A N 1
ATOM 3351 C CA . SER A 1 458 ? 11.796 -2.482 -32.142 1.00 54.31 458 SER A CA 1
ATOM 3352 C C . SER A 1 458 ? 10.613 -1.504 -32.079 1.00 54.31 458 SER A C 1
ATOM 3354 O O . SER A 1 458 ? 9.591 -1.753 -32.722 1.00 54.31 458 SER A O 1
ATOM 3356 N N . PHE A 1 459 ? 10.792 -0.361 -31.405 1.00 55.22 459 PHE A N 1
ATOM 3357 C CA . PHE A 1 459 ? 9.863 0.768 -31.360 1.00 55.22 459 PHE A CA 1
ATOM 3358 C C . PHE A 1 459 ? 10.210 1.926 -32.319 1.00 55.22 459 PHE A C 1
ATOM 3360 O O . PHE A 1 459 ? 9.561 2.971 -32.266 1.00 55.22 459 PHE A O 1
ATOM 3367 N N . ARG A 1 460 ? 11.199 1.791 -33.218 1.00 58.62 460 ARG A N 1
ATOM 3368 C CA . ARG A 1 460 ? 11.515 2.862 -34.185 1.00 58.62 460 ARG A CA 1
ATOM 3369 C C . ARG A 1 460 ? 10.402 3.019 -35.214 1.00 58.62 460 ARG A C 1
ATOM 3371 O O . ARG A 1 460 ? 9.705 2.055 -35.527 1.00 58.62 460 ARG A O 1
ATOM 3378 N N . THR A 1 461 ? 10.270 4.197 -35.811 1.00 51.56 461 THR A N 1
ATOM 3379 C CA . THR A 1 461 ? 9.313 4.413 -36.904 1.00 51.56 461 THR A CA 1
ATOM 3380 C C . THR A 1 461 ? 9.990 4.591 -38.245 1.00 51.56 461 THR A C 1
ATOM 3382 O O . THR A 1 461 ? 11.126 5.045 -38.341 1.00 51.56 461 THR A O 1
ATOM 3385 N N . ASP A 1 462 ? 9.293 4.188 -39.304 1.00 51.59 462 ASP A N 1
ATOM 3386 C CA . ASP A 1 462 ? 9.655 4.577 -40.659 1.00 51.59 462 ASP A CA 1
ATOM 3387 C C . ASP A 1 462 ? 9.405 6.085 -40.809 1.00 51.59 462 ASP A C 1
ATOM 3389 O O . ASP A 1 462 ? 8.241 6.500 -40.775 1.00 51.59 462 ASP A O 1
ATOM 3393 N N . PRO A 1 463 ? 10.444 6.907 -41.039 1.00 47.19 463 PRO A N 1
ATOM 3394 C CA . PRO A 1 463 ? 10.287 8.352 -41.173 1.00 47.19 463 PRO A CA 1
ATOM 3395 C C . PRO A 1 463 ? 9.354 8.760 -42.321 1.00 47.19 463 PRO A C 1
ATOM 3397 O O . PRO A 1 463 ? 8.803 9.857 -42.311 1.00 47.19 463 PRO A O 1
ATOM 3400 N N . ALA A 1 464 ? 9.177 7.900 -43.331 1.00 40.59 464 ALA A N 1
ATOM 3401 C CA . ALA A 1 464 ? 8.330 8.182 -44.485 1.00 40.59 464 ALA A CA 1
ATOM 3402 C C . ALA A 1 464 ? 6.849 7.852 -44.250 1.00 40.59 464 ALA A C 1
ATOM 3404 O O . ALA A 1 464 ? 5.989 8.425 -44.923 1.00 40.59 464 ALA A O 1
ATOM 3405 N N . THR A 1 465 ? 6.539 6.923 -43.340 1.00 43.97 465 THR A N 1
ATOM 3406 C CA . THR A 1 465 ? 5.167 6.421 -43.139 1.00 43.97 465 THR A CA 1
ATOM 3407 C C . THR A 1 465 ? 4.632 6.615 -41.721 1.00 43.97 465 THR A C 1
ATOM 3409 O O . THR A 1 465 ? 3.428 6.478 -41.521 1.00 43.97 465 THR A O 1
ATOM 3412 N N . GLY A 1 466 ? 5.485 6.946 -40.745 1.00 46.41 466 GLY A N 1
ATOM 3413 C CA . GLY A 1 466 ? 5.120 7.063 -39.327 1.00 46.41 466 GLY A CA 1
ATOM 3414 C C . GLY A 1 466 ? 4.752 5.724 -38.676 1.00 46.41 466 GLY A C 1
ATOM 3415 O O . GLY A 1 466 ? 4.180 5.692 -37.588 1.00 46.41 466 GLY A O 1
ATOM 3416 N N . THR A 1 467 ? 5.036 4.607 -39.350 1.00 50.00 467 THR A N 1
ATOM 3417 C CA . THR A 1 467 ? 4.663 3.263 -38.895 1.00 50.00 467 THR A CA 1
ATOM 3418 C C . THR A 1 467 ? 5.765 2.688 -38.014 1.00 50.00 467 THR A C 1
ATOM 3420 O O . THR A 1 467 ? 6.933 2.760 -38.393 1.00 50.00 467 THR A O 1
ATOM 3423 N N . LEU A 1 468 ? 5.411 2.069 -36.883 1.00 51.78 468 LEU A N 1
ATOM 3424 C CA . LEU A 1 468 ? 6.356 1.302 -36.062 1.00 51.78 468 LEU A CA 1
ATOM 3425 C C . LEU A 1 468 ? 6.984 0.178 -36.900 1.00 51.78 468 LEU A C 1
ATOM 3427 O O . LEU A 1 468 ? 6.273 -0.652 -37.474 1.00 51.78 468 LEU A O 1
ATOM 3431 N N . LEU A 1 469 ? 8.311 0.175 -36.981 1.00 53.78 469 LEU A N 1
ATOM 3432 C CA . LEU A 1 469 ? 9.132 -0.807 -37.671 1.00 53.78 469 LEU A CA 1
ATOM 3433 C C . LEU A 1 469 ? 9.741 -1.760 -36.644 1.00 53.78 469 LEU A C 1
ATOM 3435 O O . LEU A 1 469 ? 10.760 -1.452 -36.031 1.00 53.78 469 LEU A O 1
ATOM 3439 N N . SER A 1 470 ? 9.199 -2.971 -36.539 1.00 54.38 470 SER A N 1
ATOM 3440 C CA . SER A 1 470 ? 9.909 -4.053 -35.858 1.00 54.38 470 SER A CA 1
ATOM 3441 C C . SER A 1 470 ? 11.106 -4.483 -36.714 1.00 54.38 470 SER A C 1
ATOM 3443 O O . SER A 1 470 ? 10.931 -4.889 -37.868 1.00 54.38 470 SER A O 1
ATOM 3445 N N . GLY A 1 471 ? 12.323 -4.431 -36.180 1.00 56.91 471 GLY A N 1
ATOM 3446 C CA . GLY A 1 471 ? 13.503 -4.908 -36.894 1.00 56.91 471 GLY A CA 1
ATOM 3447 C C . GLY A 1 471 ? 14.684 -5.159 -35.972 1.00 56.91 471 GLY A C 1
ATOM 3448 O O . GLY A 1 471 ? 14.791 -4.559 -34.909 1.00 56.91 471 GLY A O 1
ATOM 3449 N N . ALA A 1 472 ? 15.584 -6.048 -36.393 1.00 56.62 472 ALA A N 1
ATOM 3450 C CA . ALA A 1 472 ? 16.851 -6.229 -35.701 1.00 56.62 472 ALA A CA 1
ATOM 3451 C C . ALA A 1 472 ? 17.710 -4.964 -35.841 1.00 56.62 472 ALA A C 1
ATOM 3453 O O . ALA A 1 472 ? 17.750 -4.342 -36.909 1.00 56.62 472 ALA A O 1
ATOM 3454 N N . MET A 1 473 ? 18.416 -4.620 -34.767 1.00 66.62 473 MET A N 1
ATOM 3455 C CA . MET A 1 473 ? 19.408 -3.553 -34.769 1.00 66.62 473 MET A CA 1
ATOM 3456 C C . MET A 1 473 ? 20.495 -3.867 -35.806 1.00 66.62 473 MET A C 1
ATOM 3458 O O . MET A 1 473 ? 21.046 -4.969 -35.835 1.00 66.62 473 MET A O 1
ATOM 3462 N N . SER A 1 474 ? 20.778 -2.922 -36.701 1.00 71.31 474 SER A N 1
ATOM 3463 C CA . SER A 1 474 ? 21.858 -3.077 -37.673 1.00 71.31 474 SER A CA 1
ATOM 3464 C C . SER A 1 474 ? 23.217 -3.057 -36.972 1.00 71.31 474 SER A C 1
ATOM 3466 O O . SER A 1 474 ? 23.369 -2.495 -35.890 1.00 71.31 474 SER A O 1
ATOM 3468 N N . ALA A 1 475 ? 24.248 -3.613 -37.611 1.00 70.62 475 ALA A N 1
ATOM 3469 C CA . ALA A 1 475 ? 25.599 -3.623 -37.045 1.00 70.62 475 ALA A CA 1
ATOM 3470 C C . ALA A 1 475 ? 26.152 -2.208 -36.762 1.00 70.62 475 ALA A C 1
ATOM 3472 O O . ALA A 1 475 ? 26.953 -2.031 -35.849 1.00 70.62 475 ALA A O 1
ATOM 3473 N N . ALA A 1 476 ? 25.726 -1.198 -37.530 1.00 70.81 476 ALA A N 1
ATOM 3474 C CA . ALA A 1 476 ? 26.132 0.192 -37.324 1.00 70.81 476 ALA A CA 1
ATOM 3475 C C . ALA A 1 476 ? 25.434 0.822 -36.109 1.00 70.81 476 ALA A C 1
ATOM 3477 O O . ALA A 1 476 ? 26.076 1.504 -35.315 1.00 70.81 476 ALA A O 1
ATOM 3478 N N . GLU A 1 477 ? 24.138 0.554 -35.945 1.00 71.38 477 GLU A N 1
ATOM 3479 C CA . GLU A 1 477 ? 23.353 0.978 -34.781 1.00 71.38 477 GLU A CA 1
ATOM 3480 C C . GLU A 1 477 ? 23.877 0.300 -33.510 1.00 71.38 477 GLU A C 1
ATOM 3482 O O . GLU A 1 477 ? 24.129 0.969 -32.511 1.00 71.38 477 GLU A O 1
ATOM 3487 N N . GLN A 1 478 ? 24.170 -1.000 -33.591 1.00 70.50 478 GLN A N 1
ATOM 3488 C CA . GLN A 1 478 ? 24.786 -1.762 -32.512 1.00 70.50 478 GLN A CA 1
ATOM 3489 C C . GLN A 1 478 ? 26.130 -1.160 -32.092 1.00 70.50 478 GLN A C 1
ATOM 3491 O O . GLN A 1 478 ? 26.344 -0.891 -30.914 1.00 70.50 478 GLN A O 1
ATOM 3496 N N . ALA A 1 479 ? 27.014 -0.881 -33.053 1.00 73.00 479 ALA A N 1
ATOM 3497 C CA . ALA A 1 479 ? 28.299 -0.249 -32.776 1.00 73.00 479 ALA A CA 1
ATOM 3498 C C . ALA A 1 479 ? 28.147 1.165 -32.183 1.00 73.00 479 ALA A C 1
ATOM 3500 O O . ALA A 1 479 ? 28.971 1.580 -31.369 1.00 73.00 479 ALA A O 1
ATOM 3501 N N . SER A 1 480 ? 27.100 1.906 -32.567 1.00 72.94 480 SER A N 1
ATOM 3502 C CA . SER A 1 480 ? 26.791 3.225 -32.003 1.00 72.94 480 SER A CA 1
ATOM 3503 C C . SER A 1 480 ? 26.372 3.128 -30.537 1.00 72.94 480 SER A C 1
ATOM 3505 O O . SER A 1 480 ? 26.880 3.879 -29.709 1.00 72.94 480 SER A O 1
ATOM 3507 N N . VAL A 1 481 ? 25.514 2.164 -30.194 1.00 70.69 481 VAL A N 1
ATOM 3508 C CA . VAL A 1 481 ? 25.094 1.897 -28.809 1.00 70.69 481 VAL A CA 1
ATOM 3509 C C . VAL A 1 481 ? 26.268 1.397 -27.974 1.00 70.69 481 VAL A C 1
ATOM 3511 O O . VAL A 1 481 ? 26.491 1.889 -26.876 1.00 70.69 481 VAL A O 1
ATOM 3514 N N . GLU A 1 482 ? 27.072 0.471 -28.496 1.00 70.69 482 GLU A N 1
ATOM 3515 C CA . GLU A 1 482 ? 28.274 -0.027 -27.815 1.00 70.69 482 GLU A CA 1
ATOM 3516 C C . GLU A 1 482 ? 29.285 1.094 -27.539 1.00 70.69 482 GLU A C 1
ATOM 3518 O O . GLU A 1 482 ? 29.899 1.146 -26.469 1.00 70.69 482 GLU A O 1
ATOM 3523 N N . LYS A 1 483 ? 29.435 2.027 -28.484 1.00 75.25 483 LYS A N 1
ATOM 3524 C CA . LYS A 1 483 ? 30.247 3.228 -28.296 1.00 75.25 483 LYS A CA 1
ATOM 3525 C C . LYS A 1 483 ? 29.632 4.148 -27.243 1.00 75.25 483 LYS A C 1
ATOM 3527 O O . LYS A 1 483 ? 30.334 4.571 -26.330 1.00 75.25 483 LYS A O 1
ATOM 3532 N N . ALA A 1 484 ? 28.338 4.416 -27.336 1.00 68.81 484 ALA A N 1
ATOM 3533 C CA . ALA A 1 484 ? 27.615 5.253 -26.394 1.00 68.81 484 ALA A CA 1
ATOM 3534 C C . ALA A 1 484 ? 27.690 4.708 -24.960 1.00 68.81 484 ALA A C 1
ATOM 3536 O O . ALA A 1 484 ? 27.908 5.465 -24.020 1.00 68.81 484 ALA A O 1
ATOM 3537 N N . LEU A 1 485 ? 27.634 3.384 -24.805 1.00 65.69 485 LEU A N 1
ATOM 3538 C CA . LEU A 1 485 ? 27.853 2.697 -23.538 1.00 65.69 485 LEU A CA 1
ATOM 3539 C C . LEU A 1 485 ? 29.223 3.015 -22.957 1.00 65.69 485 LEU A C 1
ATOM 3541 O O . LEU A 1 485 ? 29.320 3.386 -21.792 1.00 65.69 485 LEU A O 1
ATOM 3545 N N . SER A 1 486 ? 30.275 2.948 -23.778 1.00 66.12 486 SER A N 1
ATOM 3546 C CA . SER A 1 486 ? 31.634 3.292 -23.341 1.00 66.12 486 SER A CA 1
ATOM 3547 C C . SER A 1 486 ? 31.814 4.768 -22.959 1.00 66.12 486 SER A C 1
ATOM 3549 O O . SER A 1 486 ? 32.756 5.101 -22.242 1.00 66.12 486 SER A O 1
ATOM 3551 N N . GLU A 1 487 ? 30.918 5.642 -23.420 1.00 69.38 487 GLU A N 1
ATOM 3552 C CA . GLU A 1 487 ? 30.911 7.078 -23.128 1.00 69.38 487 GLU A CA 1
ATOM 3553 C C . GLU A 1 487 ? 30.014 7.440 -21.923 1.00 69.38 487 GLU A C 1
ATOM 3555 O O . GLU A 1 487 ? 30.165 8.522 -21.355 1.00 69.38 487 GLU A O 1
ATOM 3560 N N . GLY A 1 488 ? 29.137 6.527 -21.488 1.00 64.94 488 GLY A N 1
ATOM 3561 C CA . GLY A 1 488 ? 28.282 6.657 -20.304 1.00 64.94 488 GLY A CA 1
ATOM 3562 C C . GLY A 1 488 ? 26.802 6.933 -20.606 1.00 64.94 488 GLY A C 1
ATOM 3563 O O . GLY A 1 488 ? 26.401 7.124 -21.753 1.00 64.94 488 GLY A O 1
ATOM 3564 N N . ALA A 1 489 ? 25.978 6.969 -19.551 1.00 61.34 489 ALA A N 1
ATOM 3565 C CA . ALA A 1 489 ? 24.510 7.001 -19.631 1.00 61.34 489 ALA A CA 1
ATOM 3566 C C . ALA A 1 489 ? 23.948 8.106 -20.548 1.00 61.34 489 ALA A C 1
ATOM 3568 O O . ALA A 1 489 ? 23.109 7.833 -21.401 1.00 61.34 489 ALA A O 1
ATOM 3569 N N . GLY A 1 490 ? 24.483 9.330 -20.469 1.00 64.38 490 GLY A N 1
ATOM 3570 C CA . GLY A 1 490 ? 24.039 10.438 -21.326 1.00 64.38 490 GLY A CA 1
ATOM 3571 C C . GLY A 1 490 ? 24.289 10.210 -22.823 1.00 64.38 490 GLY A C 1
ATOM 3572 O O . GLY A 1 490 ? 23.486 10.642 -23.651 1.00 64.38 490 GLY A O 1
ATOM 3573 N N . SER A 1 491 ? 25.365 9.504 -23.185 1.00 69.31 491 SER A N 1
ATOM 3574 C CA . SER A 1 491 ? 25.605 9.084 -24.568 1.00 69.31 491 SER A CA 1
ATOM 3575 C C . SER A 1 491 ? 24.670 7.943 -24.965 1.00 69.31 491 SER A C 1
ATOM 3577 O O . SER A 1 491 ? 24.140 7.976 -26.073 1.00 69.31 491 SER A O 1
ATOM 3579 N N . VAL A 1 492 ? 24.429 6.963 -24.078 1.00 65.31 492 VAL A N 1
ATOM 3580 C CA . VAL A 1 492 ? 23.475 5.854 -24.313 1.00 65.31 492 VAL A CA 1
ATOM 3581 C C . VAL A 1 492 ? 22.091 6.403 -24.612 1.00 65.31 492 VAL A C 1
ATOM 3583 O O . VAL A 1 492 ? 21.489 6.024 -25.612 1.00 65.31 492 VAL A O 1
ATOM 3586 N N . ARG A 1 493 ? 21.631 7.359 -23.805 1.00 64.94 493 ARG A N 1
ATOM 3587 C CA . ARG A 1 493 ? 20.388 8.089 -24.030 1.00 64.94 493 ARG A CA 1
ATOM 3588 C C . ARG A 1 493 ? 20.352 8.731 -25.410 1.00 64.94 493 ARG A C 1
ATOM 3590 O O . ARG A 1 493 ? 19.396 8.519 -26.145 1.00 64.94 493 ARG A O 1
ATOM 3597 N N . ASN A 1 494 ? 21.359 9.530 -25.761 1.00 69.25 494 ASN A N 1
ATOM 3598 C CA . ASN A 1 494 ? 21.362 10.225 -27.049 1.00 69.25 494 ASN A CA 1
ATOM 3599 C C . ASN A 1 494 ? 21.349 9.223 -28.212 1.00 69.25 494 ASN A C 1
ATOM 3601 O O . ASN A 1 494 ? 20.584 9.403 -29.145 1.00 69.25 494 ASN A O 1
ATOM 3605 N N . ALA A 1 495 ? 22.102 8.124 -28.113 1.00 69.00 495 ALA A N 1
ATOM 3606 C CA . ALA A 1 495 ? 22.079 7.061 -29.113 1.00 69.00 495 ALA A CA 1
ATOM 3607 C C . ALA A 1 495 ? 20.701 6.382 -29.215 1.00 69.00 495 ALA A C 1
ATOM 3609 O O . ALA A 1 495 ? 20.228 6.130 -30.315 1.00 69.00 495 ALA A O 1
ATOM 3610 N N . VAL A 1 496 ? 20.041 6.116 -28.087 1.00 66.31 496 VAL A N 1
ATOM 3611 C CA . VAL A 1 496 ? 18.679 5.562 -28.011 1.00 66.31 496 VAL A CA 1
ATOM 3612 C C . VAL A 1 496 ? 17.651 6.511 -28.640 1.00 66.31 496 VAL A C 1
ATOM 3614 O O . VAL A 1 496 ? 16.830 6.074 -29.441 1.00 66.31 496 VAL A O 1
ATOM 3617 N N . LEU A 1 497 ? 17.719 7.809 -28.337 1.00 66.88 497 LEU A N 1
ATOM 3618 C CA . LEU A 1 497 ? 16.835 8.825 -28.919 1.00 66.88 497 LEU A CA 1
ATOM 3619 C C . LEU A 1 497 ? 17.092 9.023 -30.421 1.00 66.88 497 LEU A C 1
ATOM 3621 O O . LEU A 1 497 ? 16.140 9.104 -31.197 1.00 66.88 497 LEU A O 1
ATOM 3625 N N . ASP A 1 498 ? 18.360 9.021 -30.841 1.00 70.81 498 ASP A N 1
ATOM 3626 C CA . ASP A 1 498 ? 18.759 9.099 -32.250 1.00 70.81 498 ASP A CA 1
ATOM 3627 C C . ASP A 1 498 ? 18.244 7.884 -33.041 1.00 70.81 498 ASP A C 1
ATOM 3629 O O . ASP A 1 498 ? 17.759 8.035 -34.163 1.00 70.81 498 ASP A O 1
ATOM 3633 N N . LEU A 1 499 ? 18.295 6.679 -32.453 1.00 65.94 499 LEU A N 1
ATOM 3634 C CA . LEU A 1 499 ? 17.756 5.447 -33.050 1.00 65.94 499 LEU A CA 1
ATOM 3635 C C . LEU A 1 499 ? 16.240 5.488 -33.244 1.00 65.94 499 LEU A C 1
ATOM 3637 O O . LEU A 1 499 ? 15.719 4.881 -34.181 1.00 65.94 499 LEU A O 1
ATOM 3641 N N . LEU A 1 500 ? 15.537 6.203 -32.372 1.00 60.78 500 LEU A N 1
ATOM 3642 C CA . LEU A 1 500 ? 14.099 6.407 -32.481 1.00 60.78 500 LEU A CA 1
ATOM 3643 C C . LEU A 1 500 ? 13.736 7.464 -33.535 1.00 60.78 500 LEU A C 1
ATOM 3645 O O . LEU A 1 500 ? 12.569 7.560 -33.910 1.00 60.78 500 LEU A O 1
ATOM 3649 N N . GLY A 1 501 ? 14.708 8.245 -34.025 1.00 57.41 501 GLY A N 1
ATOM 3650 C CA . GLY A 1 501 ? 14.475 9.330 -34.981 1.00 57.41 501 GLY A CA 1
ATOM 3651 C C . GLY A 1 501 ? 13.590 10.453 -34.427 1.00 57.41 501 GLY A C 1
ATOM 3652 O O . GLY A 1 501 ? 12.992 11.193 -35.207 1.00 57.41 501 GLY A O 1
ATOM 3653 N N . MET A 1 502 ? 13.473 10.560 -33.099 1.00 55.56 502 MET A N 1
ATOM 3654 C CA . MET A 1 502 ? 12.549 11.476 -32.434 1.00 55.56 502 MET A CA 1
ATOM 3655 C C . MET A 1 502 ? 13.193 12.842 -32.175 1.00 55.56 502 MET A C 1
ATOM 3657 O O . MET A 1 502 ? 14.124 12.962 -31.381 1.00 55.56 502 MET A O 1
ATOM 3661 N N . GLU A 1 503 ? 12.615 13.903 -32.737 1.00 51.66 503 GLU A N 1
ATOM 3662 C CA . GLU A 1 503 ? 12.558 15.177 -32.019 1.00 51.66 503 GLU A CA 1
ATOM 3663 C C . GLU A 1 503 ? 11.368 15.067 -31.059 1.00 51.66 503 GLU A C 1
ATOM 3665 O O . GLU A 1 503 ? 10.231 15.031 -31.522 1.00 51.66 503 GLU A O 1
ATOM 3670 N N . LEU A 1 504 ? 11.606 14.975 -29.741 1.00 49.16 504 LEU A N 1
ATOM 3671 C CA . LEU A 1 504 ? 10.539 14.997 -28.729 1.00 49.16 504 LEU A CA 1
ATOM 3672 C C . LEU A 1 504 ? 9.777 16.326 -28.834 1.00 49.16 504 LEU A C 1
ATOM 3674 O O . LEU A 1 504 ? 10.120 17.322 -28.197 1.00 49.16 504 LEU A O 1
ATOM 3678 N N . SER A 1 505 ? 8.757 16.354 -29.680 1.00 46.25 505 SER A N 1
ATOM 3679 C CA . SER A 1 50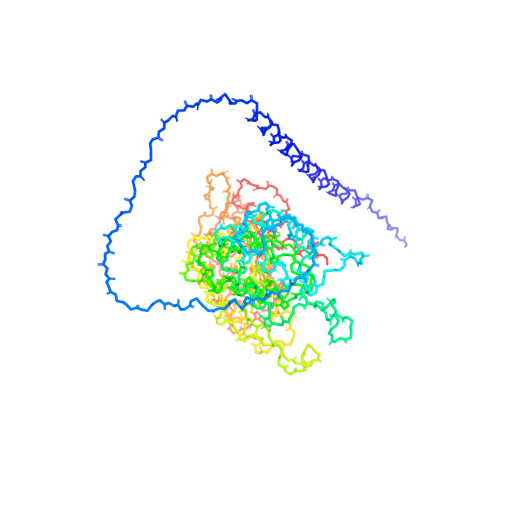5 ? 7.847 17.473 -29.834 1.00 46.25 505 SER A CA 1
ATOM 3680 C C . SER A 1 505 ? 6.582 17.145 -29.043 1.00 46.25 505 SER A C 1
ATOM 3682 O O . SER A 1 505 ? 6.074 16.034 -29.171 1.00 46.25 505 SER A O 1
ATOM 3684 N N . PRO A 1 506 ? 6.027 18.069 -28.242 1.00 43.50 506 PRO A N 1
ATOM 3685 C CA . PRO A 1 506 ? 4.804 17.847 -27.457 1.00 43.50 506 PRO A CA 1
ATOM 3686 C C . PRO A 1 506 ? 3.521 17.753 -28.327 1.00 43.50 506 PRO A C 1
ATOM 3688 O O . PRO A 1 506 ? 2.455 18.237 -27.947 1.00 43.50 506 PRO A O 1
ATOM 3691 N N . GLY A 1 507 ? 3.622 17.188 -29.535 1.00 45.00 507 GLY A N 1
ATOM 3692 C CA . GLY A 1 507 ? 2.597 17.139 -30.571 1.00 45.00 507 GLY A CA 1
ATOM 3693 C C . GLY A 1 507 ? 1.497 16.097 -30.330 1.00 45.00 507 GLY A C 1
ATOM 3694 O O . GLY A 1 507 ? 1.734 14.968 -29.925 1.00 45.00 507 GLY A O 1
ATOM 3695 N N . ASN A 1 508 ? 0.264 16.514 -30.617 1.00 47.28 508 ASN A N 1
ATOM 3696 C CA . ASN A 1 508 ? -1.029 15.851 -30.401 1.00 47.28 508 ASN A CA 1
ATOM 3697 C C . ASN A 1 508 ? -1.343 14.699 -31.389 1.00 47.28 508 ASN A C 1
ATOM 3699 O O . ASN A 1 508 ? -2.443 14.627 -31.940 1.00 47.28 508 ASN A O 1
ATOM 3703 N N . ASP A 1 509 ? -0.428 13.763 -31.623 1.00 54.72 509 ASP A N 1
ATOM 3704 C CA . ASP A 1 509 ? -0.716 12.632 -32.521 1.00 54.72 509 ASP A CA 1
ATOM 3705 C C . ASP A 1 509 ? -1.425 11.475 -31.789 1.00 54.72 509 ASP A C 1
ATOM 3707 O O . ASP A 1 509 ? -1.087 10.302 -31.918 1.00 54.72 509 ASP A O 1
ATOM 3711 N N . ASN A 1 510 ? -2.506 11.797 -31.062 1.00 53.50 510 ASN A N 1
ATOM 3712 C CA . ASN A 1 510 ? -3.349 10.855 -30.299 1.00 53.50 510 ASN A CA 1
ATOM 3713 C C . ASN A 1 510 ? -3.988 9.737 -31.157 1.00 53.50 510 ASN A C 1
ATOM 3715 O O . ASN A 1 510 ? -4.662 8.857 -30.622 1.00 53.50 510 ASN A O 1
ATOM 3719 N N . GLY A 1 511 ? -3.866 9.817 -32.484 1.00 62.75 511 GLY A N 1
ATOM 3720 C CA . GLY A 1 511 ? -4.487 8.909 -33.448 1.00 62.75 511 GLY A CA 1
ATOM 3721 C C . GLY A 1 511 ? -3.540 7.889 -34.075 1.00 62.75 511 GLY A C 1
ATOM 3722 O O . GLY A 1 511 ? -3.983 7.152 -34.957 1.00 62.75 511 GLY A O 1
ATOM 3723 N N . THR A 1 512 ? -2.267 7.840 -33.672 1.00 73.31 512 THR A N 1
ATOM 3724 C CA . THR A 1 512 ? -1.277 6.902 -34.226 1.00 73.31 512 THR A CA 1
ATOM 3725 C C . THR A 1 512 ? -0.613 6.067 -33.122 1.00 73.31 512 THR A C 1
ATOM 3727 O O . THR A 1 512 ? -0.556 6.506 -31.970 1.00 73.31 512 THR A O 1
ATOM 3730 N N . PRO A 1 513 ? -0.091 4.866 -33.447 1.00 65.19 513 PRO A N 1
ATOM 3731 C CA . PRO A 1 513 ? 0.729 4.095 -32.514 1.00 65.19 513 PRO A CA 1
ATOM 3732 C C . PRO A 1 513 ? 1.938 4.887 -32.004 1.00 65.19 513 PRO A C 1
ATOM 3734 O O . PRO A 1 513 ? 2.250 4.835 -30.820 1.00 65.19 513 PRO A O 1
ATOM 3737 N N . LEU A 1 514 ? 2.593 5.643 -32.895 1.00 70.75 514 LEU A N 1
ATOM 3738 C CA . LEU A 1 514 ? 3.769 6.442 -32.561 1.00 70.75 514 LEU A CA 1
ATOM 3739 C C . LEU A 1 514 ? 3.435 7.539 -31.551 1.00 70.75 514 LEU A C 1
ATOM 3741 O O . LEU A 1 514 ? 4.083 7.615 -30.517 1.00 70.75 514 LEU A O 1
ATOM 3745 N N . GLY A 1 515 ? 2.397 8.338 -31.805 1.00 73.69 515 GLY A N 1
ATOM 3746 C CA . GLY A 1 515 ? 2.038 9.419 -30.889 1.00 73.69 515 GLY A CA 1
ATOM 3747 C C . GLY A 1 515 ? 1.602 8.899 -29.516 1.00 73.69 515 GLY A C 1
ATOM 3748 O O . GLY A 1 515 ? 1.886 9.524 -28.498 1.00 73.69 515 GLY A O 1
ATOM 3749 N N . ALA A 1 516 ? 0.980 7.716 -29.451 1.00 75.06 516 ALA A N 1
ATOM 3750 C CA . ALA A 1 516 ? 0.688 7.057 -28.180 1.00 75.06 516 ALA A CA 1
ATOM 3751 C C . ALA A 1 516 ? 1.962 6.589 -27.454 1.00 75.06 516 ALA A C 1
ATOM 3753 O O . ALA A 1 516 ? 2.083 6.803 -26.248 1.00 75.06 516 ALA A O 1
ATOM 3754 N N . PHE A 1 517 ? 2.921 5.997 -28.172 1.00 77.31 517 PHE A N 1
ATOM 3755 C CA . PHE A 1 517 ? 4.226 5.624 -27.620 1.00 77.31 517 PHE A CA 1
ATOM 3756 C C . PHE A 1 517 ? 4.993 6.845 -27.096 1.00 77.31 517 PHE A C 1
ATOM 3758 O O . PHE A 1 517 ? 5.439 6.847 -25.951 1.00 77.31 517 PHE A O 1
ATOM 3765 N N . GLU A 1 518 ? 5.073 7.918 -27.882 1.00 75.06 518 GLU A N 1
ATOM 3766 C CA . GLU A 1 518 ? 5.701 9.183 -27.486 1.00 75.06 518 GLU A CA 1
ATOM 3767 C C . GLU A 1 518 ? 5.051 9.780 -26.237 1.00 75.06 518 GLU A C 1
ATOM 3769 O O . GLU A 1 518 ? 5.750 10.281 -25.361 1.00 75.06 518 GLU A O 1
ATOM 3774 N N . GLN A 1 519 ? 3.727 9.680 -26.099 1.00 78.88 519 GLN A N 1
ATOM 3775 C CA . GLN A 1 519 ? 3.025 10.127 -24.895 1.00 78.88 519 GLN A CA 1
ATOM 3776 C C . GLN A 1 519 ? 3.380 9.312 -23.661 1.00 78.88 519 GLN A C 1
ATOM 3778 O O . GLN A 1 519 ? 3.589 9.898 -22.602 1.00 78.88 519 GLN A O 1
ATOM 3783 N N . GLY A 1 520 ? 3.446 7.985 -23.780 1.00 77.75 520 GLY A N 1
ATOM 3784 C CA . GLY A 1 520 ? 3.871 7.126 -22.675 1.00 77.75 520 GLY A CA 1
ATOM 3785 C C . GLY A 1 520 ? 5.308 7.432 -22.259 1.00 77.75 520 GLY A C 1
ATOM 3786 O O . GLY A 1 520 ? 5.591 7.625 -21.078 1.00 77.75 520 GLY A O 1
ATOM 3787 N N . LEU A 1 521 ? 6.194 7.574 -23.248 1.00 79.31 521 LEU A N 1
ATOM 3788 C CA . LEU A 1 521 ? 7.590 7.943 -23.047 1.00 79.31 521 LEU A CA 1
ATOM 3789 C C . LEU A 1 521 ? 7.709 9.310 -22.360 1.00 79.31 521 LEU A C 1
ATOM 3791 O O . LEU A 1 521 ? 8.422 9.450 -21.369 1.00 79.31 521 LEU A O 1
ATOM 3795 N N . PHE A 1 522 ? 6.984 10.316 -22.850 1.00 78.56 522 PHE A N 1
ATOM 3796 C CA . PHE A 1 522 ? 7.004 11.676 -22.318 1.00 78.56 522 PHE A CA 1
ATOM 3797 C C . PHE A 1 522 ? 6.382 11.777 -20.919 1.00 78.56 522 PHE A C 1
ATOM 3799 O O . PHE A 1 522 ? 6.875 12.553 -20.102 1.00 78.56 522 PHE A O 1
ATOM 3806 N N . ALA A 1 523 ? 5.342 10.994 -20.615 1.00 79.69 523 ALA A N 1
ATOM 3807 C CA . ALA A 1 523 ? 4.704 10.985 -19.296 1.00 79.69 523 ALA A CA 1
ATOM 3808 C C . ALA A 1 523 ? 5.701 10.665 -18.172 1.00 79.69 523 ALA A C 1
ATOM 3810 O O . ALA A 1 523 ? 5.630 11.256 -17.097 1.00 79.69 523 ALA A O 1
ATOM 3811 N N . VAL A 1 524 ? 6.664 9.787 -18.452 1.00 77.94 524 VAL A N 1
ATOM 3812 C CA . VAL A 1 524 ? 7.700 9.394 -17.493 1.00 77.94 524 VAL A CA 1
ATOM 3813 C C . VAL A 1 524 ? 8.966 10.231 -17.647 1.00 77.94 524 VAL A C 1
ATOM 3815 O O . VAL A 1 524 ? 9.507 10.755 -16.672 1.00 77.94 524 VAL A O 1
ATOM 3818 N N . TYR A 1 525 ? 9.461 10.347 -18.880 1.00 70.62 525 TYR A N 1
ATOM 3819 C CA . TYR A 1 525 ? 10.764 10.935 -19.172 1.00 70.62 525 TYR A CA 1
ATOM 3820 C C . TYR A 1 525 ? 10.700 12.451 -19.370 1.00 70.62 525 TYR A C 1
ATOM 3822 O O . TYR A 1 525 ? 11.508 13.199 -18.825 1.00 70.62 525 TYR A O 1
ATOM 3830 N N . GLY A 1 526 ? 9.707 12.916 -20.129 1.00 64.69 526 GLY A N 1
ATOM 3831 C CA . GLY A 1 526 ? 9.503 14.333 -20.415 1.00 64.69 526 GLY A CA 1
ATOM 3832 C C . GLY A 1 526 ? 9.213 15.134 -19.153 1.00 64.69 526 GLY A C 1
ATOM 3833 O O . GLY A 1 526 ? 9.807 16.189 -18.962 1.00 64.69 526 GLY A O 1
ATOM 3834 N N . ALA A 1 527 ? 8.381 14.606 -18.251 1.00 59.75 527 ALA A N 1
ATOM 3835 C CA . ALA A 1 527 ? 8.091 15.239 -16.963 1.00 59.75 527 ALA A CA 1
ATOM 3836 C C . ALA A 1 527 ? 9.365 15.546 -16.148 1.00 59.75 527 ALA A C 1
ATOM 3838 O O . ALA A 1 527 ? 9.498 16.646 -15.619 1.00 59.75 527 ALA A O 1
ATOM 3839 N N . ALA A 1 528 ? 10.338 14.630 -16.127 1.00 57.78 528 ALA A N 1
ATOM 3840 C CA . ALA A 1 528 ? 11.595 14.798 -15.393 1.00 57.78 528 ALA A CA 1
ATOM 3841 C C . ALA A 1 528 ? 12.535 15.861 -15.996 1.00 57.78 528 ALA A C 1
ATOM 3843 O O . ALA A 1 528 ? 13.385 16.392 -15.292 1.00 57.78 528 ALA A O 1
ATOM 3844 N N . LEU A 1 529 ? 12.393 16.192 -17.285 1.00 55.88 529 LEU A N 1
ATOM 3845 C CA . LEU A 1 529 ? 13.163 17.264 -17.931 1.00 55.88 529 LEU A CA 1
ATOM 3846 C C . LEU A 1 529 ? 12.611 18.668 -17.630 1.00 55.88 529 LEU A C 1
ATOM 3848 O O . LEU A 1 529 ? 13.295 19.659 -17.894 1.00 55.88 529 LEU A O 1
ATOM 3852 N N . TYR A 1 530 ? 11.382 18.759 -17.112 1.00 49.34 530 TYR A N 1
ATOM 3853 C CA . TYR A 1 530 ? 10.700 20.018 -16.792 1.00 49.34 530 TYR A CA 1
ATOM 3854 C C . TYR A 1 530 ? 10.516 20.259 -15.287 1.00 49.34 530 TYR A C 1
ATOM 3856 O O . TYR A 1 530 ? 10.026 21.331 -14.926 1.00 49.34 530 TYR A O 1
ATOM 3864 N N . ASP A 1 531 ? 10.913 19.312 -14.433 1.00 36.91 531 ASP A N 1
ATOM 3865 C CA . ASP A 1 531 ? 10.952 19.475 -12.978 1.00 36.91 531 ASP A CA 1
ATOM 3866 C C . ASP A 1 531 ? 12.374 19.943 -12.573 1.00 36.91 531 ASP A C 1
ATOM 3868 O O . ASP A 1 531 ? 13.330 19.192 -12.782 1.00 36.91 531 ASP A O 1
ATOM 3872 N N . PRO A 1 532 ? 12.555 21.214 -12.154 1.00 34.56 532 PRO A N 1
ATOM 3873 C CA . PRO A 1 532 ? 13.865 21.862 -12.005 1.00 34.56 532 PRO A CA 1
ATOM 3874 C C . PRO A 1 532 ? 14.714 21.403 -10.812 1.00 34.56 532 PRO A C 1
ATOM 3876 O O . PRO A 1 532 ? 14.148 21.056 -9.751 1.00 34.56 532 PRO A O 1
#

pLDDT: mean 76.46, std 20.08, range [24.52, 98.31]

Foldseek 3Di:
DDDDDDDPDPPVVVVVVVVVVVVVVVVVVVVVVVVVVVVVVVVVCVVVDDDDDDDDDDDDDDDDDDDDDDDDDDDPDDDDDDDDDDDDDDDDPDAADDLVRLLVLLVCQCVPDPVNARFQVSLVVNLVSLVSYPLQCSQVNLVSDDLVSLLRSQVQQCACDDPRDDRSHHHDPVRLLVSLLSCLSRHALLSLLSNLLSHPALVSNQSNLLSNLVPDDLNRLLSNLLNNQDPDDDPNNLLSLLLSNLSSLLSCLVPLVSSLVSLVSHDLSSNLSVLLVQQPWDWDPPPPVDTATERPRLVSSLSSLLSPLPDPNLLSLLSNLLSLLCCLPCVLVVDPRHDPSLVVNVSSLVSSCSSCPPPVLSNLLQCDDPNHNPPQLSSVLSSLLSCLLVVVNCVLVVLVVLLPDDQFDQDPVLFSSSLLSLLLNLLSNLSSQVVDWLDSNPPPDPPNLLSSLLSLLQQAADPVPRDRDRDGQDPVLSVQCVVLSVVGSVSNSVSSCVSNVDPLDPDDPRNGSNNSSSNSNCSHNVVVVPPD

Secondary structure (DSSP, 8-state):
-------TTHHHHHHHHHHHHHHHHHHHHHHHHHHHHHHHHHHHHHTTS-----------------------PPP--------------S--SSSPPPHHHHHHHHHHHHT--TTSPPPHHHHHHHHHHHHTS-HHHHHHHHHTS-HHHHHHHHHGGG--TTTTT-TT----HHHHHHHHHHHHHH--HHHHHHHHHH---HHHHHHHHHHHHHHS-HHHHHHHHHHHTT----HHHHHHHHHHHHHHHHHHTT-HHHHHHHHHHS-HHHHHHHHHHHT-EEEESSGGGT-EEEETTHHHHHHHHHHHHTSS-HHHHHHHHHHHHHIIIIIIIS-TTBTTHHHHHHHHHHHHHHHHTT-HHHHHHHHSSTTSS-TT-HHHHHHHHHHHHTTTTTHHHHHHHHHTS-TTS--TTS--HHHHHHHHHHHHHHHHHHTS-HHHHTSS-HHHHHHHHHHHHHT-B-TTT--B---PPPHHHHHHHHHHHHH-HHHHHHHHHHHHT--------TTSHHHHHHHHHIIIIIHHHH--

Radius of gyration: 30.35 Å; chains: 1; bounding box: 81×84×88 Å